Protein AF-0000000084697712 (afdb_homodimer)

Sequence (662 aa):
MELLCPAGNLPALKAAIDNGADAVYIGLKDDTNARHFAGLNFTEKKLAEAVDYVHSHRRHLHIAINTFAHPDGFSRWQRAVDMAAQLGADALILADIAMLEYAAERYPHIERHVSVQASATNTEAIRFYQRNFDVHRIVLPRVLSIHQVKQLARTSPVPLEVFAFGSLCIMAEGRCYLSSYLTGESPNTVGACSPARFVRWQETPQGLESRLNDVLIDRYGADENAGYPTLCKGRYCVDSKPYHALEEPTSLNTLELLPELMAANIASVKIEGRQRSPAYVTDVAKVWRQAIDRCKADPDNYAPDAAWMQTLGGMSEGRQTTLGAYHRKWQMELLCPAGNLPALKAAIDNGADAVYIGLKDDTNARHFAGLNFTEKKLAEAVDYVHSHRRHLHIAINTFAHPDGFSRWQRAVDMAAQLGADALILADIAMLEYAAERYPHIERHVSVQASATNTEAIRFYQRNFDVHRIVLPRVLSIHQVKQLARTSPVPLEVFAFGSLCIMAEGRCYLSSYLTGESPNTVGACSPARFVRWQETPQGLESRLNDVLIDRYGADENAGYPTLCKGRYCVDSKPYHALEEPTSLNTLELLPELMAANIASVKIEGRQRSPAYVTDVAKVWRQAIDRCKADPDNYAPDAAWMQTLGGMSEGRQTTLGAYHRKWQ

pLDDT: mean 77.91, std 23.23, range [20.09, 98.88]

Foldseek 3Di:
DFEEEEAFADLLLLLLLVQFGQEYEFEACFLQAQANAPPTTDYLVRLLVSQVSQVVSPHAYEYESAFEEDPVGPVVSVVRLVSCQVSHHQEYAYQHPVSLQSCQVPPVNHAYEHHLNNVPQAQVSLVVSCVRRVHAEYEHWLQDALVSVLVCLVRHPHAYEYAAKDWDPVQTRQQQCCLCVLPVDTSNHRNYSQHVVQWDWDQDPQATFIDRNPRGQEGDDPPGDDDDRHNQQGFDDDVNDGHSVHDLRAMAHCLACLLVCVVSVRPYHYYDDNPHDSVLSNLLSNQVSVSNVVCVVPVPPRDRDPVSVVSRLVVGRRSHYDNHNHPPPPD/DFEEEEAFADLLLLLLLVQFGQEYEFEACFLQAQANAPPTTDYLVRLLVSQVSQVVSPHAYEYESAFEEDPVGPVVSVVRLVSCQVSHHQEYEYQHPVSLQSCQVPPVNHAYEHAQNNVPQAQVSLVVSCVRRVHAEYEHWLQDALVSVLVCLVRHPHAYEYAAKDWDPVQTRQQQCCLCVLPVDTSNHRNYSQHVVQWDWDQDPQATFIDRNPRGQEGDDPPGDDDDRHNQQGFDDDVNDGHSVHDLRAMAHCLACLLVCVVSVRPYHYYDDNPHDSVLSNLLSNQVSVSNVVCVVPVPPRDRDPVSVVSRCVVGRRSHYDNHNHPPPPD

Structure (mmCIF, N/CA/C/O backbone):
data_AF-0000000084697712-model_v1
#
loop_
_entity.id
_entity.type
_entity.pdbx_description
1 polymer 'Ubiquinone biosynthesis protein UbiU'
#
loop_
_atom_site.group_PDB
_atom_site.id
_atom_site.type_symbol
_atom_site.label_atom_id
_atom_site.label_alt_id
_atom_site.label_comp_id
_atom_site.label_asym_id
_atom_site.label_entity_id
_atom_site.label_seq_id
_atom_site.pdbx_PDB_ins_code
_atom_site.Cartn_x
_atom_site.Cartn_y
_atom_site.Cartn_z
_atom_site.occupancy
_atom_site.B_iso_or_equiv
_atom_site.auth_seq_id
_atom_site.auth_comp_id
_atom_site.auth_asym_id
_atom_site.auth_atom_id
_atom_site.pdbx_PDB_model_num
ATOM 1 N N . MET A 1 1 ? 4.723 19.406 20.922 1 96.94 1 MET A N 1
ATOM 2 C CA . MET A 1 1 ? 3.887 18.734 19.922 1 96.94 1 MET A CA 1
ATOM 3 C C . MET A 1 1 ? 3.496 19.688 18.797 1 96.94 1 MET A C 1
ATOM 5 O O . MET A 1 1 ? 2.986 20.781 19.062 1 96.94 1 MET A O 1
ATOM 9 N N . GLU A 1 2 ? 3.803 19.297 17.641 1 98.38 2 GLU A N 1
ATOM 10 C CA . GLU A 1 2 ? 3.549 20.078 16.438 1 98.38 2 GLU A CA 1
ATOM 11 C C . GLU A 1 2 ? 2.123 19.875 15.938 1 98.38 2 GLU A C 1
ATOM 13 O O . GLU A 1 2 ? 1.624 18.75 15.914 1 98.38 2 GLU A O 1
ATOM 18 N N . LEU A 1 3 ? 1.449 20.984 15.609 1 98.81 3 LEU A N 1
ATOM 19 C CA . LEU A 1 3 ? 0.185 20.922 14.883 1 98.81 3 LEU A CA 1
ATOM 20 C C . LEU A 1 3 ? 0.411 21.062 13.383 1 98.81 3 LEU A C 1
ATOM 22 O O . LEU A 1 3 ? 0.788 22.141 12.914 1 98.81 3 LEU A O 1
ATOM 26 N N . LEU A 1 4 ? 0.218 20 12.633 1 98.81 4 LEU A N 1
ATOM 27 C CA . LEU A 1 4 ? 0.378 19.984 11.18 1 98.81 4 LEU A CA 1
ATOM 28 C C . LEU A 1 4 ? -0.978 20.016 10.484 1 98.81 4 LEU A C 1
ATOM 30 O O . LEU A 1 4 ? -1.753 19.062 10.578 1 98.81 4 LEU A O 1
ATOM 34 N N . CYS A 1 5 ? -1.215 21.109 9.75 1 98.5 5 CYS A N 1
ATOM 35 C CA . CYS A 1 5 ? -2.514 21.297 9.109 1 98.5 5 CYS A CA 1
ATOM 36 C C . CYS A 1 5 ? -2.4 21.156 7.598 1 98.5 5 CYS A C 1
ATOM 38 O O . CYS A 1 5 ? -1.339 21.406 7.023 1 98.5 5 CYS A O 1
ATOM 40 N N . PRO A 1 6 ? -3.492 20.781 6.957 1 95.75 6 PRO A N 1
ATOM 41 C CA . PRO A 1 6 ? -3.514 20.609 5.504 1 95.75 6 PRO A CA 1
ATOM 42 C C . PRO A 1 6 ? -3.84 21.906 4.762 1 95.75 6 PRO A C 1
ATOM 44 O O . PRO A 1 6 ? -4.52 22.781 5.305 1 95.75 6 PRO A O 1
ATOM 47 N N . ALA A 1 7 ? -3.336 22.016 3.582 1 96.81 7 ALA A N 1
ATOM 48 C CA . ALA A 1 7 ? -3.775 23.094 2.703 1 96.81 7 ALA A CA 1
ATOM 49 C C . ALA A 1 7 ? -3.768 22.641 1.243 1 96.81 7 ALA A C 1
ATOM 51 O O . ALA A 1 7 ? -2.752 22.156 0.741 1 96.81 7 ALA A O 1
ATOM 52 N N . GLY A 1 8 ? -4.914 22.812 0.591 1 90.88 8 GLY A N 1
ATOM 53 C CA . GLY A 1 8 ? -5.012 22.5 -0.825 1 90.88 8 GLY A CA 1
ATOM 54 C C . GLY A 1 8 ? -4.781 23.703 -1.721 1 90.88 8 GLY A C 1
ATOM 55 O O . GLY A 1 8 ? -4.648 23.562 -2.938 1 90.88 8 GLY A O 1
ATOM 56 N N . ASN A 1 9 ? -4.746 24.891 -1.113 1 91.19 9 ASN A N 1
ATOM 57 C CA . ASN A 1 9 ? -4.504 26.141 -1.818 1 91.19 9 ASN A CA 1
ATOM 58 C C . ASN A 1 9 ? -3.967 27.219 -0.88 1 91.19 9 ASN A C 1
ATOM 60 O O . ASN A 1 9 ? -3.842 26.984 0.325 1 91.19 9 ASN A O 1
ATOM 64 N N . LEU A 1 10 ? -3.615 28.422 -1.491 1 95.81 10 LEU A N 1
ATOM 65 C CA . LEU A 1 10 ? -2.949 29.469 -0.732 1 95.81 10 LEU A CA 1
ATOM 66 C C . LEU A 1 10 ? -3.863 30.016 0.357 1 95.81 10 LEU A C 1
ATOM 68 O O . LEU A 1 10 ? -3.424 30.234 1.487 1 95.81 10 LEU A O 1
ATOM 72 N N . PRO A 1 11 ? -5.176 30.203 0.109 1 94.56 11 PRO A N 1
ATOM 73 C CA . PRO A 1 11 ? -6.062 30.672 1.179 1 94.56 11 PRO A CA 1
ATOM 74 C C . PRO A 1 11 ? -6.117 29.703 2.361 1 94.56 11 PRO A C 1
ATOM 76 O O . PRO A 1 11 ? -6.094 30.141 3.518 1 94.56 11 PRO A O 1
A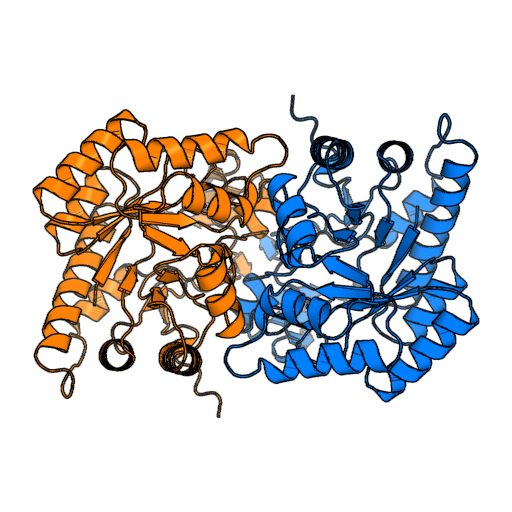TOM 79 N N . ALA A 1 12 ? -6.172 28.438 2.061 1 95.38 12 ALA A N 1
ATOM 80 C CA . ALA A 1 12 ? -6.184 27.438 3.125 1 95.38 12 ALA A CA 1
ATOM 81 C C . ALA A 1 12 ? -4.867 27.438 3.898 1 95.38 12 ALA A C 1
ATOM 83 O O . ALA A 1 12 ? -4.859 27.25 5.117 1 95.38 12 ALA A O 1
ATOM 84 N N . LEU A 1 13 ? -3.805 27.609 3.193 1 98.69 13 LEU A N 1
ATOM 85 C CA . LEU A 1 13 ? -2.492 27.672 3.828 1 98.69 13 LEU A CA 1
ATOM 86 C C . LEU A 1 13 ? -2.41 28.844 4.801 1 98.69 13 LEU A C 1
ATOM 88 O O . LEU A 1 13 ? -1.98 28.688 5.945 1 98.69 13 LEU A O 1
ATOM 92 N N . LYS A 1 14 ? -2.832 29.984 4.324 1 98.38 14 LYS A N 1
ATOM 93 C CA . LYS A 1 14 ? -2.824 31.172 5.184 1 98.38 14 LYS A CA 1
ATOM 94 C C . LYS A 1 14 ? -3.727 30.969 6.398 1 98.38 14 LYS A C 1
ATOM 96 O O . LYS A 1 14 ? -3.365 31.344 7.516 1 98.38 14 LYS A O 1
ATOM 101 N N . ALA A 1 15 ? -4.871 30.344 6.141 1 97.44 15 ALA A N 1
ATOM 102 C CA . ALA A 1 15 ? -5.812 30.062 7.227 1 97.44 15 ALA A CA 1
ATOM 103 C C . ALA A 1 15 ? -5.168 29.172 8.289 1 97.44 15 ALA A C 1
ATOM 105 O O . ALA A 1 15 ? -5.344 29.391 9.484 1 97.44 15 ALA A O 1
ATOM 106 N N . ALA A 1 16 ? -4.465 28.172 7.871 1 98.69 16 ALA A N 1
ATOM 107 C CA . ALA A 1 16 ? -3.809 27.25 8.797 1 98.69 16 ALA A CA 1
ATOM 108 C C . ALA A 1 16 ? -2.805 27.984 9.68 1 98.69 16 ALA A C 1
ATOM 110 O O . ALA A 1 16 ? -2.844 27.875 10.906 1 98.69 16 ALA A O 1
ATOM 111 N N . ILE A 1 17 ? -1.941 28.812 9.062 1 98.75 17 ILE A N 1
ATOM 112 C CA . ILE A 1 17 ? -0.871 29.516 9.758 1 98.75 17 ILE A CA 1
ATOM 113 C C . ILE A 1 17 ? -1.467 30.547 10.703 1 98.75 17 ILE A C 1
ATOM 115 O O . ILE A 1 17 ? -1.087 30.641 11.875 1 98.75 17 ILE A O 1
ATOM 119 N N . ASP A 1 18 ? -2.428 31.25 10.195 1 98.5 18 ASP A N 1
ATOM 120 C CA . ASP A 1 18 ? -3.027 32.344 10.961 1 98.5 18 ASP A CA 1
ATOM 121 C C . ASP A 1 18 ? -3.801 31.812 12.164 1 98.5 18 ASP A C 1
ATOM 123 O O . ASP A 1 18 ? -4.059 32.531 13.117 1 98.5 18 ASP A O 1
ATOM 127 N N . ASN A 1 19 ? -4.152 30.562 12.094 1 98.25 19 ASN A N 1
ATOM 128 C CA . ASN A 1 19 ? -5.02 30.047 13.148 1 98.25 19 ASN A CA 1
ATOM 129 C C . ASN A 1 19 ? -4.297 29.016 14.016 1 98.25 19 ASN A C 1
ATOM 131 O O . ASN A 1 19 ? -4.934 28.219 14.695 1 98.25 19 ASN A O 1
ATOM 135 N N . GLY A 1 20 ? -2.973 28.984 13.93 1 98.38 20 GLY A N 1
ATOM 136 C CA . GLY A 1 20 ? -2.254 28.328 15.008 1 98.38 20 GLY A CA 1
ATOM 137 C C . GLY A 1 20 ? -1.458 27.125 14.555 1 98.38 20 GLY A C 1
ATOM 138 O O . GLY A 1 20 ? -0.806 26.469 15.359 1 98.38 20 GLY A O 1
ATOM 139 N N . ALA A 1 21 ? -1.438 26.766 13.297 1 98.75 21 ALA A N 1
ATOM 140 C CA . ALA A 1 21 ? -0.628 25.656 12.812 1 98.75 21 ALA A CA 1
ATOM 141 C C . ALA A 1 21 ? 0.859 25.922 13.008 1 98.75 21 ALA A C 1
ATOM 143 O O . ALA A 1 21 ? 1.322 27.047 12.789 1 98.75 21 ALA A O 1
ATOM 144 N N . ASP A 1 22 ? 1.583 24.938 13.508 1 98.81 22 ASP A N 1
ATOM 145 C CA . ASP A 1 22 ? 3.037 25.031 13.57 1 98.81 22 ASP A CA 1
ATOM 146 C C . ASP A 1 22 ? 3.662 24.75 12.203 1 98.81 22 ASP A C 1
ATOM 148 O O . ASP A 1 22 ? 4.746 25.25 11.898 1 98.81 22 ASP A O 1
ATOM 152 N N . ALA A 1 23 ? 3.002 23.938 11.43 1 98.88 23 ALA A N 1
ATOM 153 C CA . ALA A 1 23 ? 3.412 23.547 10.086 1 98.88 23 ALA A CA 1
ATOM 154 C C . ALA A 1 23 ? 2.199 23.281 9.195 1 98.88 23 ALA A C 1
ATOM 156 O O . ALA A 1 23 ? 1.11 22.984 9.695 1 98.88 23 ALA A O 1
ATOM 157 N N . VAL A 1 24 ? 2.432 23.453 7.91 1 98.88 24 VAL A N 1
ATOM 158 C CA . VAL A 1 24 ? 1.409 23.172 6.91 1 98.88 24 VAL A CA 1
ATOM 159 C C . VAL A 1 24 ? 1.968 22.219 5.855 1 98.88 24 VAL A C 1
ATOM 161 O O . VAL A 1 24 ? 3.131 22.344 5.461 1 98.88 24 VAL A O 1
ATOM 164 N N . TYR A 1 25 ? 1.16 21.266 5.461 1 98.56 25 TYR A N 1
ATOM 165 C CA . TYR A 1 25 ? 1.603 20.391 4.383 1 98.56 25 TYR A CA 1
ATOM 166 C C . TYR A 1 25 ? 0.714 20.547 3.156 1 98.56 25 TYR A C 1
ATOM 168 O O . TYR A 1 25 ? -0.504 20.703 3.277 1 98.56 25 TYR A O 1
ATOM 176 N N . ILE A 1 26 ? 1.349 20.562 2.02 1 97.69 26 ILE A N 1
ATOM 177 C CA . ILE A 1 26 ? 0.678 20.797 0.745 1 97.69 26 ILE A CA 1
ATOM 178 C C . ILE A 1 26 ? 1.165 19.797 -0.292 1 97.69 26 ILE A C 1
ATOM 180 O O . ILE A 1 26 ? 2.014 18.953 0.005 1 97.69 26 ILE A O 1
ATOM 184 N N . GLY A 1 27 ? 0.532 19.828 -1.484 1 94.56 27 GLY A N 1
ATOM 185 C CA . GLY A 1 27 ? 0.958 19.062 -2.645 1 94.56 27 GLY A CA 1
ATOM 186 C C . GLY A 1 27 ? 1.177 19.922 -3.879 1 94.56 27 GLY A C 1
ATOM 187 O O . GLY A 1 27 ? 0.713 21.062 -3.939 1 94.56 27 GLY A O 1
ATOM 188 N N . LEU A 1 28 ? 1.969 19.375 -4.762 1 94.75 28 LEU A N 1
ATOM 189 C CA . LEU A 1 28 ? 2.184 20.047 -6.043 1 94.75 28 LEU A CA 1
ATOM 190 C C . LEU A 1 28 ? 1.069 19.703 -7.023 1 94.75 28 LEU A C 1
ATOM 192 O O . LEU A 1 28 ? 0.407 18.672 -6.887 1 94.75 28 LEU A O 1
ATOM 196 N N . LYS A 1 29 ? 0.862 20.609 -7.941 1 88.44 29 LYS A N 1
ATOM 197 C CA . LYS A 1 29 ? -0.18 20.391 -8.938 1 88.44 29 LYS A CA 1
ATOM 198 C C . LYS A 1 29 ? 0.258 19.375 -9.977 1 88.44 29 LYS A C 1
ATOM 200 O O . LYS A 1 29 ? 0.443 19.703 -11.148 1 88.44 29 LYS A O 1
ATOM 205 N N . ASP A 1 30 ? 0.396 18.156 -9.617 1 83.62 30 ASP A N 1
ATOM 206 C CA . ASP A 1 30 ? 0.785 17.016 -10.438 1 83.62 30 ASP A CA 1
ATOM 207 C C . ASP A 1 30 ? 0.438 15.695 -9.742 1 83.62 30 ASP A C 1
ATOM 209 O O . ASP A 1 30 ? -0.251 15.695 -8.719 1 83.62 30 ASP A O 1
ATOM 213 N N . ASP A 1 31 ? 0.864 14.625 -10.273 1 77.12 31 ASP A N 1
ATOM 214 C CA . ASP A 1 31 ? 0.436 13.312 -9.805 1 77.12 31 ASP A CA 1
ATOM 215 C C . ASP A 1 31 ? 1.418 12.75 -8.773 1 77.12 31 ASP A C 1
ATOM 217 O O . ASP A 1 31 ? 1.383 11.562 -8.461 1 77.12 31 ASP A O 1
ATOM 221 N N . THR A 1 32 ? 2.25 13.562 -8.234 1 86.81 32 THR A N 1
ATOM 222 C CA . THR A 1 32 ? 3.275 13.07 -7.324 1 86.81 32 THR A CA 1
ATOM 223 C C . THR A 1 32 ? 2.754 13.031 -5.891 1 86.81 32 THR A C 1
ATOM 225 O O . THR A 1 32 ? 3.463 12.609 -4.977 1 86.81 32 THR A O 1
ATOM 228 N N . ASN A 1 33 ? 1.562 13.469 -5.762 1 84 33 ASN A N 1
ATOM 229 C CA . ASN A 1 33 ? 0.963 13.406 -4.43 1 84 33 ASN A CA 1
ATOM 230 C C . ASN A 1 33 ? -0.427 12.781 -4.473 1 84 33 ASN A C 1
ATOM 232 O O . ASN A 1 33 ? -1.103 12.82 -5.5 1 84 33 ASN A O 1
ATOM 236 N N . ALA A 1 34 ? -0.949 12.273 -3.34 1 70.81 34 ALA A N 1
ATOM 237 C CA . ALA A 1 34 ? -2.102 11.375 -3.271 1 70.81 34 ALA A CA 1
ATOM 238 C C . ALA A 1 34 ? -3.408 12.164 -3.303 1 70.81 34 ALA A C 1
ATOM 240 O O . ALA A 1 34 ? -4.492 11.57 -3.287 1 70.81 34 ALA A O 1
ATOM 241 N N . ARG A 1 35 ? -3.357 13.477 -3.334 1 65.44 35 ARG A N 1
ATOM 242 C CA . ARG A 1 35 ? -4.547 14.32 -3.377 1 65.44 35 ARG A CA 1
ATOM 243 C C . ARG A 1 35 ? -4.5 15.273 -4.566 1 65.44 35 ARG A C 1
ATOM 245 O O . ARG A 1 35 ? -4.695 16.484 -4.41 1 65.44 35 ARG A O 1
ATOM 252 N N . HIS A 1 36 ? -4.211 14.609 -5.652 1 64.69 36 HIS A N 1
ATOM 253 C CA . HIS A 1 36 ? -4.164 15.383 -6.887 1 64.69 36 HIS A CA 1
ATOM 254 C C . HIS A 1 36 ? -5.562 15.633 -7.438 1 64.69 36 HIS A C 1
ATOM 256 O O . HIS A 1 36 ? -5.965 15.016 -8.422 1 64.69 36 HIS A O 1
ATOM 262 N N . PHE A 1 37 ? -6.199 16.594 -6.734 1 56.06 37 PHE A N 1
ATOM 263 C CA . PHE A 1 37 ? -7.555 16.953 -7.137 1 56.06 37 PHE A CA 1
ATOM 264 C C . PHE A 1 37 ? -7.551 18.172 -8.039 1 56.06 37 PHE A C 1
ATOM 266 O O . PHE A 1 37 ? -6.691 19.047 -7.906 1 56.06 37 PHE A O 1
ATOM 273 N N . ALA A 1 38 ? -8.508 18.094 -8.922 1 57.81 38 ALA A N 1
ATOM 274 C CA . ALA A 1 38 ? -8.617 19.234 -9.836 1 57.81 38 ALA A CA 1
ATOM 275 C C . ALA A 1 38 ? -8.828 20.531 -9.07 1 57.81 38 ALA A C 1
ATOM 277 O O . ALA A 1 38 ? -9.633 20.594 -8.133 1 57.81 38 ALA A O 1
ATOM 278 N N . GLY A 1 39 ? -8.047 21.484 -9.414 1 68.19 39 GLY A N 1
ATOM 279 C CA . GLY A 1 39 ? -8.234 22.812 -8.859 1 68.19 39 GLY A CA 1
ATOM 280 C C . GLY A 1 39 ? -7.488 23.031 -7.559 1 68.19 39 GLY A C 1
ATOM 281 O O . GLY A 1 39 ? -7.488 24.141 -7.016 1 68.19 39 GLY A O 1
ATOM 282 N N . LEU A 1 40 ? -6.918 22.031 -7.133 1 78.81 40 LEU A N 1
ATOM 283 C CA . LEU A 1 40 ? -6.176 22.141 -5.883 1 78.81 40 LEU A CA 1
ATOM 284 C C . LEU A 1 40 ? -4.676 22 -6.125 1 78.81 40 LEU A C 1
ATOM 286 O O . LEU A 1 40 ? -4.238 21.875 -7.27 1 78.81 40 LEU A O 1
ATOM 290 N N . ASN A 1 41 ? -3.975 22.219 -5.047 1 89.38 41 ASN A N 1
ATOM 291 C CA . ASN A 1 41 ? -2.523 22.062 -5.012 1 89.38 41 ASN A CA 1
ATOM 292 C C . ASN A 1 41 ? -1.817 23.297 -5.57 1 89.38 41 ASN A C 1
ATOM 294 O O . ASN A 1 41 ? -2.441 24.344 -5.766 1 89.38 41 ASN A O 1
ATOM 298 N N . PHE A 1 42 ? -0.531 23.172 -5.645 1 95.69 42 PHE A N 1
ATOM 299 C CA . PHE A 1 42 ? 0.26 24.375 -5.84 1 95.69 42 PHE A CA 1
ATOM 300 C C . PHE A 1 42 ? 1.112 24.266 -7.098 1 95.69 42 PHE A C 1
ATOM 302 O O . PHE A 1 42 ? 1.811 23.281 -7.301 1 95.69 42 PHE A O 1
ATOM 309 N N . THR A 1 43 ? 1.022 25.297 -7.926 1 93.56 43 THR A N 1
ATOM 310 C CA . THR A 1 43 ? 1.996 25.5 -8.992 1 93.56 43 THR A CA 1
ATOM 311 C C . THR A 1 43 ? 3.322 26 -8.438 1 93.56 43 THR A C 1
ATOM 313 O O . THR A 1 43 ? 3.412 26.344 -7.254 1 93.56 43 THR A O 1
ATOM 316 N N . GLU A 1 44 ? 4.309 26.047 -9.297 1 95.25 44 GLU A N 1
ATOM 317 C CA . GLU A 1 44 ? 5.613 26.562 -8.883 1 95.25 44 GLU A CA 1
ATOM 318 C C . GLU A 1 44 ? 5.508 27.984 -8.344 1 95.25 44 GLU A C 1
ATOM 320 O O . GLU A 1 44 ? 6.105 28.297 -7.312 1 95.25 44 GLU A O 1
ATOM 325 N N . LYS A 1 45 ? 4.773 28.781 -9.008 1 95.25 45 LYS A N 1
ATOM 326 C CA . LYS A 1 45 ? 4.59 30.172 -8.602 1 95.25 45 LYS A CA 1
ATOM 327 C C . LYS A 1 45 ? 3.889 30.266 -7.246 1 95.25 45 LYS A C 1
ATOM 329 O O . LYS A 1 45 ? 4.32 31 -6.363 1 95.25 45 LYS A O 1
ATOM 334 N N . LYS A 1 46 ? 2.852 29.516 -7.105 1 96.19 46 LYS A N 1
ATOM 335 C CA . LYS A 1 46 ? 2.096 29.531 -5.855 1 96.19 46 LYS A CA 1
ATOM 336 C C . LYS A 1 46 ? 2.918 28.938 -4.711 1 96.19 46 LYS A C 1
ATOM 338 O O . LYS A 1 46 ? 2.779 29.375 -3.562 1 96.19 46 LYS A O 1
ATOM 343 N N . LEU A 1 47 ? 3.748 28.047 -5.062 1 97.5 47 LEU A N 1
ATOM 344 C CA . LEU A 1 47 ? 4.633 27.469 -4.059 1 97.5 47 LEU A CA 1
ATOM 345 C C . LEU A 1 47 ? 5.586 28.516 -3.502 1 97.5 47 LEU A C 1
ATOM 347 O O . LEU A 1 47 ? 5.844 28.547 -2.297 1 97.5 47 LEU A O 1
ATOM 351 N N . ALA A 1 48 ? 6.109 29.312 -4.359 1 97.56 48 ALA A N 1
ATOM 352 C CA . ALA A 1 48 ? 7 30.391 -3.912 1 97.56 48 ALA A CA 1
ATOM 353 C C . ALA A 1 48 ? 6.285 31.312 -2.939 1 97.56 48 ALA A C 1
ATOM 355 O O . ALA A 1 48 ? 6.859 31.734 -1.927 1 97.56 48 ALA A O 1
ATOM 356 N N . GLU A 1 49 ? 5.074 31.609 -3.256 1 97.88 49 GLU A N 1
ATOM 357 C CA . GLU A 1 49 ? 4.27 32.438 -2.369 1 97.88 49 GLU A CA 1
ATOM 358 C C . GLU A 1 49 ? 4.031 31.75 -1.028 1 97.88 49 GLU A C 1
ATOM 360 O O . GLU A 1 49 ? 4.062 32.406 0.021 1 97.88 49 GLU A O 1
ATOM 365 N N . ALA A 1 50 ? 3.775 30.516 -1.122 1 98.44 50 ALA A N 1
ATOM 366 C CA . ALA A 1 50 ? 3.549 29.719 0.086 1 98.44 50 ALA A CA 1
ATOM 367 C C . ALA A 1 50 ? 4.781 29.734 0.987 1 98.44 50 ALA A C 1
ATOM 369 O O . ALA A 1 50 ? 4.672 29.938 2.197 1 98.44 50 ALA A O 1
ATOM 370 N N . VAL A 1 51 ? 5.91 29.547 0.427 1 98.44 51 VAL A N 1
ATOM 371 C CA . VAL A 1 51 ? 7.168 29.531 1.167 1 98.44 51 VAL A CA 1
ATOM 372 C C . VAL A 1 51 ? 7.379 30.875 1.87 1 98.44 51 VAL A C 1
ATOM 374 O O . VAL A 1 51 ? 7.699 30.906 3.061 1 98.44 51 VAL A O 1
ATOM 377 N N . ASP A 1 52 ? 7.188 31.891 1.158 1 98.38 52 ASP A N 1
ATOM 378 C CA . ASP A 1 52 ? 7.367 33.219 1.716 1 98.38 52 ASP A CA 1
ATOM 379 C C . ASP A 1 52 ? 6.438 33.469 2.908 1 98.38 52 ASP A C 1
ATOM 381 O O . ASP A 1 52 ? 6.871 33.938 3.955 1 98.38 52 ASP A O 1
ATOM 385 N N . TYR A 1 53 ? 5.203 33.094 2.666 1 98.62 53 TYR A N 1
ATOM 386 C CA . TYR A 1 53 ? 4.223 33.312 3.723 1 98.62 53 TYR A CA 1
ATOM 387 C C . TYR A 1 53 ? 4.559 32.5 4.957 1 98.62 53 TYR A C 1
ATOM 389 O O . TYR A 1 53 ? 4.562 33 6.078 1 98.62 53 TYR A O 1
ATOM 397 N N . VAL A 1 54 ? 4.855 31.203 4.809 1 98.75 54 VAL A N 1
ATOM 398 C CA . VAL A 1 54 ? 5.117 30.281 5.91 1 98.75 54 VAL A CA 1
ATOM 399 C C . VAL A 1 54 ? 6.363 30.719 6.676 1 98.75 54 VAL A C 1
ATOM 401 O O . VAL A 1 54 ? 6.348 30.797 7.906 1 98.75 54 VAL A O 1
ATOM 404 N N . HIS A 1 55 ? 7.383 31.125 6.016 1 98.56 55 HIS A N 1
ATOM 405 C CA . HIS A 1 55 ? 8.656 31.453 6.641 1 98.56 55 HIS A CA 1
ATOM 406 C C . HIS A 1 55 ? 8.594 32.844 7.293 1 98.56 55 HIS A C 1
ATOM 408 O O . HIS A 1 55 ? 9.234 33.062 8.32 1 98.56 55 HIS A O 1
ATOM 414 N N . SER A 1 56 ? 7.84 33.719 6.648 1 98.44 56 SER A N 1
ATOM 415 C CA . SER A 1 56 ? 7.668 35.031 7.273 1 98.44 56 SER A CA 1
ATOM 416 C C . SER A 1 56 ? 6.977 34.906 8.625 1 98.44 56 SER A C 1
ATOM 418 O O . SER A 1 56 ? 7.133 35.781 9.484 1 98.44 56 SER A O 1
ATOM 420 N N . HIS A 1 57 ? 6.219 33.906 8.812 1 98.5 57 HIS A N 1
ATOM 421 C CA . HIS A 1 57 ? 5.531 33.688 10.078 1 98.5 57 HIS A CA 1
ATOM 422 C C . HIS A 1 57 ? 6.305 32.688 10.945 1 98.5 57 HIS A C 1
ATOM 424 O O . HIS A 1 57 ? 5.801 32.219 11.977 1 98.5 57 HIS A O 1
ATOM 430 N N . ARG A 1 58 ? 7.484 32.281 10.5 1 98.38 58 ARG A N 1
ATOM 431 C CA . ARG A 1 58 ? 8.391 31.391 11.219 1 98.38 58 ARG A CA 1
ATOM 432 C C . ARG A 1 58 ? 7.746 30.031 11.469 1 98.38 58 ARG A C 1
ATOM 434 O O . ARG A 1 58 ? 7.809 29.5 12.578 1 98.38 58 ARG A O 1
ATOM 441 N N . ARG A 1 59 ? 7.027 29.5 10.461 1 98.69 59 ARG A N 1
ATOM 442 C CA . ARG A 1 59 ? 6.414 28.188 10.477 1 98.69 59 ARG A CA 1
ATOM 443 C C . ARG A 1 59 ? 7.059 27.266 9.438 1 98.69 59 ARG A C 1
ATOM 445 O O . ARG A 1 59 ? 7.984 27.672 8.734 1 98.69 59 ARG A O 1
ATOM 452 N N . HIS A 1 60 ? 6.664 26.047 9.43 1 98.81 60 HIS A N 1
ATOM 453 C CA . HIS A 1 60 ? 7.316 25.062 8.57 1 98.81 60 HIS A CA 1
ATOM 454 C C . HIS A 1 60 ? 6.402 24.641 7.43 1 98.81 60 HIS A C 1
ATOM 456 O O . HIS A 1 60 ? 5.199 24.453 7.625 1 98.81 60 HIS A O 1
ATOM 462 N N . LEU A 1 61 ? 7.012 24.438 6.277 1 98.88 61 LEU A N 1
ATOM 463 C CA . LEU A 1 61 ? 6.293 23.984 5.09 1 98.88 61 LEU A CA 1
ATOM 464 C C . LEU A 1 61 ? 6.703 22.562 4.715 1 98.88 61 LEU A C 1
ATOM 466 O O . LEU A 1 61 ? 7.875 22.312 4.418 1 98.88 61 LEU A O 1
ATOM 470 N N . HIS A 1 62 ? 5.75 21.656 4.766 1 98.81 62 HIS A N 1
ATOM 471 C CA . HIS A 1 62 ? 5.941 20.281 4.309 1 98.81 62 HIS A CA 1
ATOM 472 C C . HIS A 1 62 ? 5.316 20.062 2.938 1 98.81 62 HIS A C 1
ATOM 474 O O . HIS A 1 62 ? 4.223 20.562 2.662 1 98.81 62 HIS A O 1
ATOM 480 N N . ILE A 1 63 ? 6.008 19.359 2.072 1 98.62 63 ILE A N 1
ATOM 481 C CA . ILE A 1 63 ? 5.469 19.062 0.75 1 98.62 63 ILE A CA 1
ATOM 482 C C . ILE A 1 63 ? 5.309 17.562 0.574 1 98.62 63 ILE A C 1
ATOM 484 O O . ILE A 1 63 ? 6.273 16.797 0.72 1 98.62 63 ILE A O 1
ATOM 488 N N . ALA A 1 64 ? 4.105 17.156 0.226 1 95.62 64 ALA A N 1
ATOM 489 C CA . ALA A 1 64 ? 3.795 15.75 0.018 1 95.62 64 ALA A CA 1
ATOM 490 C C . ALA A 1 64 ? 4.152 15.312 -1.4 1 95.62 64 ALA A C 1
ATOM 492 O O . ALA A 1 64 ? 3.596 15.828 -2.373 1 95.62 64 ALA A O 1
ATOM 493 N N . ILE A 1 65 ? 5.047 14.547 -1.525 1 95.31 65 ILE A N 1
ATOM 494 C CA . ILE A 1 65 ? 5.402 13.773 -2.715 1 95.31 65 ILE A CA 1
ATOM 495 C C . ILE A 1 65 ? 5.336 12.281 -2.404 1 95.31 65 ILE A C 1
ATOM 497 O O . ILE A 1 65 ? 6.363 11.602 -2.391 1 95.31 65 ILE A O 1
ATOM 501 N N . ASN A 1 66 ? 4.07 11.836 -2.152 1 89.81 66 ASN A N 1
ATOM 502 C CA . ASN A 1 66 ? 3.92 10.602 -1.385 1 89.81 66 ASN A CA 1
ATOM 503 C C . ASN A 1 66 ? 3.244 9.508 -2.207 1 89.81 66 ASN A C 1
ATOM 505 O O . ASN A 1 66 ? 2.662 8.578 -1.647 1 89.81 66 ASN A O 1
ATOM 509 N N . THR A 1 67 ? 3.24 9.672 -3.547 1 83.56 67 THR A N 1
ATOM 510 C CA . THR A 1 67 ? 2.836 8.562 -4.402 1 83.56 67 THR A CA 1
ATOM 511 C C . THR A 1 67 ? 4.055 7.793 -4.898 1 83.56 67 THR A C 1
ATOM 513 O O . THR A 1 67 ? 5.195 8.18 -4.629 1 83.56 67 THR A O 1
ATOM 516 N N . PHE A 1 68 ? 3.729 6.648 -5.477 1 83.19 68 PHE A N 1
ATOM 517 C CA . PHE A 1 68 ? 4.809 5.84 -6.027 1 83.19 68 PHE A CA 1
ATOM 518 C C . PHE A 1 68 ? 5.043 6.18 -7.496 1 83.19 68 PHE A C 1
ATOM 520 O O . PHE A 1 68 ? 4.09 6.289 -8.273 1 83.19 68 PHE A O 1
ATOM 527 N N . ALA A 1 69 ? 6.359 6.359 -7.824 1 86.06 69 ALA A N 1
ATOM 528 C CA . ALA A 1 69 ? 6.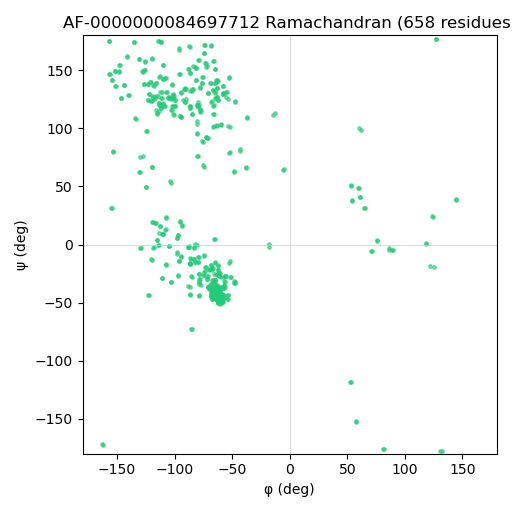711 6.801 -9.172 1 86.06 69 ALA A CA 1
ATOM 529 C C . ALA A 1 69 ? 6.332 5.746 -10.211 1 86.06 69 ALA A C 1
ATOM 531 O O . ALA A 1 69 ? 6.508 4.547 -9.977 1 86.06 69 ALA A O 1
ATOM 532 N N . HIS A 1 70 ? 5.844 6.223 -11.234 1 77.38 70 HIS A N 1
ATOM 533 C CA . HIS A 1 70 ? 5.523 5.359 -12.367 1 77.38 70 HIS A CA 1
ATOM 534 C C . HIS A 1 70 ? 6.789 4.898 -13.086 1 77.38 70 HIS A C 1
ATOM 536 O O . HIS A 1 70 ? 7.809 5.59 -13.055 1 77.38 70 HIS A O 1
ATOM 542 N N . PRO A 1 71 ? 6.641 3.762 -13.773 1 75.75 71 PRO A N 1
ATOM 543 C CA . PRO A 1 71 ? 7.793 3.297 -14.547 1 75.75 71 PRO A CA 1
ATOM 544 C C . PRO A 1 71 ? 8.242 4.312 -15.594 1 75.75 71 PRO A C 1
ATOM 546 O O . PRO A 1 71 ? 9.445 4.469 -15.828 1 75.75 71 PRO A O 1
ATOM 549 N N . ASP A 1 72 ? 7.25 5.023 -16.219 1 75.69 72 ASP A N 1
ATOM 550 C CA . ASP A 1 72 ? 7.566 5.961 -17.297 1 75.69 72 ASP A CA 1
ATOM 551 C C . ASP A 1 72 ? 7.699 7.383 -16.766 1 75.69 72 ASP A C 1
ATOM 553 O O . ASP A 1 72 ? 7.734 8.344 -17.547 1 75.69 72 ASP A O 1
ATOM 557 N N . GLY A 1 73 ? 7.906 7.547 -15.508 1 80 73 GLY A N 1
ATOM 558 C CA . GLY A 1 73 ? 7.852 8.922 -15.047 1 80 73 GLY A CA 1
ATOM 559 C C . GLY A 1 73 ? 8.664 9.164 -13.789 1 80 73 GLY A C 1
ATOM 560 O O . GLY A 1 73 ? 8.32 10.039 -12.977 1 80 73 GLY A O 1
ATOM 561 N N . PHE A 1 74 ? 9.727 8.414 -13.68 1 89.25 74 PHE A N 1
ATOM 562 C CA . PHE A 1 74 ? 10.555 8.562 -12.492 1 89.25 74 PHE A CA 1
ATOM 563 C C . PHE A 1 74 ? 11.094 9.984 -12.391 1 89.25 74 PHE A C 1
ATOM 565 O O . PHE A 1 74 ? 11.133 10.562 -11.305 1 89.25 74 PHE A O 1
ATOM 572 N N . SER A 1 75 ? 11.445 10.531 -13.5 1 93.44 7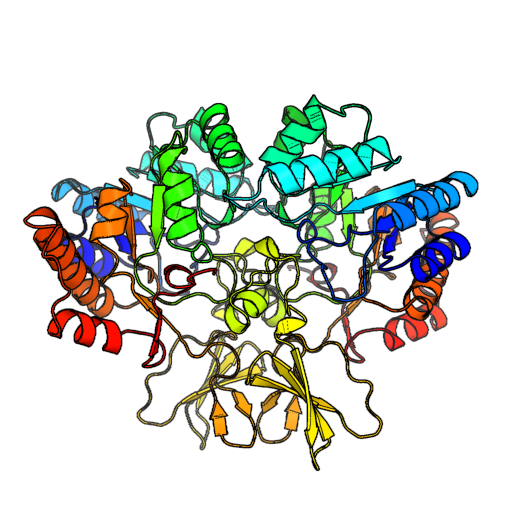5 SER A N 1
ATOM 573 C CA . SER A 1 75 ? 12.039 11.859 -13.539 1 93.44 75 SER A CA 1
ATOM 574 C C . SER A 1 75 ? 11.062 12.922 -13.062 1 93.44 75 SER A C 1
ATOM 576 O O . SER A 1 75 ? 11.469 13.938 -12.492 1 93.44 75 SER A O 1
ATOM 578 N N . ARG A 1 76 ? 9.812 12.68 -13.281 1 92.19 76 ARG A N 1
ATOM 579 C CA . ARG A 1 76 ? 8.805 13.617 -12.812 1 92.19 76 ARG A CA 1
ATOM 580 C C . ARG A 1 76 ? 8.812 13.727 -11.289 1 92.19 76 ARG A C 1
ATOM 582 O O . ARG A 1 76 ? 8.648 14.812 -10.734 1 92.19 76 ARG A O 1
ATOM 589 N N . TRP A 1 77 ? 8.938 12.633 -10.688 1 94.31 77 TRP A N 1
ATOM 590 C CA . TRP A 1 77 ? 9.008 12.625 -9.234 1 94.31 77 TRP A CA 1
ATOM 591 C C . TRP A 1 77 ? 10.305 13.25 -8.742 1 94.31 77 TRP A C 1
ATOM 593 O O . TRP A 1 77 ? 10.32 13.969 -7.742 1 94.31 77 TRP A O 1
ATOM 603 N N . GLN A 1 78 ? 11.438 12.992 -9.422 1 96.75 78 GLN A N 1
ATOM 604 C CA . GLN A 1 78 ? 12.703 13.641 -9.086 1 96.75 78 GLN A CA 1
ATOM 605 C C . GLN A 1 78 ? 12.586 15.156 -9.195 1 96.75 78 GLN A C 1
ATOM 607 O O . GLN A 1 78 ? 13.047 15.891 -8.312 1 96.75 78 GLN A O 1
ATOM 612 N N . ARG A 1 79 ? 11.953 15.547 -10.227 1 96.75 79 ARG A N 1
ATOM 613 C CA . ARG A 1 79 ? 11.766 16.984 -10.438 1 96.75 79 ARG A CA 1
ATOM 614 C C . ARG A 1 79 ? 10.906 17.594 -9.336 1 96.75 79 ARG A C 1
ATOM 616 O O . ARG A 1 79 ? 11.133 18.719 -8.914 1 96.75 79 ARG A O 1
ATOM 623 N N . ALA A 1 80 ? 9.906 16.859 -8.961 1 96.5 80 ALA A N 1
ATOM 624 C CA . ALA A 1 80 ? 9.062 17.328 -7.863 1 96.5 80 ALA A CA 1
ATOM 625 C C . ALA A 1 80 ? 9.875 17.516 -6.59 1 96.5 80 ALA A C 1
ATOM 627 O O . ALA A 1 80 ? 9.734 18.531 -5.898 1 96.5 80 ALA A O 1
ATOM 628 N N . VAL A 1 81 ? 10.734 16.578 -6.297 1 98.19 81 VAL A N 1
ATOM 629 C CA . VAL A 1 81 ? 11.609 16.656 -5.133 1 98.19 81 VAL A CA 1
ATOM 630 C C . VAL A 1 81 ? 12.547 17.859 -5.273 1 98.19 81 VAL A C 1
ATOM 632 O O . VAL A 1 81 ? 12.695 18.641 -4.34 1 98.19 81 VAL A O 1
ATOM 635 N N . ASP A 1 82 ? 13.141 17.984 -6.457 1 98.38 82 ASP A N 1
ATOM 636 C CA . ASP A 1 82 ? 14.062 19.094 -6.715 1 98.38 82 ASP A CA 1
ATOM 637 C C . ASP A 1 82 ? 13.367 20.438 -6.535 1 98.38 82 ASP A C 1
ATOM 639 O O . ASP A 1 82 ? 13.898 21.328 -5.867 1 98.38 82 ASP A O 1
ATOM 643 N N . MET A 1 83 ? 12.227 20.531 -7.098 1 97.56 83 MET A N 1
ATOM 644 C CA . MET A 1 83 ? 11.477 21.781 -7.031 1 97.56 83 MET A CA 1
ATOM 645 C C . MET A 1 83 ? 11.133 22.125 -5.59 1 97.56 83 MET A C 1
ATOM 647 O O . MET A 1 83 ? 11.344 23.266 -5.156 1 97.56 83 MET A O 1
ATOM 651 N N . ALA A 1 84 ? 10.586 21.188 -4.879 1 98.25 84 ALA A N 1
ATOM 652 C CA . ALA A 1 84 ? 10.219 21.406 -3.482 1 98.25 84 ALA A CA 1
ATOM 653 C C . ALA A 1 84 ? 11.43 21.844 -2.658 1 98.25 84 ALA A C 1
ATOM 655 O O . ALA A 1 84 ? 11.344 22.797 -1.88 1 98.25 84 ALA A O 1
ATOM 656 N N . ALA A 1 85 ? 12.531 21.188 -2.83 1 97.88 85 ALA A N 1
ATOM 657 C CA . ALA A 1 85 ? 13.758 21.453 -2.074 1 97.88 85 ALA A CA 1
ATOM 658 C C . ALA A 1 85 ? 14.312 22.828 -2.414 1 97.88 85 ALA A C 1
ATOM 660 O O . ALA A 1 85 ? 14.648 23.609 -1.518 1 97.88 85 ALA A O 1
ATOM 661 N N . GLN A 1 86 ? 14.359 23.109 -3.641 1 97.56 86 GLN A N 1
ATOM 662 C CA . GLN A 1 86 ? 15 24.328 -4.109 1 97.56 86 GLN A CA 1
ATOM 663 C C . GLN A 1 86 ? 14.164 25.547 -3.756 1 97.56 86 GLN A C 1
ATOM 665 O O . GLN A 1 86 ? 14.703 26.625 -3.5 1 97.56 86 GLN A O 1
ATOM 670 N N . LEU A 1 87 ? 12.844 25.359 -3.691 1 97.44 87 LEU A N 1
ATOM 671 C CA . LEU A 1 87 ? 11.969 26.5 -3.432 1 97.44 87 LEU A CA 1
ATOM 672 C C . LEU A 1 87 ? 11.82 26.734 -1.934 1 97.44 87 LEU A C 1
ATOM 674 O O . LEU A 1 87 ? 11.297 27.781 -1.516 1 97.44 87 LEU A O 1
ATOM 678 N N . GLY A 1 88 ? 12.188 25.766 -1.134 1 97.31 88 GLY A N 1
ATOM 679 C CA . GLY A 1 88 ? 12.266 26.109 0.277 1 97.31 88 GLY A CA 1
ATOM 680 C C . GLY A 1 88 ? 11.414 25.203 1.158 1 97.31 88 GLY A C 1
ATOM 681 O O . GLY A 1 88 ? 11.023 25.609 2.26 1 97.31 88 GLY A O 1
ATOM 682 N N . ALA A 1 89 ? 11.102 24.016 0.747 1 98.31 89 ALA A N 1
ATOM 683 C CA . ALA A 1 89 ? 10.438 23.047 1.628 1 98.31 89 ALA A CA 1
ATOM 684 C C . ALA A 1 89 ? 11.266 22.781 2.875 1 98.31 89 ALA A C 1
ATOM 686 O O . ALA A 1 89 ? 12.492 22.672 2.797 1 98.31 89 ALA A O 1
ATOM 687 N N . ASP A 1 90 ? 10.594 22.75 3.994 1 98.75 90 ASP A N 1
ATOM 688 C CA . ASP A 1 90 ? 11.281 22.391 5.227 1 98.75 90 ASP A CA 1
ATOM 689 C C . ASP A 1 90 ? 11.328 20.875 5.402 1 98.75 90 ASP A C 1
ATOM 691 O O . ASP A 1 90 ? 12.211 20.344 6.074 1 98.75 90 ASP A O 1
ATOM 695 N N . ALA A 1 91 ? 10.367 20.156 4.852 1 98.81 91 ALA A N 1
ATOM 696 C CA . ALA A 1 91 ? 10.297 18.703 4.91 1 98.81 91 ALA A CA 1
ATOM 697 C C . ALA A 1 91 ? 9.633 18.125 3.658 1 98.81 91 ALA A C 1
ATOM 699 O O . ALA A 1 91 ? 8.781 18.781 3.051 1 98.81 91 ALA A O 1
ATOM 700 N N . LEU A 1 92 ? 10.055 16.969 3.297 1 98.81 92 LEU A N 1
ATOM 701 C CA . LEU A 1 92 ? 9.438 16.188 2.23 1 98.81 92 LEU A CA 1
ATOM 702 C C . LEU A 1 92 ? 8.75 14.953 2.793 1 98.81 92 LEU A C 1
ATOM 704 O O . LEU A 1 92 ? 9.352 14.203 3.57 1 98.81 92 LEU A O 1
ATOM 708 N N . ILE A 1 93 ? 7.488 14.789 2.479 1 98.12 93 ILE A N 1
ATOM 709 C CA . ILE A 1 93 ? 6.754 13.586 2.861 1 98.12 93 ILE A CA 1
ATOM 710 C C . ILE A 1 93 ? 6.777 12.586 1.712 1 98.12 93 ILE A C 1
ATOM 712 O O . ILE A 1 93 ? 6.137 12.797 0.681 1 98.12 93 ILE A O 1
ATOM 716 N N . LEU A 1 94 ? 7.504 11.492 1.905 1 97.25 94 LEU A N 1
ATOM 717 C CA . LEU A 1 94 ? 7.805 10.586 0.805 1 97.25 94 LEU A CA 1
ATOM 718 C C . LEU A 1 94 ? 7.387 9.156 1.148 1 97.25 94 LEU A C 1
ATOM 720 O O . LEU A 1 94 ? 7.43 8.758 2.314 1 97.25 94 LEU A O 1
ATOM 724 N N . ALA A 1 95 ? 7.012 8.375 0.097 1 91.88 95 ALA A N 1
ATOM 725 C CA . ALA A 1 95 ? 6.645 6.973 0.282 1 91.88 95 ALA A CA 1
ATOM 726 C C . ALA A 1 95 ? 7.52 6.059 -0.573 1 91.88 95 ALA A C 1
ATOM 728 O O . ALA A 1 95 ? 7.973 5.012 -0.108 1 91.88 95 ALA A O 1
ATOM 729 N N . ASP A 1 96 ? 7.754 6.449 -1.842 1 91.75 96 ASP A N 1
ATOM 730 C CA . ASP A 1 96 ? 8.555 5.664 -2.771 1 91.75 96 ASP A CA 1
ATOM 731 C C . ASP A 1 96 ? 10 5.539 -2.281 1 91.75 96 ASP A C 1
ATOM 733 O O . ASP A 1 96 ? 10.664 6.543 -2.037 1 91.75 96 ASP A O 1
ATOM 737 N N . ILE A 1 97 ? 10.43 4.293 -2.223 1 94.19 97 ILE A N 1
ATOM 738 C CA . ILE A 1 97 ? 11.727 4.02 -1.604 1 94.19 97 ILE A CA 1
ATOM 739 C C . ILE A 1 97 ? 12.836 4.664 -2.43 1 94.19 97 ILE A C 1
ATOM 741 O O . ILE A 1 97 ? 13.828 5.141 -1.877 1 94.19 97 ILE A O 1
ATOM 745 N N . ALA A 1 98 ? 12.703 4.695 -3.725 1 94.69 98 ALA A N 1
ATOM 746 C CA . ALA A 1 98 ? 13.703 5.32 -4.582 1 94.69 98 ALA A CA 1
ATOM 747 C C . ALA A 1 98 ? 13.719 6.836 -4.391 1 94.69 98 ALA A C 1
ATOM 749 O O . ALA A 1 98 ? 14.773 7.469 -4.477 1 94.69 98 ALA A O 1
ATOM 750 N N . MET A 1 99 ? 12.555 7.344 -4.145 1 95.44 99 MET A N 1
ATOM 751 C CA . MET A 1 99 ? 12.477 8.781 -3.91 1 95.44 99 MET A CA 1
ATOM 752 C C . MET A 1 99 ? 13.094 9.148 -2.562 1 95.44 99 MET A C 1
ATOM 754 O O . MET A 1 99 ? 13.695 10.211 -2.42 1 95.44 99 MET A O 1
ATOM 758 N N . LEU A 1 100 ? 12.891 8.281 -1.601 1 97.56 100 LEU A N 1
ATOM 759 C CA . LEU A 1 100 ? 13.555 8.484 -0.317 1 97.56 100 LEU A CA 1
ATOM 760 C C . LEU A 1 100 ? 15.07 8.492 -0.486 1 97.56 100 LEU A C 1
ATOM 762 O O . LEU A 1 100 ? 15.758 9.367 0.053 1 97.56 100 LEU A O 1
ATOM 766 N N . GLU A 1 101 ? 15.555 7.57 -1.223 1 96.88 101 GLU A N 1
ATOM 767 C CA . GLU A 1 101 ? 16.984 7.496 -1.483 1 96.88 101 GLU A CA 1
ATOM 768 C C . GLU A 1 101 ? 17.484 8.734 -2.221 1 96.88 101 GLU A C 1
ATOM 770 O O . GLU A 1 101 ? 18.5 9.328 -1.847 1 96.88 101 GLU A O 1
ATOM 775 N N . TYR A 1 102 ? 16.766 9.133 -3.221 1 97.75 102 TYR A N 1
ATOM 776 C CA . TYR A 1 102 ? 17.125 10.305 -4.012 1 97.75 102 TYR A CA 1
ATOM 777 C C . TYR A 1 102 ? 17.203 11.547 -3.133 1 97.75 102 TYR A C 1
ATOM 779 O O . TYR A 1 102 ? 18.172 12.305 -3.193 1 97.75 102 TYR A O 1
ATOM 787 N N . ALA A 1 103 ? 16.172 11.742 -2.348 1 98.56 103 ALA A N 1
ATOM 788 C CA . ALA A 1 103 ? 16.109 12.914 -1.478 1 98.56 103 ALA A CA 1
ATOM 789 C C . ALA A 1 103 ? 17.234 12.891 -0.445 1 98.56 103 ALA A C 1
ATOM 791 O O . ALA A 1 103 ? 17.828 13.938 -0.134 1 98.56 103 ALA A O 1
ATOM 792 N N . ALA A 1 104 ? 17.516 11.75 0.124 1 98.31 104 ALA A N 1
ATOM 793 C CA . ALA A 1 104 ? 18.562 11.617 1.136 1 98.31 104 ALA A CA 1
ATOM 794 C C . ALA A 1 104 ? 19.938 11.953 0.56 1 98.31 104 ALA A C 1
ATOM 796 O O . ALA A 1 104 ? 20.766 12.562 1.24 1 98.31 104 ALA A O 1
ATOM 797 N N . GLU A 1 105 ? 20.188 11.578 -0.639 1 98 105 GLU A N 1
ATOM 798 C CA . GLU A 1 105 ? 21.484 11.781 -1.276 1 98 105 GLU A CA 1
ATOM 799 C C . GLU A 1 105 ? 21.625 13.219 -1.769 1 98 105 GLU A C 1
ATOM 801 O O . GLU A 1 105 ? 22.672 13.844 -1.562 1 98 105 GLU A O 1
ATOM 806 N N . ARG A 1 106 ? 20.625 13.727 -2.367 1 98 106 ARG A N 1
ATOM 807 C CA . ARG A 1 106 ? 20.734 15.008 -3.061 1 98 106 ARG A CA 1
ATOM 808 C C . ARG A 1 106 ? 20.484 16.172 -2.109 1 98 106 ARG A C 1
ATOM 810 O O . ARG A 1 106 ? 21.047 17.25 -2.27 1 98 106 ARG A O 1
ATOM 817 N N . TYR A 1 107 ? 19.578 15.992 -1.188 1 98.31 107 TYR A N 1
ATOM 818 C CA . TYR A 1 107 ? 19.172 17.078 -0.289 1 98.31 107 TYR A CA 1
ATOM 819 C C . TYR A 1 107 ? 19.203 16.609 1.162 1 98.31 107 TYR A C 1
ATOM 821 O O . TYR A 1 107 ? 18.203 16.703 1.869 1 98.31 107 TYR A O 1
ATOM 829 N N . PRO A 1 108 ? 20.344 16.219 1.733 1 97.69 108 PRO A N 1
ATOM 830 C CA . PRO A 1 108 ? 20.438 15.68 3.088 1 97.69 108 PRO A CA 1
ATOM 831 C C . PRO A 1 108 ? 20.062 16.688 4.164 1 97.69 108 PRO A C 1
ATOM 833 O O . PRO A 1 108 ? 19.766 16.312 5.301 1 97.69 108 PRO A O 1
ATOM 836 N N . HIS A 1 109 ? 20 17.953 3.842 1 97.5 109 HIS A N 1
ATOM 837 C CA . HIS A 1 109 ? 19.719 19 4.828 1 97.5 109 HIS A CA 1
ATOM 838 C C . HIS A 1 109 ? 18.219 19.203 5.008 1 97.5 109 HIS A C 1
ATOM 840 O O . HIS A 1 109 ? 17.797 19.875 5.945 1 97.5 109 HIS A O 1
ATOM 846 N N . ILE A 1 110 ? 17.422 18.719 4.094 1 98.31 110 ILE A N 1
ATOM 847 C CA . ILE A 1 110 ? 15.977 18.828 4.191 1 98.31 110 ILE A CA 1
ATOM 848 C C . ILE A 1 110 ? 15.414 17.594 4.906 1 98.31 110 ILE A C 1
ATOM 850 O O . ILE A 1 110 ? 15.82 16.469 4.625 1 98.31 110 ILE A O 1
ATOM 854 N N . GLU A 1 111 ? 14.516 17.844 5.836 1 98.56 111 GLU A N 1
ATOM 855 C CA . GLU A 1 111 ? 13.93 16.719 6.574 1 98.56 111 GLU A CA 1
ATOM 856 C C . GLU A 1 111 ? 13.133 15.805 5.648 1 98.56 111 GLU A C 1
ATOM 858 O O . GLU A 1 111 ? 12.438 16.281 4.746 1 98.56 111 GLU A O 1
ATOM 863 N N . ARG A 1 112 ? 13.211 14.508 5.859 1 98.75 112 ARG A N 1
ATOM 864 C CA . ARG A 1 112 ? 12.414 13.5 5.172 1 98.75 112 ARG A CA 1
ATOM 865 C C . ARG A 1 112 ? 11.438 12.828 6.133 1 98.75 112 ARG A C 1
ATOM 867 O O . ARG A 1 112 ? 11.852 12.281 7.164 1 98.75 112 ARG A O 1
ATOM 874 N N . HIS A 1 113 ? 10.188 12.922 5.879 1 98.69 113 HIS A N 1
ATOM 875 C CA . HIS A 1 113 ? 9.117 12.242 6.605 1 98.69 113 HIS A CA 1
ATOM 876 C C . HIS A 1 113 ? 8.562 11.078 5.801 1 98.69 113 HIS A C 1
ATOM 878 O O . HIS A 1 113 ? 8.195 11.242 4.633 1 98.69 113 HIS A O 1
ATOM 884 N N . VAL A 1 114 ? 8.523 9.914 6.422 1 97.5 114 VAL A N 1
ATOM 885 C CA . VAL A 1 114 ? 8.016 8.734 5.73 1 97.5 114 VAL A CA 1
ATOM 886 C C . VAL A 1 114 ? 6.492 8.734 5.758 1 97.5 114 VAL A C 1
ATOM 888 O O . VAL A 1 114 ? 5.883 8.719 6.828 1 97.5 114 VAL A O 1
ATOM 891 N N . SER A 1 115 ? 5.957 8.75 4.598 1 93.62 115 SER A N 1
ATOM 892 C CA . SER A 1 115 ? 4.508 8.797 4.43 1 93.62 115 SER A CA 1
ATOM 893 C C . SER A 1 115 ? 3.854 7.52 4.945 1 93.62 115 SER A C 1
ATOM 895 O O . SER A 1 115 ? 4.48 6.461 4.977 1 93.62 115 SER A O 1
ATOM 897 N N . VAL A 1 116 ? 2.586 7.641 5.262 1 85.81 116 VAL A N 1
ATOM 898 C CA . VAL A 1 116 ? 1.784 6.492 5.672 1 85.81 116 VAL A CA 1
ATOM 899 C C . VAL A 1 116 ? 1.726 5.477 4.531 1 85.81 116 VAL A C 1
ATOM 901 O O . VAL A 1 116 ? 1.599 4.273 4.773 1 85.81 116 VAL A O 1
ATOM 904 N N . GLN A 1 117 ? 1.866 5.934 3.354 1 81.56 117 GLN A N 1
ATOM 905 C CA . GLN A 1 117 ? 1.825 5.074 2.176 1 81.56 117 GLN A CA 1
ATOM 906 C C . GLN A 1 117 ? 2.959 4.051 2.201 1 81.56 117 GLN A C 1
ATOM 908 O O . GLN A 1 117 ? 2.887 3.021 1.529 1 81.56 117 GLN A O 1
ATOM 913 N N . ALA A 1 118 ? 4.016 4.289 2.926 1 86.06 118 ALA A N 1
ATOM 914 C CA . ALA A 1 118 ? 5.152 3.379 3.027 1 86.06 118 ALA A CA 1
ATOM 915 C C . ALA A 1 118 ? 4.879 2.271 4.043 1 86.06 118 ALA A C 1
ATOM 917 O O . ALA A 1 118 ? 5.613 1.282 4.105 1 86.06 118 ALA A O 1
ATOM 918 N N . SER A 1 119 ? 3.922 2.359 4.887 1 79.19 119 SER A N 1
ATOM 919 C CA . SER A 1 119 ? 3.443 1.341 5.812 1 79.19 119 SER A CA 1
ATOM 920 C C . SER A 1 119 ? 4.547 0.907 6.773 1 79.19 119 SER A C 1
ATOM 922 O O . SER A 1 119 ? 4.781 -0.29 6.957 1 79.19 119 SER A O 1
ATOM 924 N N . ALA A 1 120 ? 5.191 1.86 7.348 1 87.75 120 ALA A N 1
ATOM 925 C CA . ALA A 1 120 ? 6.125 1.57 8.438 1 87.75 120 ALA A CA 1
ATOM 926 C C . ALA A 1 120 ? 5.383 1.366 9.758 1 87.75 120 ALA A C 1
ATOM 928 O O . ALA A 1 120 ? 5.129 2.326 10.484 1 87.75 120 ALA A O 1
ATOM 929 N N . THR A 1 121 ? 5.113 0.085 10.078 1 83.25 121 THR A N 1
ATOM 930 C CA . THR A 1 121 ? 4.199 -0.18 11.18 1 83.25 121 THR A CA 1
ATOM 931 C C . THR A 1 121 ? 4.922 -0.879 12.328 1 83.25 121 THR A C 1
ATOM 933 O O . THR A 1 121 ? 4.293 -1.336 13.281 1 83.25 121 THR A O 1
ATOM 936 N N . ASN A 1 122 ? 6.195 -1.083 12.258 1 89.75 122 ASN A N 1
ATOM 937 C CA . ASN A 1 122 ? 6.969 -1.713 13.32 1 89.75 122 ASN A CA 1
ATOM 938 C C . ASN A 1 122 ? 8.336 -1.061 13.477 1 89.75 122 ASN A C 1
ATOM 940 O O . ASN A 1 122 ? 8.82 -0.39 12.562 1 89.75 122 ASN A O 1
ATOM 944 N N . THR A 1 123 ? 8.906 -1.321 14.625 1 94.69 123 THR A N 1
ATOM 945 C CA . THR A 1 123 ? 10.141 -0.642 15.008 1 94.69 123 THR A CA 1
ATOM 946 C C . THR A 1 123 ? 11.273 -1.002 14.055 1 94.69 123 THR A C 1
ATOM 948 O O . THR A 1 123 ? 12.078 -0.145 13.688 1 94.69 123 THR A O 1
ATOM 951 N N . GLU A 1 124 ? 11.32 -2.234 13.648 1 94 124 GLU A N 1
ATOM 952 C CA . GLU A 1 124 ? 12.398 -2.672 12.766 1 94 124 GLU A CA 1
ATOM 953 C C . GLU A 1 124 ? 12.312 -1.991 11.406 1 94 124 GLU A C 1
ATOM 955 O O . GLU A 1 124 ? 13.336 -1.637 10.812 1 94 124 GLU A O 1
ATOM 960 N N . ALA A 1 125 ? 11.141 -1.842 10.922 1 93.75 125 ALA A N 1
ATOM 961 C CA . ALA A 1 125 ? 10.953 -1.099 9.68 1 93.75 125 ALA A CA 1
ATOM 962 C C . ALA A 1 125 ? 11.391 0.354 9.836 1 93.75 125 ALA A C 1
ATOM 964 O O . ALA A 1 125 ? 12.078 0.902 8.969 1 93.75 125 ALA A O 1
ATOM 965 N N . ILE A 1 126 ? 11.023 0.958 10.945 1 96.44 126 ILE A N 1
ATOM 966 C CA . ILE A 1 126 ? 11.383 2.344 11.227 1 96.44 126 ILE A CA 1
ATOM 967 C C . ILE A 1 126 ? 12.906 2.475 11.289 1 96.44 126 ILE A C 1
ATOM 969 O O . ILE A 1 126 ? 13.484 3.395 10.703 1 96.44 126 ILE A O 1
ATOM 973 N N . ARG A 1 127 ? 13.539 1.562 11.938 1 96.5 127 ARG A N 1
ATOM 974 C CA . ARG A 1 127 ? 14.992 1.558 12.031 1 96.5 127 ARG A CA 1
ATOM 975 C C . ARG A 1 127 ? 15.633 1.452 10.656 1 96.5 127 ARG A C 1
ATOM 977 O O . ARG A 1 127 ? 16.656 2.084 10.391 1 96.5 127 ARG A O 1
ATOM 984 N N . PHE A 1 128 ? 15.062 0.627 9.859 1 96.06 128 PHE A N 1
ATOM 985 C CA . PHE A 1 128 ? 15.57 0.478 8.5 1 96.06 128 PHE A CA 1
ATOM 986 C C . PHE A 1 128 ? 15.547 1.812 7.762 1 96.06 128 PHE A C 1
ATOM 988 O O . PHE A 1 128 ? 16.531 2.203 7.141 1 96.06 128 PHE A O 1
ATOM 995 N N . TYR A 1 129 ? 14.406 2.518 7.793 1 97.19 129 TYR A N 1
ATOM 996 C CA . TYR A 1 129 ? 14.273 3.805 7.121 1 97.19 129 TYR A CA 1
ATOM 997 C C . TYR A 1 129 ? 15.25 4.824 7.691 1 97.19 129 TYR A C 1
ATOM 999 O O . TYR A 1 129 ? 15.82 5.629 6.953 1 97.19 129 TYR A O 1
ATOM 1007 N N . GLN A 1 130 ? 15.414 4.801 8.969 1 97.69 130 GLN A N 1
ATOM 1008 C CA . GLN A 1 130 ? 16.375 5.703 9.602 1 97.69 130 GLN A CA 1
ATOM 1009 C C . GLN A 1 130 ? 17.797 5.426 9.117 1 97.69 130 GLN A C 1
ATOM 1011 O O . GLN A 1 130 ? 18.5 6.344 8.695 1 97.69 130 GLN A O 1
ATOM 1016 N N . ARG A 1 131 ? 18.172 4.172 9.141 1 96.75 131 ARG A N 1
ATOM 1017 C CA . ARG A 1 131 ? 19.531 3.771 8.812 1 96.75 131 ARG A CA 1
ATOM 1018 C C . ARG A 1 131 ? 19.859 4.066 7.352 1 96.75 131 ARG A C 1
ATOM 1020 O O . ARG A 1 131 ? 20.969 4.496 7.031 1 96.75 131 ARG A O 1
ATOM 1027 N N . ASN A 1 132 ? 18.906 3.918 6.539 1 95.94 132 ASN A N 1
ATOM 1028 C CA . ASN A 1 132 ? 19.203 3.959 5.109 1 95.94 132 ASN A CA 1
ATOM 1029 C C . ASN A 1 132 ? 18.938 5.34 4.52 1 95.94 132 ASN A C 1
ATOM 1031 O O . ASN A 1 132 ? 19.531 5.719 3.514 1 95.94 132 ASN A O 1
ATOM 1035 N N . PHE A 1 133 ? 18.016 6.125 5.156 1 97.75 133 PHE A N 1
ATOM 1036 C CA . PHE A 1 133 ? 17.609 7.379 4.531 1 97.75 133 PHE A CA 1
ATOM 1037 C C . PHE A 1 133 ? 17.703 8.531 5.523 1 97.75 133 PHE A C 1
ATOM 1039 O O . PHE A 1 133 ? 17.406 9.68 5.184 1 97.75 133 PHE A O 1
ATOM 1046 N N . ASP A 1 134 ? 18.047 8.297 6.762 1 97.81 134 ASP A N 1
ATOM 1047 C CA . ASP A 1 134 ? 18.141 9.305 7.812 1 97.81 134 ASP A CA 1
ATOM 1048 C C . ASP A 1 134 ? 16.844 10.102 7.922 1 97.81 134 ASP A C 1
ATOM 1050 O O . ASP A 1 134 ? 16.859 11.336 7.855 1 97.81 134 ASP A O 1
ATOM 1054 N N . VAL A 1 135 ? 15.789 9.375 8 1 98.5 135 VAL A N 1
ATOM 1055 C CA . VAL A 1 135 ? 14.477 10.023 8.039 1 98.5 135 VAL A CA 1
ATOM 1056 C C . VAL A 1 135 ? 14.281 10.703 9.391 1 98.5 135 VAL A C 1
ATOM 1058 O O . VAL A 1 135 ? 14.828 10.266 10.398 1 98.5 135 VAL A O 1
ATOM 1061 N N . HIS A 1 136 ? 13.445 11.766 9.414 1 98.5 136 HIS A N 1
ATOM 1062 C CA . HIS A 1 136 ? 13.281 12.602 10.602 1 98.5 136 HIS A CA 1
ATOM 1063 C C . HIS A 1 136 ? 11.938 12.352 11.266 1 98.5 136 HIS A C 1
ATOM 1065 O O . HIS A 1 136 ? 11.734 12.727 12.422 1 98.5 136 HIS A O 1
ATOM 1071 N N . ARG A 1 137 ? 11.031 11.75 10.523 1 98.5 137 ARG A N 1
ATOM 1072 C CA . ARG A 1 137 ? 9.68 11.539 11.023 1 98.5 137 ARG A CA 1
ATOM 1073 C C . ARG A 1 137 ? 9.023 10.344 10.336 1 98.5 137 ARG A C 1
ATOM 1075 O O . ARG A 1 137 ? 9.289 10.078 9.164 1 98.5 137 ARG A O 1
ATOM 1082 N N . ILE A 1 138 ? 8.258 9.578 11.102 1 97.81 138 ILE A N 1
ATOM 1083 C CA . ILE A 1 138 ? 7.422 8.508 10.562 1 97.81 138 ILE A CA 1
ATOM 1084 C C . ILE A 1 138 ? 5.949 8.859 10.766 1 97.81 138 ILE A C 1
ATOM 1086 O O . ILE A 1 138 ? 5.504 9.078 11.891 1 97.81 138 ILE A O 1
ATOM 1090 N N . VAL A 1 139 ? 5.215 8.914 9.672 1 95.06 139 VAL A N 1
ATOM 1091 C CA . VAL A 1 139 ? 3.77 9.086 9.766 1 95.06 139 VAL A CA 1
ATOM 1092 C C . VAL A 1 139 ? 3.098 7.723 9.914 1 95.06 139 VAL A C 1
ATOM 1094 O O . VAL A 1 139 ? 3.15 6.895 9 1 95.06 139 VAL A O 1
ATOM 1097 N N . LEU A 1 140 ? 2.41 7.547 11.016 1 88.94 140 LEU A N 1
ATOM 1098 C CA . LEU A 1 140 ? 1.841 6.234 11.305 1 88.94 140 LEU A CA 1
ATOM 1099 C C . LEU A 1 140 ? 0.473 6.078 10.648 1 88.94 140 LEU A C 1
ATOM 1101 O O . LEU A 1 140 ? -0.285 7.047 10.547 1 88.94 140 LEU A O 1
ATOM 1105 N N . PRO A 1 141 ? 0.212 4.836 10.281 1 77 141 PRO A N 1
ATOM 1106 C CA . PRO A 1 141 ? -1.112 4.582 9.711 1 77 141 PRO A CA 1
ATOM 1107 C C . PRO A 1 141 ? -2.24 4.797 10.719 1 77 141 PRO A C 1
ATOM 1109 O O . PRO A 1 141 ? -2.078 4.504 11.906 1 77 141 PRO A O 1
ATOM 1112 N N . ARG A 1 142 ? -3.385 5.172 10.211 1 70.94 142 ARG A N 1
ATOM 1113 C CA . ARG A 1 142 ? -4.543 5.488 11.039 1 70.94 142 ARG A CA 1
ATOM 1114 C C . ARG A 1 142 ? -5.172 4.219 11.609 1 70.94 142 ARG A C 1
ATOM 1116 O O . ARG A 1 142 ? -5.977 4.277 12.539 1 70.94 142 ARG A O 1
ATOM 1123 N N . VAL A 1 143 ? -4.73 3.094 11.141 1 61.16 143 VAL A N 1
ATOM 1124 C CA . VAL A 1 143 ? -5.336 1.829 11.539 1 61.16 143 VAL A CA 1
ATOM 1125 C C . VAL A 1 143 ? -4.742 1.368 12.867 1 61.16 143 VAL A C 1
ATOM 1127 O O . VAL A 1 143 ? -5.281 0.472 13.516 1 61.16 143 VAL A O 1
ATOM 1130 N N . LEU A 1 144 ? -3.693 1.958 13.305 1 71.44 144 LEU A N 1
ATOM 1131 C CA . LEU A 1 144 ? -3.059 1.545 14.547 1 71.44 144 LEU A CA 1
ATOM 1132 C C . LEU A 1 144 ? -3.852 2.037 15.758 1 71.44 144 LEU A C 1
ATOM 1134 O O . LEU A 1 144 ? -4.348 3.166 15.758 1 71.44 144 LEU A O 1
ATOM 1138 N N . SER A 1 145 ? -3.963 1.229 16.703 1 71.56 145 SER A N 1
ATOM 1139 C CA . SER A 1 145 ? -4.574 1.62 17.969 1 71.56 145 SER A CA 1
ATOM 1140 C C . SER A 1 145 ? -3.635 2.5 18.781 1 71.56 145 SER A C 1
ATOM 1142 O O . SER A 1 145 ? -2.432 2.549 18.516 1 71.56 145 SER A O 1
ATOM 1144 N N . ILE A 1 146 ? -4.262 3.154 19.812 1 80.69 146 ILE A N 1
ATOM 1145 C CA . ILE A 1 146 ? -3.457 4.004 20.688 1 80.69 146 ILE A CA 1
ATOM 1146 C C . ILE A 1 146 ? -2.42 3.152 21.406 1 80.69 146 ILE A C 1
ATOM 1148 O O . ILE A 1 146 ? -1.305 3.611 21.672 1 80.69 146 ILE A O 1
ATOM 1152 N N . HIS A 1 147 ? -2.811 1.937 21.734 1 80.69 147 HIS A N 1
ATOM 1153 C CA . HIS A 1 147 ? -1.864 1.043 22.406 1 80.69 147 HIS A CA 1
ATOM 1154 C C . HIS A 1 147 ? -0.679 0.731 21.484 1 80.69 147 HIS A C 1
ATOM 1156 O O . HIS A 1 147 ? 0.474 0.796 21.922 1 80.69 147 HIS A O 1
ATOM 1162 N N . GLN A 1 148 ? -0.978 0.458 20.297 1 81 148 GLN A N 1
ATOM 1163 C CA . GLN A 1 148 ? 0.065 0.171 19.312 1 81 148 GLN A CA 1
ATOM 1164 C C . GLN A 1 148 ? 0.944 1.395 19.062 1 81 148 GLN A C 1
ATOM 1166 O O . GLN A 1 148 ? 2.164 1.274 18.938 1 81 148 GLN A O 1
ATOM 1171 N N . VAL A 1 149 ? 0.322 2.547 19.016 1 88.81 149 VAL A N 1
ATOM 1172 C CA . VAL A 1 149 ? 1.062 3.793 18.844 1 88.81 149 VAL A CA 1
ATOM 1173 C C . VAL A 1 149 ? 2.018 3.998 20.016 1 88.81 149 VAL A C 1
ATOM 1175 O O . VAL A 1 149 ? 3.193 4.316 19.812 1 88.81 149 VAL A O 1
ATOM 1178 N N . LYS A 1 150 ? 1.524 3.729 21.188 1 90.69 150 LYS A N 1
ATOM 1179 C CA . LYS A 1 150 ? 2.35 3.885 22.375 1 90.69 150 LYS A CA 1
ATOM 1180 C C . LYS A 1 150 ? 3.508 2.891 22.375 1 90.69 150 LYS A C 1
ATOM 1182 O O . LYS A 1 150 ? 4.625 3.232 22.766 1 90.69 150 LYS A O 1
ATOM 1187 N N . GLN A 1 151 ? 3.229 1.745 21.953 1 88.75 151 GLN A N 1
ATOM 1188 C CA . GLN A 1 151 ? 4.27 0.726 21.859 1 88.75 151 GLN A CA 1
ATOM 1189 C C . GLN A 1 151 ? 5.391 1.156 20.922 1 88.75 151 GLN A C 1
ATOM 1191 O O . GLN A 1 151 ? 6.57 1.028 21.266 1 88.75 151 GLN A O 1
ATOM 1196 N N . LEU A 1 152 ? 4.992 1.656 19.844 1 93.19 152 LEU A N 1
ATOM 1197 C CA . LEU A 1 152 ? 5.984 2.125 18.875 1 93.19 152 LEU A CA 1
ATOM 1198 C C . LEU A 1 152 ? 6.746 3.324 19.422 1 93.19 152 LEU A C 1
ATOM 1200 O O . LEU A 1 152 ? 7.961 3.436 19.234 1 93.19 152 LEU A O 1
ATOM 1204 N N . ALA A 1 153 ? 6.039 4.184 20.062 1 96.06 153 ALA A N 1
ATOM 1205 C CA . ALA A 1 153 ? 6.633 5.41 20.578 1 96.06 153 ALA A CA 1
ATOM 1206 C C . ALA A 1 153 ? 7.738 5.094 21.594 1 96.06 153 ALA A C 1
ATOM 1208 O O . ALA A 1 153 ? 8.719 5.836 21.703 1 96.06 153 ALA A O 1
ATOM 1209 N N . ARG A 1 154 ? 7.645 4.004 22.234 1 95.19 154 ARG A N 1
ATOM 1210 C CA . ARG A 1 154 ? 8.609 3.621 23.25 1 95.19 154 ARG A CA 1
ATOM 1211 C C . ARG A 1 154 ? 9.922 3.162 22.625 1 95.19 154 ARG A C 1
ATOM 1213 O O . ARG A 1 154 ? 10.984 3.293 23.219 1 95.19 154 ARG A O 1
ATOM 1220 N N . THR A 1 155 ? 9.828 2.68 21.422 1 95.25 155 THR A N 1
ATOM 1221 C CA . THR A 1 155 ? 11.008 2.012 20.875 1 95.25 155 THR A CA 1
ATOM 1222 C C . THR A 1 155 ? 11.484 2.705 19.609 1 95.25 155 THR A C 1
ATOM 1224 O O . THR A 1 155 ? 12.609 2.469 19.156 1 95.25 155 THR A O 1
ATOM 1227 N N . SER A 1 156 ? 10.695 3.555 19.047 1 96.88 156 SER A N 1
ATOM 1228 C CA . SER A 1 156 ? 11.031 4.168 17.766 1 96.88 156 SER A CA 1
ATOM 1229 C C . SER A 1 156 ? 12.273 5.051 17.891 1 96.88 156 SER A C 1
ATOM 1231 O O . SER A 1 156 ? 12.344 5.91 18.766 1 96.88 156 SER A O 1
ATOM 1233 N N . PRO A 1 157 ? 13.242 4.895 17 1 97.12 157 PRO A N 1
ATOM 1234 C CA . PRO A 1 157 ? 14.414 5.773 17 1 97.12 157 PRO A CA 1
ATOM 1235 C C . PRO A 1 157 ? 14.133 7.125 16.344 1 97.12 157 PRO A C 1
ATOM 1237 O O . PRO A 1 157 ? 14.984 8.023 16.391 1 97.12 157 PRO A O 1
ATOM 1240 N N . VAL A 1 158 ? 12.977 7.227 15.688 1 98.06 158 VAL A N 1
ATOM 1241 C CA . VAL A 1 158 ? 12.578 8.414 14.938 1 98.06 158 VAL A CA 1
ATOM 1242 C C . VAL A 1 158 ? 11.273 8.969 15.5 1 98.06 158 VAL A C 1
ATOM 1244 O O . VAL A 1 158 ? 10.375 8.211 15.883 1 98.06 158 VAL A O 1
ATOM 1247 N N . PRO A 1 159 ? 11.164 10.336 15.594 1 98.38 159 PRO A N 1
ATOM 1248 C CA . PRO A 1 159 ? 9.891 10.914 16.031 1 98.38 159 PRO A CA 1
ATOM 1249 C C . PRO A 1 159 ? 8.703 10.414 15.219 1 98.38 159 PRO A C 1
ATOM 1251 O O . PRO A 1 159 ? 8.82 10.203 14.008 1 98.38 159 PRO A O 1
ATOM 1254 N N . LEU A 1 160 ? 7.559 10.242 15.906 1 98.19 160 LEU A N 1
ATOM 1255 C CA . LEU A 1 160 ? 6.363 9.695 15.273 1 98.19 160 LEU A CA 1
ATOM 1256 C C . LEU A 1 160 ? 5.305 10.773 15.086 1 98.19 160 LEU A C 1
ATOM 1258 O O . LEU A 1 160 ? 5.18 11.68 15.922 1 98.19 160 LEU A O 1
ATOM 1262 N N . GLU A 1 161 ? 4.609 10.703 14 1 97.88 161 GLU A N 1
ATOM 1263 C CA . GLU A 1 161 ? 3.475 11.547 13.633 1 97.88 161 GLU A CA 1
ATOM 1264 C C . GLU A 1 161 ? 2.201 10.727 13.469 1 97.88 161 GLU A C 1
ATOM 1266 O O . GLU A 1 161 ? 2.232 9.633 12.891 1 97.88 161 GLU A O 1
ATOM 1271 N N . VAL A 1 162 ? 1.068 11.242 14.008 1 93.44 162 VAL A N 1
ATOM 1272 C CA . VAL A 1 162 ? -0.188 10.508 13.898 1 93.44 162 VAL A CA 1
ATOM 1273 C C . VAL A 1 162 ? -1.271 11.422 13.328 1 93.44 162 VAL A C 1
ATOM 1275 O O . VAL A 1 162 ? -1.246 12.633 13.555 1 93.44 162 VAL A O 1
ATOM 1278 N N . PHE A 1 163 ? -2.186 10.805 12.617 1 88.69 163 PHE A N 1
ATOM 1279 C CA . PHE A 1 163 ? -3.395 11.523 12.234 1 88.69 163 PHE A CA 1
ATOM 1280 C C . PHE A 1 163 ? -4.301 11.75 13.438 1 88.69 163 PHE A C 1
ATOM 1282 O O . PHE A 1 163 ? -4.578 10.812 14.188 1 88.69 163 PHE A O 1
ATOM 1289 N N . ALA A 1 164 ? -4.707 12.984 13.578 1 90.94 164 ALA A N 1
ATOM 1290 C CA . ALA A 1 164 ? -5.469 13.305 14.781 1 90.94 164 ALA A CA 1
ATOM 1291 C C . ALA A 1 164 ? -6.926 13.609 14.445 1 90.94 164 ALA A C 1
ATOM 1293 O O . ALA A 1 164 ? -7.805 13.492 15.297 1 90.94 164 ALA A O 1
ATOM 1294 N N . PHE A 1 165 ? -7.105 14.094 13.258 1 86.56 165 PHE A N 1
ATOM 1295 C CA . PHE A 1 165 ? -8.469 14.438 12.883 1 86.56 165 PHE A CA 1
ATOM 1296 C C . PHE A 1 165 ? -8.664 14.328 11.375 1 86.56 165 PHE A C 1
ATOM 1298 O O . PHE A 1 165 ? -7.738 14.602 10.602 1 86.56 165 PHE A O 1
ATOM 1305 N N . GLY A 1 166 ? -9.891 13.992 11 1 76.19 166 GLY A N 1
ATOM 1306 C CA . GLY A 1 166 ? -10.242 13.977 9.586 1 76.19 166 GLY A CA 1
ATOM 1307 C C . GLY A 1 166 ? -10.859 12.664 9.141 1 76.19 166 GLY A C 1
ATOM 1308 O O . GLY A 1 166 ? -11.086 11.766 9.961 1 76.19 166 GLY A O 1
ATOM 1309 N N . SER A 1 167 ? -11.203 12.727 7.906 1 55.16 167 SER A N 1
ATOM 1310 C CA . SER A 1 167 ? -11.914 11.578 7.348 1 55.16 167 SER A CA 1
ATOM 1311 C C . SER A 1 167 ? -11.023 10.336 7.332 1 55.16 167 SER A C 1
ATOM 1313 O O . SER A 1 167 ? -9.82 10.43 7.117 1 55.16 167 SER A O 1
ATOM 1315 N N . LEU A 1 168 ? -11.617 9.383 7.918 1 46.66 168 LEU A N 1
ATOM 1316 C CA . LEU A 1 168 ? -10.906 8.109 7.871 1 46.66 168 LEU A CA 1
ATOM 1317 C C . LEU A 1 168 ? -11.047 7.457 6.496 1 46.66 168 LEU A C 1
ATOM 1319 O O . LEU A 1 168 ? -12.148 7.395 5.945 1 46.66 168 LEU A O 1
ATOM 1323 N N . CYS A 1 169 ? -10.078 7.824 5.621 1 46.62 169 CYS A N 1
ATOM 1324 C CA . CYS A 1 169 ? -10.102 7.07 4.371 1 46.62 169 CYS A CA 1
ATOM 1325 C C . CYS A 1 169 ? -10.078 5.57 4.641 1 46.62 169 CYS A C 1
ATOM 1327 O O . CYS A 1 169 ? -9.312 5.098 5.477 1 46.62 169 CYS A O 1
ATOM 1329 N N . ILE A 1 170 ? -11.289 5.094 4.488 1 39.56 170 ILE A N 1
ATOM 1330 C CA . ILE A 1 170 ? -11.406 3.666 4.766 1 39.56 170 ILE A CA 1
ATOM 1331 C C . ILE A 1 170 ? -10.297 2.906 4.043 1 39.56 170 ILE A C 1
ATOM 1333 O O . ILE A 1 170 ? -9.961 1.781 4.418 1 39.56 170 ILE A O 1
ATOM 1337 N N . MET A 1 171 ? -9.914 3.477 2.867 1 39.47 171 MET A N 1
ATOM 1338 C CA . MET A 1 171 ? -8.945 2.725 2.076 1 39.47 171 MET A CA 1
ATOM 1339 C C . MET A 1 171 ? -7.527 2.941 2.604 1 39.47 171 MET A C 1
ATOM 1341 O O . MET A 1 171 ? -7.23 3.988 3.182 1 39.47 171 MET A O 1
ATOM 1345 N N . ALA A 1 172 ? -6.938 2.211 3.164 1 37.12 172 ALA A N 1
ATOM 1346 C CA . ALA A 1 172 ? -5.582 2.432 3.66 1 37.12 172 ALA A CA 1
ATOM 1347 C C . ALA A 1 172 ? -4.953 3.658 3.006 1 37.12 172 ALA A C 1
ATOM 1349 O O . ALA A 1 172 ? -5.07 3.852 1.793 1 37.12 172 ALA A O 1
ATOM 1350 N N . GLU A 1 173 ? -4.695 4.781 3.674 1 35 173 GLU A N 1
ATOM 1351 C CA . GLU A 1 173 ? -3.994 6.055 3.566 1 35 173 GLU A CA 1
ATOM 1352 C C . GLU A 1 173 ? -3.17 6.129 2.285 1 35 173 GLU A C 1
ATOM 1354 O O . GLU A 1 173 ? -1.948 5.961 2.316 1 35 173 GLU A O 1
ATOM 1359 N N . GLY A 1 174 ? -3.779 6.105 1.127 1 36.69 174 GLY A N 1
ATOM 1360 C CA . GLY A 1 174 ? -3.186 6.469 -0.149 1 36.69 174 GLY A CA 1
ATOM 1361 C C . GLY A 1 174 ? -3.312 5.383 -1.199 1 36.69 174 GLY A C 1
ATOM 1362 O O . GLY A 1 174 ? -2.988 5.598 -2.369 1 36.69 174 GLY A O 1
ATOM 1363 N N . ARG A 1 175 ? -3.543 4.25 -0.797 1 36.44 175 ARG A N 1
ATOM 1364 C CA . ARG A 1 175 ? -3.562 3.209 -1.818 1 36.44 175 ARG A CA 1
ATOM 1365 C C . ARG A 1 175 ? -4.992 2.797 -2.154 1 36.44 175 ARG A C 1
ATOM 1367 O O . ARG A 1 175 ? -5.395 1.661 -1.896 1 36.44 175 ARG A O 1
ATOM 1374 N N . CYS A 1 176 ? -5.812 3.719 -2.512 1 42.69 176 CYS A N 1
ATOM 1375 C CA . CYS A 1 176 ? -7.238 3.529 -2.752 1 42.69 176 CYS A CA 1
ATOM 1376 C C . CYS A 1 176 ? -7.477 2.768 -4.051 1 42.69 176 CYS A C 1
ATOM 1378 O O . CYS A 1 176 ? -7.168 3.268 -5.133 1 42.69 176 CYS A O 1
ATOM 1380 N N . TYR A 1 177 ? -7.57 1.569 -3.893 1 40.28 177 TYR A N 1
ATOM 1381 C CA . TYR A 1 177 ? -7.801 0.75 -5.078 1 40.28 177 TYR A CA 1
ATOM 1382 C C . TYR A 1 177 ? -9.211 0.965 -5.621 1 40.28 177 TYR A C 1
ATOM 1384 O O . TYR A 1 177 ? -9.453 0.787 -6.816 1 40.28 177 TYR A O 1
ATOM 1392 N N . LEU A 1 178 ? -10.141 1.442 -4.77 1 40.41 178 LEU A N 1
ATOM 1393 C CA . LEU A 1 178 ? -11.484 1.646 -5.281 1 40.41 178 LEU A CA 1
ATOM 1394 C C . LEU A 1 178 ? -11.484 2.631 -6.445 1 40.41 178 LEU A C 1
ATOM 1396 O O . LEU A 1 178 ? -12.156 2.406 -7.453 1 40.41 178 LEU A O 1
ATOM 1400 N N . SER A 1 179 ? -10.773 3.643 -6.184 1 38.22 179 SER A N 1
ATOM 1401 C CA . SER A 1 179 ? -10.727 4.621 -7.266 1 38.22 179 SER A CA 1
ATOM 1402 C C . SER A 1 179 ? -10.062 4.035 -8.508 1 38.22 179 SER A C 1
ATOM 1404 O O . SER A 1 179 ? -10.508 4.277 -9.633 1 38.22 179 SER A O 1
ATOM 1406 N N . SER A 1 180 ? -9.102 3.275 -8.234 1 37.91 180 SER A N 1
ATOM 1407 C CA . SER A 1 180 ? -8.383 2.689 -9.359 1 37.91 180 SER A CA 1
ATOM 1408 C C . SER A 1 180 ? -9.281 1.758 -10.164 1 37.91 180 SER A C 1
ATOM 1410 O O . SER A 1 180 ? -9.219 1.734 -11.391 1 37.91 180 SER A O 1
ATOM 1412 N N . TYR A 1 181 ? -10 1.094 -9.445 1 37.97 181 TYR A N 1
ATOM 1413 C CA . TYR A 1 181 ? -10.914 0.159 -10.094 1 37.97 181 TYR A CA 1
ATOM 1414 C C . TYR A 1 181 ? -11.945 0.9 -10.938 1 37.97 181 TYR A C 1
ATOM 1416 O O . TYR A 1 181 ? -12.242 0.49 -12.062 1 37.97 181 TYR A O 1
ATOM 1424 N N . LEU A 1 182 ? -12.461 1.979 -10.367 1 38.56 182 LEU A N 1
ATOM 1425 C CA . LEU A 1 182 ? -13.547 2.668 -11.062 1 38.56 182 LEU A CA 1
ATOM 1426 C C . LEU A 1 182 ? -13 3.533 -12.195 1 38.56 182 LEU A C 1
ATOM 1428 O O . LEU A 1 182 ? -13.68 3.744 -13.203 1 38.56 182 LEU A O 1
ATOM 1432 N N . THR A 1 183 ? -11.766 3.846 -11.883 1 39.47 183 THR A N 1
ATOM 1433 C CA . THR A 1 183 ? -11.297 4.859 -12.828 1 39.47 183 THR A CA 1
ATOM 1434 C C . THR A 1 183 ? -10.109 4.348 -13.633 1 39.47 183 THR A C 1
ATOM 1436 O O . THR A 1 183 ? -9.766 4.918 -14.672 1 39.47 183 THR A O 1
ATOM 1439 N N . GLY A 1 184 ? -9.727 3.125 -13.281 1 39.94 184 GLY A N 1
ATOM 1440 C CA . GLY A 1 184 ? -8.492 2.66 -13.883 1 39.94 184 GLY A CA 1
ATOM 1441 C C . GLY A 1 184 ? -7.262 3.373 -13.352 1 39.94 184 GLY A C 1
ATOM 1442 O O . GLY A 1 184 ? -6.137 3.082 -13.773 1 39.94 184 GLY A O 1
ATOM 1443 N N . GLU A 1 185 ? -7.496 4.352 -12.531 1 37.62 185 GLU A N 1
ATOM 1444 C CA . GLU A 1 185 ? -6.406 5.176 -12.016 1 37.62 185 GLU A CA 1
ATOM 1445 C C . GLU A 1 185 ? -6.254 5.012 -10.508 1 37.62 185 GLU A C 1
ATOM 1447 O O . GLU A 1 185 ? -7.238 5.074 -9.766 1 37.62 185 GLU A O 1
ATOM 1452 N N . SER A 1 186 ? -5.223 4.469 -10.156 1 39.22 186 SER A N 1
ATOM 1453 C CA . SER A 1 186 ? -4.957 4.238 -8.734 1 39.22 186 SER A CA 1
ATOM 1454 C C . SER A 1 186 ? -4.488 5.516 -8.047 1 39.22 186 SER A C 1
ATOM 1456 O O . SER A 1 186 ? -3.73 6.297 -8.625 1 39.22 186 SER A O 1
ATOM 1458 N N . PRO A 1 187 ? -5.062 5.754 -6.895 1 38.56 187 PRO A N 1
ATOM 1459 C CA . PRO A 1 187 ? -4.535 6.914 -6.176 1 38.56 187 PRO A CA 1
ATOM 1460 C C . PRO A 1 187 ? -3.031 6.828 -5.934 1 38.56 187 PRO A C 1
ATOM 1462 O O . PRO A 1 187 ? -2.348 7.855 -5.898 1 38.56 187 PRO A O 1
ATOM 1465 N N . ASN A 1 188 ? -2.516 5.633 -5.859 1 39.44 188 ASN A N 1
ATOM 1466 C CA . ASN A 1 188 ? -1.09 5.48 -5.594 1 39.44 188 ASN A CA 1
ATOM 1467 C C . ASN A 1 188 ? -0.249 5.883 -6.805 1 39.44 188 ASN A C 1
ATOM 1469 O O . ASN A 1 188 ? 0.918 6.25 -6.656 1 39.44 188 ASN A O 1
ATOM 1473 N N . THR A 1 189 ? -0.914 5.723 -7.973 1 35.41 189 THR A N 1
ATOM 1474 C CA . THR A 1 189 ? -0.19 6.062 -9.195 1 35.41 189 THR A CA 1
ATOM 1475 C C . THR A 1 189 ? -0.653 7.41 -9.742 1 35.41 189 THR A C 1
ATOM 1477 O O . THR A 1 189 ? 0.13 8.141 -10.352 1 35.41 189 THR A O 1
ATOM 1480 N N . VAL A 1 190 ? -2.016 7.633 -9.453 1 37.34 190 VAL A N 1
ATOM 1481 C CA . VAL A 1 190 ? -2.51 8.844 -10.102 1 37.34 190 VAL A CA 1
ATOM 1482 C C . VAL A 1 190 ? -2.885 9.883 -9.047 1 37.34 190 VAL A C 1
ATOM 1484 O O . VAL A 1 190 ? -3.209 11.023 -9.375 1 37.34 190 VAL A O 1
ATOM 1487 N N . GLY A 1 191 ? -2.725 9.57 -7.789 1 33.06 191 GLY A N 1
ATOM 1488 C CA . GLY A 1 191 ? -2.779 10.539 -6.707 1 33.06 191 GLY A CA 1
ATOM 1489 C C . GLY A 1 191 ? -4.188 10.789 -6.199 1 33.06 191 GLY A C 1
ATOM 1490 O O . GLY A 1 191 ? -4.406 11.68 -5.375 1 33.06 191 GLY A O 1
ATOM 1491 N N . ALA A 1 192 ? -5.203 10.203 -6.781 1 36.34 192 ALA A N 1
ATOM 1492 C CA . ALA A 1 192 ? -6.547 10.5 -6.285 1 36.34 192 ALA A CA 1
ATOM 1493 C C . ALA A 1 192 ? -7.414 9.25 -6.27 1 36.34 192 ALA A C 1
ATOM 1495 O O . ALA A 1 192 ? -7.367 8.438 -7.203 1 36.34 192 ALA A O 1
ATOM 1496 N N . CYS A 1 193 ? -8.07 8.883 -5.23 1 43.72 193 CYS A N 1
ATOM 1497 C CA . CYS A 1 193 ? -9.031 7.781 -5.16 1 43.72 193 CYS A CA 1
ATOM 1498 C C . CYS A 1 193 ? -10.156 7.977 -6.172 1 43.72 193 CYS A C 1
ATOM 1500 O O . CYS A 1 193 ? -10.672 7.004 -6.727 1 43.72 193 CYS A O 1
ATOM 1502 N N . SER A 1 194 ? -10.586 9.141 -6.453 1 40.88 194 SER A N 1
ATOM 1503 C CA . SER A 1 194 ? -11.641 9.516 -7.391 1 40.88 194 SER A CA 1
ATOM 1504 C C . SER A 1 194 ? -11.172 10.617 -8.336 1 40.88 194 SER A C 1
ATOM 1506 O O . SER A 1 194 ? -11.602 11.766 -8.219 1 40.88 194 SER A O 1
ATOM 1508 N N . PRO A 1 195 ? -10.367 10.031 -9.227 1 40.16 195 PRO A N 1
ATOM 1509 C CA . PRO A 1 195 ? -9.898 11.117 -10.102 1 40.16 195 PRO A CA 1
ATOM 1510 C C . PRO A 1 195 ? -11.047 11.906 -10.727 1 40.16 195 PRO A C 1
ATOM 1512 O O . PRO A 1 195 ? -12.016 11.312 -11.203 1 40.16 195 PRO A O 1
ATOM 1515 N N . ALA A 1 196 ? -10.992 13.211 -10.664 1 46.47 196 ALA A N 1
ATOM 1516 C CA . ALA A 1 196 ? -12.039 14.156 -11.062 1 46.47 196 ALA A CA 1
ATOM 1517 C C . ALA A 1 196 ? -12.539 13.859 -12.469 1 46.47 196 ALA A C 1
ATOM 1519 O O . ALA A 1 196 ? -13.727 14.023 -12.766 1 46.47 196 ALA A O 1
ATOM 1520 N N . ARG A 1 197 ? -11.633 13.289 -13.242 1 48.53 197 ARG A N 1
ATOM 1521 C CA . ARG A 1 197 ? -12.016 13.07 -14.633 1 48.53 197 ARG A CA 1
ATOM 1522 C C . ARG A 1 197 ? -13.102 12.008 -14.742 1 48.53 197 ARG A C 1
ATOM 1524 O O . ARG A 1 197 ? -13.805 11.93 -15.75 1 48.53 197 ARG A O 1
ATOM 1531 N N . PHE A 1 198 ? -13.148 11.352 -13.688 1 50.22 198 PHE A N 1
ATOM 1532 C CA . PHE A 1 198 ? -14.141 10.281 -13.742 1 50.22 198 PHE A CA 1
ATOM 1533 C C . PHE A 1 198 ? -15.375 10.648 -12.93 1 50.22 198 PHE A C 1
ATOM 1535 O O . PHE A 1 198 ? -16.328 9.867 -12.859 1 50.22 198 PHE A O 1
ATOM 1542 N N . VAL A 1 199 ? -15.32 11.781 -12.344 1 51.16 199 VAL A N 1
ATOM 1543 C CA . VAL A 1 199 ? -16.438 12.219 -11.523 1 51.16 199 VAL A CA 1
ATOM 1544 C C . VAL A 1 199 ? -17.422 13.023 -12.383 1 51.16 199 VAL A C 1
ATOM 1546 O O . VAL A 1 199 ? -17.016 13.906 -13.141 1 51.16 199 VAL A O 1
ATOM 1549 N N . ARG A 1 200 ? -18.641 12.523 -12.375 1 55.97 200 ARG A N 1
ATOM 1550 C CA . ARG A 1 200 ? -19.719 13.258 -13.047 1 55.97 200 ARG A CA 1
ATOM 1551 C C . ARG A 1 200 ? -20.812 13.641 -12.062 1 55.97 200 ARG A C 1
ATOM 1553 O O . ARG A 1 200 ? -21.203 12.836 -11.211 1 55.97 200 ARG A O 1
ATOM 1560 N N . TRP A 1 201 ? -21.047 14.906 -12.133 1 61 201 TRP A N 1
ATOM 1561 C CA . TRP A 1 201 ? -22.203 15.398 -11.391 1 61 201 TRP A CA 1
ATOM 1562 C C . TRP A 1 201 ? -23.406 15.594 -12.312 1 61 201 TRP A C 1
ATOM 1564 O O . TRP A 1 201 ? -23.281 16.203 -13.383 1 61 201 TRP A O 1
ATOM 1574 N N . GLN A 1 202 ? -24.469 14.875 -12.031 1 62.5 202 GLN A N 1
ATOM 1575 C CA . GLN A 1 202 ? -25.656 14.984 -12.875 1 62.5 202 GLN A CA 1
ATOM 1576 C C . GLN A 1 202 ? -26.875 15.383 -12.047 1 62.5 202 GLN A C 1
ATOM 1578 O O . GLN A 1 202 ? -27.188 14.734 -11.039 1 62.5 202 GLN A O 1
ATOM 1583 N N . GLU A 1 203 ? -27.438 16.453 -12.508 1 67.06 203 GLU A N 1
ATOM 1584 C CA . GLU A 1 203 ? -28.719 16.828 -11.906 1 67.06 203 GLU A CA 1
ATOM 1585 C C . GLU A 1 203 ? -29.875 16 -12.469 1 67.06 203 GLU A C 1
ATOM 1587 O O . GLU A 1 203 ? -30.047 15.922 -13.688 1 67.06 203 GLU A O 1
ATOM 1592 N N . THR A 1 204 ? -30.484 15.305 -11.617 1 66.75 204 THR A N 1
ATOM 1593 C CA . THR A 1 204 ? -31.672 14.531 -12.008 1 66.75 204 THR A CA 1
ATOM 1594 C C . THR A 1 204 ? -32.906 14.969 -11.211 1 66.75 204 THR A C 1
ATOM 1596 O O . THR A 1 204 ? -32.781 15.719 -10.234 1 66.75 204 THR A O 1
ATOM 1599 N N . PRO A 1 205 ? -34.031 14.672 -11.695 1 69 205 PRO A N 1
ATOM 1600 C CA . PRO A 1 205 ? -35.219 15.008 -10.914 1 69 205 PRO A CA 1
ATOM 1601 C C . PRO A 1 205 ? -35.156 14.484 -9.484 1 69 205 PRO A C 1
ATOM 1603 O O . PRO A 1 205 ? -35.844 15.008 -8.602 1 69 205 PRO A O 1
ATOM 1606 N N . GLN A 1 206 ? -34.25 13.578 -9.266 1 67.38 206 GLN A N 1
ATOM 1607 C CA . GLN A 1 206 ? -34.156 12.953 -7.945 1 67.38 206 GLN A CA 1
ATOM 1608 C C . GLN A 1 206 ? -33.062 13.625 -7.102 1 67.38 206 GLN A C 1
ATOM 1610 O O . GLN A 1 206 ? -32.938 13.336 -5.914 1 67.38 206 GLN A O 1
ATOM 1615 N N . GLY A 1 207 ? -32.375 14.484 -7.711 1 65.12 207 GLY A N 1
ATOM 1616 C CA . GLY A 1 207 ? -31.312 15.18 -7.004 1 65.12 207 GLY A CA 1
ATOM 1617 C C . GLY A 1 207 ? -29.984 15.188 -7.758 1 65.12 207 GLY A C 1
ATOM 1618 O O . GLY A 1 207 ? -29.922 14.727 -8.898 1 65.12 207 GLY A O 1
ATOM 1619 N N . LEU A 1 208 ? -29.078 15.781 -7.027 1 63.94 208 LEU A N 1
ATOM 1620 C CA . LEU A 1 208 ? -27.734 15.828 -7.586 1 63.94 208 LEU A CA 1
ATOM 1621 C C . LEU A 1 208 ? -27.031 14.484 -7.41 1 63.94 208 LEU A C 1
ATOM 1623 O O . LEU A 1 208 ? -26.828 14.023 -6.281 1 63.94 208 LEU A O 1
ATOM 1627 N N . GLU A 1 209 ? -26.766 13.93 -8.539 1 63.62 209 GLU A N 1
ATOM 1628 C CA . GLU A 1 209 ? -26.094 12.633 -8.516 1 63.62 209 GLU A CA 1
ATOM 1629 C C . GLU A 1 209 ? -24.609 12.773 -8.805 1 63.62 209 GLU A C 1
ATOM 1631 O O . GLU A 1 209 ? -24.203 13.578 -9.641 1 63.62 209 GLU A O 1
ATOM 1636 N N . SER A 1 210 ? -23.891 12.172 -7.918 1 61.72 210 SER A N 1
ATOM 1637 C CA . SER A 1 210 ? -22.469 12.047 -8.188 1 61.72 210 SER A CA 1
ATOM 1638 C C . SER A 1 210 ? -22.109 10.648 -8.688 1 61.72 210 SER A C 1
ATOM 1640 O O . SER A 1 210 ? -22.578 9.648 -8.133 1 61.72 210 SER A O 1
ATOM 1642 N N . ARG A 1 211 ? -21.469 10.695 -9.797 1 56.34 211 ARG A N 1
ATOM 1643 C CA . ARG A 1 211 ? -21.109 9.43 -10.422 1 56.34 211 ARG A CA 1
ATOM 1644 C C . ARG A 1 211 ? -19.609 9.344 -10.648 1 56.34 211 ARG A C 1
ATOM 1646 O O . ARG A 1 211 ? -18.938 10.359 -10.867 1 56.34 211 ARG A O 1
ATOM 1653 N N . LEU A 1 212 ? -19.109 8.25 -10.391 1 52.84 212 LEU A N 1
ATOM 1654 C CA . LEU A 1 212 ? -17.766 7.91 -10.844 1 52.84 212 LEU A CA 1
ATOM 1655 C C . LEU A 1 212 ? -17.812 7.02 -12.078 1 52.84 212 LEU A C 1
ATOM 1657 O O . LEU A 1 212 ? -18.266 5.875 -12.008 1 52.84 212 LEU A O 1
ATOM 1661 N N . ASN A 1 213 ? -17.391 7.586 -13.141 1 51.38 213 ASN A N 1
ATOM 1662 C CA . ASN A 1 213 ? -17.734 6.988 -14.43 1 51.38 213 ASN A CA 1
ATOM 1663 C C . ASN A 1 213 ? -19.234 6.777 -14.562 1 51.38 213 ASN A C 1
ATOM 1665 O O . ASN A 1 213 ? -20.016 7.734 -14.5 1 51.38 213 ASN A O 1
ATOM 1669 N N . ASP A 1 214 ? -19.797 5.758 -14.695 1 50.03 214 ASP A N 1
ATOM 1670 C CA . ASP A 1 214 ? -21.234 5.551 -14.898 1 50.03 214 ASP A CA 1
ATOM 1671 C C . ASP A 1 214 ? -21.891 4.957 -13.648 1 50.03 214 ASP A C 1
ATOM 1673 O O . ASP A 1 214 ? -23.062 4.59 -13.672 1 50.03 214 ASP A O 1
ATOM 1677 N N . VAL A 1 215 ? -21.031 5.055 -12.633 1 52.62 215 VAL A N 1
ATOM 1678 C CA . VAL A 1 215 ? -21.562 4.484 -11.391 1 52.62 215 VAL A CA 1
ATOM 1679 C C . VAL A 1 215 ? -22.047 5.605 -10.477 1 52.62 215 VAL A C 1
ATOM 1681 O O . VAL A 1 215 ? -21.297 6.535 -10.172 1 52.62 215 VAL A O 1
ATOM 1684 N N . LEU A 1 216 ? -23.422 5.531 -10.172 1 56.16 216 LEU A N 1
ATOM 1685 C CA . LEU A 1 216 ? -23.953 6.496 -9.219 1 56.16 216 LEU A CA 1
ATOM 1686 C C . LEU A 1 216 ? -23.375 6.273 -7.824 1 56.16 216 LEU A C 1
ATOM 1688 O O . LEU A 1 216 ? -23.469 5.172 -7.277 1 56.16 216 LEU A O 1
ATOM 1692 N N . ILE A 1 217 ? -22.594 7.172 -7.359 1 54.84 217 ILE A N 1
ATOM 1693 C CA . ILE A 1 217 ? -21.922 7.09 -6.066 1 54.84 217 ILE A CA 1
ATOM 1694 C C . ILE A 1 217 ? -22.844 7.641 -4.973 1 54.84 217 ILE A C 1
ATOM 1696 O O . ILE A 1 217 ? -22.922 7.078 -3.879 1 54.84 217 ILE A O 1
ATOM 1700 N N . ASP A 1 218 ? -23.484 8.766 -5.281 1 58.41 218 ASP A N 1
ATOM 1701 C CA . ASP A 1 218 ? -24.312 9.438 -4.289 1 58.41 218 ASP A CA 1
ATOM 1702 C C . ASP A 1 218 ? -25.375 10.32 -4.957 1 58.41 218 ASP A C 1
ATOM 1704 O O . ASP A 1 218 ? -25.234 10.68 -6.129 1 58.41 218 ASP A O 1
ATOM 1708 N N . ARG A 1 219 ? -26.516 10.375 -4.262 1 61.09 219 ARG A N 1
ATOM 1709 C CA . ARG A 1 219 ? -27.547 11.336 -4.641 1 61.09 219 ARG A CA 1
ATOM 1710 C C . ARG A 1 219 ? -27.828 12.305 -3.498 1 61.09 219 ARG A C 1
ATOM 1712 O O . ARG A 1 219 ? -28.016 11.891 -2.352 1 61.09 219 ARG A O 1
ATOM 1719 N N . TYR A 1 220 ? -27.688 13.523 -3.799 1 59.03 220 TYR A N 1
ATOM 1720 C CA . TYR A 1 220 ? -27.875 14.578 -2.814 1 59.03 220 TYR A CA 1
ATOM 1721 C C . TYR A 1 220 ? -29.172 15.336 -3.059 1 59.03 220 TYR A C 1
ATOM 1723 O O . TYR A 1 220 ? -29.516 15.633 -4.207 1 59.03 220 TYR A O 1
ATOM 1731 N N . GLY A 1 221 ? -29.859 15.453 -1.941 1 58.31 221 GLY A N 1
ATOM 1732 C CA . GLY A 1 221 ? -31.047 16.281 -2.023 1 58.31 221 GLY A CA 1
ATOM 1733 C C . GLY A 1 221 ? -30.719 17.75 -2.227 1 58.31 221 GLY A C 1
ATOM 1734 O O . GLY A 1 221 ? -29.562 18.156 -2.227 1 58.31 221 GLY A O 1
ATOM 1735 N N . ALA A 1 222 ? -31.766 18.531 -2.49 1 58.75 222 ALA A N 1
ATOM 1736 C CA . ALA A 1 222 ? -31.656 19.953 -2.805 1 58.75 222 ALA A CA 1
ATOM 1737 C C . ALA A 1 222 ? -30.922 20.719 -1.7 1 58.75 222 ALA A C 1
ATOM 1739 O O . ALA A 1 222 ? -30.203 21.672 -1.972 1 58.75 222 ALA A O 1
ATOM 1740 N N . ASP A 1 223 ? -31 20.203 -0.517 1 56.12 223 ASP A N 1
ATOM 1741 C CA . ASP A 1 223 ? -30.422 20.938 0.599 1 56.12 223 ASP A CA 1
ATOM 1742 C C . ASP A 1 223 ? -29.188 20.234 1.163 1 56.12 223 ASP A C 1
ATOM 1744 O O . ASP A 1 223 ? -28.688 20.594 2.229 1 56.12 223 ASP A O 1
ATOM 1748 N N . GLU A 1 224 ? -28.75 19.219 0.45 1 56.22 224 GLU A N 1
ATOM 1749 C CA . GLU A 1 224 ? -27.625 18.453 0.98 1 56.22 224 GLU A CA 1
ATOM 1750 C C . GLU A 1 224 ? -26.328 18.844 0.309 1 56.22 224 GLU A C 1
ATOM 1752 O O . GLU A 1 224 ? -26.281 19.062 -0.904 1 56.22 224 GLU A O 1
ATOM 1757 N N . ASN A 1 225 ? -25.375 19.172 1.147 1 49.78 225 ASN A N 1
ATOM 1758 C CA . ASN A 1 225 ? -24.047 19.453 0.615 1 49.78 225 ASN A CA 1
ATOM 1759 C C . ASN A 1 225 ? -23.422 18.203 0.005 1 49.78 225 ASN A C 1
ATOM 1761 O O . ASN A 1 225 ? -23.422 17.141 0.62 1 49.78 225 ASN A O 1
ATOM 1765 N N . ALA A 1 226 ? -23.156 18.375 -1.27 1 51.59 226 ALA A N 1
ATOM 1766 C CA . ALA A 1 226 ? -22.547 17.266 -1.993 1 51.59 226 ALA A CA 1
ATOM 1767 C C . ALA A 1 226 ? -21.062 17.156 -1.684 1 51.59 226 ALA A C 1
ATOM 1769 O O . ALA A 1 226 ? -20.344 18.156 -1.695 1 51.59 226 ALA A O 1
ATOM 1770 N N . GLY A 1 227 ? -20.672 16.109 -1.051 1 48.44 227 GLY A N 1
ATOM 1771 C CA . GLY A 1 227 ? -19.25 15.867 -0.898 1 48.44 227 GLY A CA 1
ATOM 1772 C C . GLY A 1 227 ? -18.609 15.234 -2.127 1 48.44 227 GLY A C 1
ATOM 1773 O O . GLY A 1 227 ? -19.312 14.773 -3.027 1 48.44 227 GLY A O 1
ATOM 1774 N N . TYR A 1 228 ? -17.359 15.492 -2.311 1 45.97 228 TYR A N 1
ATOM 1775 C CA . TYR A 1 228 ? -16.641 14.859 -3.412 1 45.97 228 TYR A CA 1
ATOM 1776 C C . TYR A 1 228 ? -16.922 13.367 -3.455 1 45.97 228 TYR A C 1
ATOM 1778 O O . TYR A 1 228 ? -16.844 12.68 -2.43 1 45.97 228 TYR A O 1
ATOM 1786 N N . PRO A 1 229 ? -17.422 12.961 -4.621 1 47.53 229 PRO A N 1
ATOM 1787 C CA . PRO A 1 229 ? -17.844 11.562 -4.727 1 47.53 229 PRO A CA 1
ATOM 1788 C C . PRO A 1 229 ? -16.688 10.578 -4.621 1 47.53 229 PRO A C 1
ATOM 1790 O O . PRO A 1 229 ? -15.727 10.664 -5.398 1 47.53 229 PRO A O 1
ATOM 1793 N N . THR A 1 230 ? -16.641 10.062 -3.482 1 48.66 230 THR A N 1
ATOM 1794 C CA . THR A 1 230 ? -15.734 8.93 -3.34 1 48.66 230 THR A CA 1
ATOM 1795 C C . THR A 1 230 ? -16.516 7.641 -3.096 1 48.66 230 THR A C 1
ATOM 1797 O O . THR A 1 230 ? -17.562 7.656 -2.451 1 48.66 230 THR A O 1
ATOM 1800 N N . LEU A 1 231 ? -16.125 6.699 -3.865 1 50.56 231 LEU A N 1
ATOM 1801 C CA . LEU A 1 231 ? -16.859 5.445 -3.805 1 50.56 231 LEU A CA 1
ATOM 1802 C C . LEU A 1 231 ? -17.062 4.992 -2.361 1 50.56 231 LEU A C 1
ATOM 1804 O O . LEU A 1 231 ? -18.109 4.48 -2 1 50.56 231 LEU A O 1
ATOM 1808 N N . CYS A 1 232 ? -16.062 5.34 -1.665 1 50.25 232 CYS A N 1
ATOM 1809 C CA . CYS A 1 232 ? -16.078 4.793 -0.311 1 50.25 232 CYS A CA 1
ATOM 1810 C C . CYS A 1 232 ? -17.016 5.594 0.586 1 50.25 232 CYS A C 1
ATOM 1812 O O . CYS A 1 232 ? -17.422 5.113 1.644 1 50.25 232 CYS A O 1
ATOM 1814 N N . LYS A 1 233 ? -17.359 6.73 0.102 1 46.38 233 LYS A N 1
ATOM 1815 C CA . LYS A 1 233 ? -18.25 7.582 0.882 1 46.38 233 LYS A CA 1
ATOM 1816 C C . LYS A 1 233 ? -19.625 7.668 0.239 1 46.38 233 LYS A C 1
ATOM 1818 O O . LYS A 1 233 ? -20.469 8.469 0.659 1 46.38 233 LYS A O 1
ATOM 1823 N N . GLY A 1 234 ? -19.844 6.906 -0.706 1 48.69 234 GLY A N 1
ATOM 1824 C CA . GLY A 1 234 ? -21.125 6.953 -1.394 1 48.69 234 GLY A CA 1
ATOM 1825 C C . GLY A 1 234 ? -22.25 6.301 -0.61 1 48.69 234 GLY A C 1
ATOM 1826 O O . GLY A 1 234 ? -22 5.531 0.321 1 48.69 234 GLY A O 1
ATOM 1827 N N . ARG A 1 235 ? -23.484 6.953 -0.771 1 50.38 235 ARG A N 1
ATOM 1828 C CA . ARG A 1 235 ? -24.688 6.375 -0.201 1 50.38 235 ARG A CA 1
ATOM 1829 C C . ARG A 1 235 ? -25.328 5.375 -1.162 1 50.38 235 ARG A C 1
ATOM 1831 O O . ARG A 1 235 ? -25.438 5.641 -2.361 1 50.38 235 ARG A O 1
ATOM 1838 N N . TYR A 1 236 ? -25.328 4.25 -0.637 1 45.94 236 TYR A N 1
ATOM 1839 C CA . TYR A 1 236 ? -25.891 3.182 -1.453 1 45.94 236 TYR A CA 1
ATOM 1840 C C . TYR A 1 236 ? -27.219 2.701 -0.873 1 45.94 236 TYR A C 1
ATOM 1842 O O . TYR A 1 236 ? -27.422 2.748 0.342 1 45.94 236 TYR A O 1
ATOM 1850 N N . CYS A 1 237 ? -28.25 2.842 -1.763 1 43.91 237 CYS A N 1
ATOM 1851 C CA . CYS A 1 237 ? -29.562 2.416 -1.302 1 43.91 237 CYS A CA 1
ATOM 1852 C C . CYS A 1 237 ? -29.578 0.921 -1.005 1 43.91 237 CYS A C 1
ATOM 1854 O O . CYS A 1 237 ? -29.234 0.109 -1.865 1 43.91 237 CYS A O 1
ATOM 1856 N N . VAL A 1 238 ? -29.516 0.611 0.279 1 39.97 238 VAL A N 1
ATOM 1857 C CA . VAL A 1 238 ? -29.844 -0.742 0.722 1 39.97 238 VAL A CA 1
ATOM 1858 C C . VAL A 1 238 ? -31.266 -0.785 1.266 1 39.97 238 VAL A C 1
ATOM 1860 O O . VAL A 1 238 ? -31.609 -0.011 2.158 1 39.97 238 VAL A O 1
ATOM 1863 N N . ASP A 1 239 ? -32.062 -1.613 0.749 1 42.19 239 ASP A N 1
ATOM 1864 C CA . ASP A 1 239 ? -33.469 -1.727 1.09 1 42.19 239 ASP A CA 1
ATOM 1865 C C . ASP A 1 239 ? -34.188 -0.383 0.942 1 42.19 239 ASP A C 1
ATOM 1867 O O . ASP A 1 239 ? -34.938 0.013 1.813 1 42.19 239 ASP A O 1
ATOM 1871 N N . SER A 1 240 ? -33.844 0.384 -0.058 1 45.38 240 SER A N 1
ATOM 1872 C CA . SER A 1 240 ? -34.5 1.62 -0.449 1 45.38 240 SER A CA 1
ATOM 1873 C C . SER A 1 240 ? -34.156 2.766 0.491 1 45.38 240 SER A C 1
ATOM 1875 O O . SER A 1 240 ? -34.844 3.785 0.531 1 45.38 240 SER A O 1
ATOM 1877 N N . LYS A 1 241 ? -33.344 2.514 1.362 1 45.47 241 LYS A N 1
ATOM 1878 C CA . LYS A 1 241 ? -32.844 3.604 2.195 1 45.47 241 LYS A CA 1
ATOM 1879 C C . LYS A 1 241 ? -31.391 3.91 1.878 1 45.47 241 LYS A C 1
ATOM 1881 O O . LYS A 1 241 ? -30.562 3.002 1.806 1 45.47 241 LYS A O 1
ATOM 1886 N N . PRO A 1 242 ? -31.172 5.066 1.473 1 47.09 242 PRO A N 1
ATOM 1887 C CA . PRO A 1 242 ? -29.781 5.449 1.193 1 47.09 242 PRO A CA 1
ATOM 1888 C C . PRO A 1 242 ? -28.891 5.328 2.42 1 47.09 242 PRO A C 1
ATOM 1890 O O . PRO A 1 242 ? -29.297 5.684 3.527 1 47.09 242 PRO A O 1
ATOM 1893 N N . TYR A 1 243 ? -28.156 4.379 2.459 1 43.78 243 TYR A N 1
ATOM 1894 C CA . TYR A 1 243 ? -27.234 4.211 3.568 1 43.78 243 TYR A CA 1
ATOM 1895 C C . TYR A 1 243 ? -25.781 4.277 3.082 1 43.78 243 TYR A C 1
ATOM 1897 O O . TYR A 1 243 ? -25.5 3.973 1.922 1 43.78 243 TYR A O 1
ATOM 1905 N N . HIS A 1 244 ? -25.125 5.117 3.76 1 42.94 244 HIS A N 1
ATOM 1906 C CA . HIS A 1 244 ? -23.688 5.047 3.506 1 42.94 244 HIS A CA 1
ATOM 1907 C C . HIS A 1 244 ? -23.172 3.625 3.676 1 42.94 244 HIS A C 1
ATOM 1909 O O . HIS A 1 244 ? -23.016 3.143 4.801 1 42.94 244 HIS A O 1
ATOM 1915 N N . ALA A 1 245 ? -23.422 2.9 2.682 1 42.09 245 ALA A N 1
ATOM 1916 C CA . ALA A 1 245 ? -23.219 1.454 2.682 1 42.09 245 ALA A CA 1
ATOM 1917 C C . ALA A 1 245 ? -21.781 1.104 3.105 1 42.09 245 ALA A C 1
ATOM 1919 O O . ALA A 1 245 ? -21.562 0.06 3.719 1 42.09 245 ALA A O 1
ATOM 1920 N N . LEU A 1 246 ? -21.016 1.801 2.588 1 41.03 246 LEU A N 1
ATOM 1921 C CA . LEU A 1 246 ? -19.641 1.367 2.771 1 41.03 246 LEU A CA 1
ATOM 1922 C C . LEU A 1 246 ? -19.078 1.885 4.094 1 41.03 246 LEU A C 1
ATOM 1924 O O . LEU A 1 246 ? -18.422 1.142 4.828 1 41.03 246 LEU A O 1
ATOM 1928 N N . GLU A 1 247 ? -18.734 3.092 4.387 1 40.34 247 GLU A N 1
ATOM 1929 C CA . GLU A 1 247 ? -18.25 3.668 5.637 1 40.34 247 GLU A CA 1
ATOM 1930 C C . GLU A 1 247 ? -19.109 4.848 6.074 1 40.34 247 GLU A C 1
ATOM 1932 O O . GLU A 1 247 ? -19.359 5.762 5.289 1 40.34 247 GLU A O 1
ATOM 1937 N N . GLU A 1 248 ? -20.109 4.48 7.062 1 36.97 248 GLU A N 1
ATOM 1938 C CA . GLU A 1 248 ? -20.484 5.754 7.668 1 36.97 248 GLU A CA 1
ATOM 1939 C C . GLU A 1 248 ? -19.281 6.672 7.812 1 36.97 248 GLU A C 1
ATOM 1941 O O . GLU A 1 248 ? -18.219 6.242 8.266 1 36.97 248 GLU A O 1
ATOM 1946 N N . PRO A 1 249 ? -19.266 7.613 7.09 1 40.47 249 PRO A N 1
ATOM 1947 C CA . PRO A 1 249 ? -18.172 8.586 7.184 1 40.47 249 PRO A CA 1
ATOM 1948 C C . PRO A 1 249 ? -17.719 8.836 8.625 1 40.47 249 PRO A C 1
ATOM 1950 O O . PRO A 1 249 ? -18.516 9.305 9.445 1 40.47 249 PRO A O 1
ATOM 1953 N N . THR A 1 250 ? -17.109 7.789 9.281 1 44.56 250 THR A N 1
ATOM 1954 C CA . THR A 1 250 ? -16.609 8.141 10.602 1 44.56 250 THR A CA 1
ATOM 1955 C C . THR A 1 250 ? -15.273 8.875 10.492 1 44.56 250 THR A C 1
ATOM 1957 O O . THR A 1 250 ? -14.453 8.547 9.633 1 44.56 250 THR A O 1
ATOM 1960 N N . SER A 1 251 ? -15.297 10.078 11.055 1 55.28 251 SER A N 1
ATOM 1961 C CA . SER A 1 251 ? -14.094 10.898 11.133 1 55.28 251 SER A CA 1
ATOM 1962 C C . SER A 1 251 ? -13.281 10.57 12.383 1 55.28 251 SER A C 1
ATOM 1964 O O . SER A 1 251 ? -13.844 10.219 13.422 1 55.28 251 SER A O 1
ATOM 1966 N N . LEU A 1 252 ? -12.047 10.398 12.109 1 70.44 252 LEU A N 1
ATOM 1967 C CA . LEU A 1 252 ? -11.109 10.281 13.227 1 70.44 252 LEU A CA 1
ATOM 1968 C C . LEU A 1 252 ? -11.094 11.555 14.055 1 70.44 252 LEU A C 1
ATOM 1970 O O . LEU A 1 252 ? -11.078 12.656 13.5 1 70.44 252 LEU A O 1
ATOM 1974 N N . ASN A 1 253 ? -11.328 11.5 15.336 1 78.62 253 ASN A N 1
ATOM 1975 C CA . ASN A 1 253 ? -11.156 12.602 16.281 1 78.62 253 ASN A CA 1
ATOM 1976 C C . ASN A 1 253 ? -10.43 12.141 17.547 1 78.62 253 ASN A C 1
ATOM 1978 O O . ASN A 1 253 ? -11.008 11.453 18.391 1 78.62 253 ASN A O 1
ATOM 1982 N N . THR A 1 254 ? -9.195 12.578 17.672 1 85.94 254 THR A N 1
ATOM 1983 C CA . THR A 1 254 ? -8.398 12.102 18.797 1 85.94 254 THR A CA 1
ATOM 1984 C C . THR A 1 254 ? -8.219 13.203 19.844 1 85.94 254 THR A C 1
ATOM 1986 O O . THR A 1 254 ? -7.273 13.172 20.625 1 85.94 254 THR A O 1
ATOM 1989 N N . LEU A 1 255 ? -9.102 14.148 19.859 1 90.19 255 LEU A N 1
ATOM 1990 C CA . LEU A 1 255 ? -8.992 15.281 20.766 1 90.19 255 LEU A CA 1
ATOM 1991 C C . LEU A 1 255 ? -8.93 14.805 22.219 1 90.19 255 LEU A C 1
ATOM 1993 O O . LEU A 1 255 ? -8.172 15.352 23.016 1 90.19 255 LEU A O 1
ATOM 1997 N N . GLU A 1 256 ? -9.648 13.766 22.531 1 87.81 256 GLU A N 1
ATOM 1998 C CA . GLU A 1 256 ? -9.703 13.242 23.891 1 87.81 256 GLU A CA 1
ATOM 1999 C C . GLU A 1 256 ? -8.406 12.523 24.266 1 87.81 256 GLU A C 1
ATOM 2001 O O . GLU A 1 256 ? -8.086 12.383 25.438 1 87.81 256 GLU A O 1
ATOM 2006 N N . LEU A 1 257 ? -7.676 12.164 23.281 1 90.19 257 LEU A N 1
ATOM 2007 C CA . LEU A 1 257 ? -6.492 11.344 23.5 1 90.19 257 LEU A CA 1
ATOM 2008 C C . LEU A 1 257 ? -5.234 12.203 23.562 1 90.19 257 LEU A C 1
ATOM 2010 O O . LEU A 1 257 ? -4.121 11.68 23.656 1 90.19 257 LEU A O 1
ATOM 2014 N N . LEU A 1 258 ? -5.387 13.508 23.578 1 94.81 258 LEU A N 1
ATOM 2015 C CA . LEU A 1 258 ? -4.262 14.43 23.5 1 94.81 258 LEU A CA 1
ATOM 2016 C C . LEU A 1 258 ? -3.277 14.195 24.641 1 94.81 258 LEU A C 1
ATOM 2018 O O . LEU A 1 258 ? -2.066 14.133 24.422 1 94.81 258 LEU A O 1
ATOM 2022 N N . PRO A 1 259 ? -3.762 14 25.859 1 95.12 259 PRO A N 1
ATOM 2023 C CA . PRO A 1 259 ? -2.799 13.773 26.953 1 95.12 259 PRO A CA 1
ATOM 2024 C C . PRO A 1 259 ? -1.968 12.508 26.734 1 95.12 259 PRO A C 1
ATOM 2026 O O . PRO A 1 259 ? -0.763 12.5 27 1 95.12 259 PRO A O 1
ATOM 2029 N N . GLU A 1 260 ? -2.602 11.5 26.234 1 92.69 260 GLU A N 1
ATOM 2030 C CA . GLU A 1 260 ? -1.9 10.242 25.984 1 92.69 260 GLU A CA 1
ATOM 2031 C C . GLU A 1 260 ? -0.866 10.398 24.875 1 92.69 260 GLU A C 1
ATOM 2033 O O . GLU A 1 260 ? 0.242 9.867 24.969 1 92.69 260 GLU A O 1
ATOM 2038 N N . LEU A 1 261 ? -1.252 11.07 23.891 1 95.69 261 LEU A N 1
ATOM 2039 C CA . LEU A 1 261 ? -0.347 11.289 22.766 1 95.69 261 LEU A CA 1
ATOM 2040 C C . LEU A 1 261 ? 0.863 12.117 23.188 1 95.69 261 LEU A C 1
ATOM 2042 O O . LEU A 1 261 ? 1.994 11.812 22.812 1 95.69 261 LEU A O 1
ATOM 2046 N N . MET A 1 262 ? 0.617 13.148 23.969 1 97.06 262 MET A N 1
ATOM 2047 C CA . MET A 1 262 ? 1.706 13.984 24.469 1 97.06 262 MET A CA 1
ATOM 2048 C C . MET A 1 262 ? 2.617 13.195 25.391 1 97.06 262 MET A C 1
ATOM 2050 O O . MET A 1 262 ? 3.842 13.305 25.312 1 97.06 262 MET A O 1
ATOM 2054 N N . ALA A 1 263 ? 2.014 12.383 26.188 1 96.25 263 ALA A N 1
ATOM 2055 C CA . ALA A 1 263 ? 2.781 11.555 27.125 1 96.25 263 ALA A CA 1
ATOM 2056 C C . ALA A 1 263 ? 3.648 10.547 26.375 1 96.25 263 ALA A C 1
ATOM 2058 O O . ALA A 1 263 ? 4.738 10.195 26.844 1 96.25 263 ALA A O 1
ATOM 2059 N N . ALA A 1 264 ? 3.162 10.117 25.266 1 96.06 264 ALA A N 1
ATOM 2060 C CA . ALA A 1 264 ? 3.891 9.156 24.422 1 96.06 264 ALA A CA 1
ATOM 2061 C C . ALA A 1 264 ? 4.941 9.859 23.578 1 96.06 264 ALA A C 1
ATOM 2063 O O . ALA A 1 264 ? 5.613 9.227 22.766 1 96.06 264 ALA A O 1
ATOM 2064 N N . ASN A 1 265 ? 5.055 11.18 23.688 1 97.12 265 ASN A N 1
ATOM 2065 C CA . ASN A 1 265 ? 6.031 12 22.984 1 97.12 265 ASN A CA 1
ATOM 2066 C C . ASN A 1 265 ? 5.805 11.977 21.469 1 97.12 265 ASN A C 1
ATOM 2068 O O . ASN A 1 265 ? 6.758 11.914 20.688 1 97.12 265 ASN A O 1
ATOM 2072 N N . ILE A 1 266 ? 4.574 11.836 21.125 1 97.88 266 ILE A N 1
ATOM 2073 C CA . ILE A 1 266 ? 4.246 12.016 19.703 1 97.88 266 ILE A CA 1
ATOM 2074 C C . ILE A 1 266 ? 4.676 13.406 19.25 1 97.88 266 ILE A C 1
ATOM 2076 O O . ILE A 1 266 ? 4.328 14.406 19.875 1 97.88 266 ILE A O 1
ATOM 2080 N N . ALA A 1 267 ? 5.398 13.445 18.172 1 98.44 267 ALA A N 1
ATOM 2081 C CA . ALA A 1 267 ? 6.039 14.695 17.75 1 98.44 267 ALA A CA 1
ATOM 2082 C C . ALA A 1 267 ? 5.039 15.617 17.062 1 98.44 267 ALA A C 1
ATOM 2084 O O . ALA A 1 267 ? 5.16 16.844 17.141 1 98.44 267 ALA A O 1
ATOM 2085 N N . SER A 1 268 ? 4.066 15.008 16.375 1 98.5 268 SER A N 1
ATOM 2086 C CA . SER A 1 268 ? 3.168 15.805 15.547 1 98.5 268 SER A CA 1
ATOM 2087 C C . SER A 1 268 ? 1.796 15.148 15.43 1 98.5 268 SER A C 1
ATOM 2089 O O . SER A 1 268 ? 1.694 13.93 15.289 1 98.5 268 SER A O 1
ATOM 2091 N N . VAL A 1 269 ? 0.754 16 15.555 1 97.62 269 VAL A N 1
ATOM 2092 C CA . VAL A 1 269 ? -0.596 15.586 15.188 1 97.62 269 VAL A CA 1
ATOM 2093 C C . VAL A 1 269 ? -0.974 16.188 13.844 1 97.62 269 VAL A C 1
ATOM 2095 O O . VAL A 1 269 ? -0.901 17.406 13.656 1 97.62 269 VAL A O 1
ATOM 2098 N N . LYS A 1 270 ? -1.381 15.297 12.922 1 95.75 270 LYS A N 1
ATOM 2099 C CA . LYS A 1 270 ? -1.669 15.656 11.539 1 95.75 270 LYS A CA 1
ATOM 2100 C C . LYS A 1 270 ? -3.172 15.68 11.281 1 95.75 270 LYS A C 1
ATOM 2102 O O . LYS A 1 270 ? -3.879 14.727 11.609 1 95.75 270 LYS A O 1
ATOM 2107 N N . ILE A 1 271 ? -3.557 16.812 10.766 1 94.06 271 ILE A N 1
ATOM 2108 C CA . ILE A 1 271 ? -4.965 16.938 10.406 1 94.06 271 ILE A CA 1
ATOM 2109 C C . ILE A 1 271 ? -5.156 16.594 8.93 1 94.06 271 ILE A C 1
ATOM 2111 O O . ILE A 1 271 ? -4.391 17.031 8.07 1 94.06 271 ILE A O 1
ATOM 2115 N N . GLU A 1 272 ? -6.121 15.734 8.641 1 84 272 GLU A N 1
ATOM 2116 C CA . GLU A 1 272 ? -6.441 15.383 7.266 1 84 272 GLU A CA 1
ATOM 2117 C C . GLU A 1 272 ? -7.332 16.438 6.617 1 84 272 GLU A C 1
ATOM 2119 O O . GLU A 1 272 ? -8.195 17.031 7.281 1 84 272 GLU A O 1
ATOM 2124 N N . GLY A 1 273 ? -7.059 16.734 5.258 1 80.94 273 GLY A N 1
ATOM 2125 C CA . GLY A 1 273 ? -8.062 17.562 4.625 1 80.94 273 GLY A CA 1
ATOM 2126 C C . GLY A 1 273 ? -7.484 18.547 3.615 1 80.94 273 GLY A C 1
ATOM 2127 O O . GLY A 1 273 ? -7.918 19.688 3.537 1 80.94 273 GLY A O 1
ATOM 2128 N N . ARG A 1 274 ? -6.48 18.125 2.855 1 85.44 274 ARG A N 1
ATOM 2129 C CA . ARG A 1 274 ? -5.945 19.031 1.845 1 85.44 274 ARG A CA 1
ATOM 2130 C C . ARG A 1 274 ? -7.016 19.406 0.827 1 85.44 274 ARG A C 1
ATOM 2132 O O . ARG A 1 274 ? -6.926 20.453 0.188 1 85.44 274 ARG A O 1
ATOM 2139 N N . GLN A 1 275 ? -8.023 18.516 0.708 1 74.88 275 GLN A N 1
ATOM 2140 C CA . GLN A 1 275 ? -9.086 18.766 -0.256 1 74.88 275 GLN A CA 1
ATOM 2141 C C . GLN A 1 275 ? -10.195 19.609 0.363 1 74.88 275 GLN A C 1
ATOM 2143 O O . GLN A 1 275 ? -11.18 19.938 -0.306 1 74.88 275 GLN A O 1
ATOM 2148 N N . ARG A 1 276 ? -10.055 19.938 1.611 1 78.62 276 ARG A N 1
ATOM 2149 C CA . ARG A 1 276 ? -11.117 20.641 2.322 1 78.62 276 ARG A CA 1
ATOM 2150 C C . ARG A 1 276 ? -10.984 22.141 2.152 1 78.62 276 ARG A C 1
ATOM 2152 O O . ARG A 1 276 ? -9.969 22.625 1.646 1 78.62 276 ARG A O 1
ATOM 2159 N N . SER A 1 277 ? -12.016 22.859 2.602 1 81 277 SER A N 1
ATOM 2160 C CA . SER A 1 277 ? -12.109 24.312 2.396 1 81 277 SER A CA 1
ATOM 2161 C C . SER A 1 277 ? -11.242 25.062 3.396 1 81 277 SER A C 1
ATOM 2163 O O . SER A 1 277 ? -10.883 24.531 4.445 1 81 277 SER A O 1
ATOM 2165 N N . PRO A 1 278 ? -10.883 26.391 3.025 1 88.44 278 PRO A N 1
ATOM 2166 C CA . PRO A 1 278 ? -10.195 27.234 3.996 1 88.44 278 PRO A CA 1
ATOM 2167 C C . PRO A 1 278 ? -10.977 27.406 5.297 1 88.44 278 PRO A C 1
ATOM 2169 O O . PRO A 1 278 ? -10.375 27.516 6.371 1 88.44 278 PRO A O 1
ATOM 2172 N N . ALA A 1 279 ? -12.305 27.375 5.195 1 85.44 279 ALA A N 1
ATOM 2173 C CA . ALA A 1 279 ? -13.133 27.469 6.395 1 85.44 279 ALA A CA 1
ATOM 2174 C C . ALA A 1 279 ? -12.938 26.266 7.297 1 85.44 279 ALA A C 1
ATOM 2176 O O . ALA A 1 279 ? -12.836 26.406 8.516 1 85.44 279 ALA A O 1
ATOM 2177 N N . TYR A 1 280 ? -12.953 25.125 6.699 1 86.12 280 TYR A N 1
ATOM 2178 C CA . TYR A 1 280 ? -12.641 23.891 7.426 1 86.12 280 TYR A CA 1
ATOM 2179 C C . TYR A 1 280 ? -11.297 24 8.133 1 86.12 280 TYR A C 1
ATOM 2181 O O . TYR A 1 280 ? -11.195 23.719 9.336 1 86.12 280 TYR A O 1
ATOM 2189 N N . VAL A 1 281 ? -10.258 24.484 7.438 1 94.06 281 VAL A N 1
ATOM 2190 C CA . VAL A 1 281 ? -8.891 24.562 7.957 1 94.06 281 VAL A CA 1
ATOM 2191 C C . VAL A 1 281 ? -8.828 25.578 9.094 1 94.06 281 VAL A C 1
ATOM 2193 O O . VAL A 1 281 ? -8.172 25.344 10.109 1 94.06 281 VAL A O 1
ATOM 2196 N N . THR A 1 282 ? -9.57 26.641 8.938 1 95.19 282 THR A N 1
ATOM 2197 C CA . THR A 1 282 ? -9.625 27.672 9.977 1 95.19 282 THR A CA 1
ATOM 2198 C C . THR A 1 282 ? -10.156 27.078 11.281 1 95.19 282 THR A C 1
ATOM 2200 O O . THR A 1 282 ? -9.523 27.203 12.328 1 95.19 282 THR A O 1
ATOM 2203 N N . ASP A 1 283 ? -11.258 26.422 11.18 1 93.19 283 ASP A N 1
ATOM 2204 C CA . ASP A 1 283 ? -11.938 25.922 12.367 1 93.19 283 ASP A CA 1
ATOM 2205 C C . ASP A 1 283 ? -11.141 24.812 13.039 1 93.19 283 ASP A C 1
ATOM 2207 O O . ASP A 1 283 ? -10.969 24.812 14.258 1 93.19 283 ASP A O 1
ATOM 2211 N N . VAL A 1 284 ? -10.641 23.922 12.242 1 95.19 284 VAL A N 1
ATOM 2212 C CA . VAL A 1 284 ? -9.93 22.781 12.805 1 95.19 284 VAL A CA 1
ATOM 2213 C C . VAL A 1 284 ? -8.625 23.25 13.438 1 95.19 284 VAL A C 1
ATOM 2215 O O . VAL A 1 284 ? -8.258 22.797 14.531 1 95.19 284 VAL A O 1
ATOM 2218 N N . ALA A 1 285 ? -7.902 24.141 12.805 1 98.06 285 ALA A N 1
ATOM 2219 C CA . ALA A 1 285 ? -6.645 24.656 13.344 1 98.06 285 ALA A CA 1
ATOM 2220 C C . ALA A 1 285 ? -6.867 25.375 14.672 1 98.06 285 ALA A C 1
ATOM 2222 O O . ALA A 1 285 ? -6.121 25.156 15.633 1 98.06 285 ALA A O 1
ATOM 2223 N N . LYS A 1 286 ? -7.902 26.156 14.711 1 97.81 286 LYS A N 1
ATOM 2224 C CA . LYS A 1 286 ? -8.203 26.906 15.938 1 97.81 286 LYS A CA 1
ATOM 2225 C C . LYS A 1 286 ? -8.492 25.953 17.094 1 97.81 286 LYS A C 1
ATOM 2227 O O . LYS A 1 286 ? -7.941 26.125 18.188 1 97.81 286 LYS A O 1
ATOM 2232 N N . VAL A 1 287 ? -9.344 25.031 16.844 1 97.06 287 VAL A N 1
ATOM 2233 C CA . VAL A 1 287 ? -9.742 24.094 17.891 1 97.06 287 VAL A CA 1
ATOM 2234 C C . VAL A 1 287 ? -8.523 23.312 18.375 1 97.06 287 VAL A C 1
ATOM 2236 O O . VAL A 1 287 ? -8.281 23.219 19.578 1 97.06 287 VAL A O 1
ATOM 2239 N N . TRP A 1 288 ? -7.766 22.812 17.484 1 98.06 288 TRP A N 1
ATOM 2240 C CA . TRP A 1 288 ? -6.645 21.953 17.859 1 98.06 288 TRP A CA 1
ATOM 2241 C C . TRP A 1 288 ? -5.543 22.766 18.531 1 98.06 288 TRP A C 1
ATOM 2243 O O . TRP A 1 288 ? -4.898 22.281 19.469 1 98.06 288 TRP A O 1
ATOM 2253 N N . ARG A 1 289 ? -5.301 23.984 18.062 1 98.56 289 ARG A N 1
ATOM 2254 C CA . ARG A 1 289 ? -4.328 24.844 18.734 1 98.56 289 ARG A CA 1
ATOM 2255 C C . ARG A 1 289 ? -4.727 25.094 20.188 1 98.56 289 ARG A C 1
ATOM 2257 O O . ARG A 1 289 ? -3.902 24.953 21.094 1 98.56 289 ARG A O 1
ATOM 2264 N N . GLN A 1 290 ? -5.961 25.391 20.391 1 98.31 290 GLN A N 1
ATOM 2265 C CA . GLN A 1 290 ? -6.461 25.625 21.75 1 98.31 290 GLN A CA 1
ATOM 2266 C C . GLN A 1 290 ? -6.34 24.359 22.594 1 98.31 290 GLN A C 1
ATOM 2268 O O . GLN A 1 290 ? -5.934 24.438 23.766 1 98.31 290 GLN A O 1
ATOM 2273 N N . ALA A 1 291 ? -6.703 23.281 22.016 1 97.81 291 ALA A N 1
ATOM 2274 C CA . ALA A 1 291 ? -6.664 22.016 22.734 1 97.81 291 ALA A CA 1
ATOM 2275 C C . ALA A 1 291 ? -5.238 21.656 23.141 1 97.81 291 ALA A C 1
ATOM 2277 O O . ALA A 1 291 ? -4.988 21.25 24.281 1 97.81 291 ALA A O 1
ATOM 2278 N N . ILE A 1 292 ? -4.305 21.812 22.203 1 98.44 292 ILE A N 1
ATOM 2279 C CA . ILE A 1 292 ? -2.906 21.484 22.469 1 98.44 292 ILE A CA 1
ATOM 2280 C C . ILE A 1 292 ? -2.367 22.391 23.578 1 98.44 292 ILE A C 1
ATOM 2282 O O . ILE A 1 292 ? -1.703 21.922 24.5 1 98.44 292 ILE A O 1
ATOM 2286 N N . ASP A 1 293 ? -2.656 23.672 23.453 1 98.06 293 ASP A N 1
ATOM 2287 C CA . ASP A 1 293 ? -2.18 24.625 24.453 1 98.06 293 ASP A CA 1
ATOM 2288 C C . ASP A 1 293 ? -2.76 24.312 25.828 1 98.06 293 ASP A C 1
ATOM 2290 O O . ASP A 1 293 ? -2.045 24.344 26.844 1 98.06 293 ASP A O 1
ATOM 2294 N N . ARG A 1 294 ? -4.027 24 25.844 1 97.38 294 ARG A N 1
ATOM 2295 C CA . ARG A 1 294 ? -4.668 23.656 27.109 1 97.38 294 ARG A CA 1
ATOM 2296 C C . ARG A 1 294 ? -4.031 22.406 27.703 1 97.38 294 ARG A C 1
ATOM 2298 O O . ARG A 1 294 ? -3.775 22.344 28.906 1 97.38 294 ARG A O 1
ATOM 2305 N N . CYS A 1 295 ? -3.852 21.406 26.891 1 97.5 295 CYS A N 1
ATOM 2306 C CA . CYS A 1 295 ? -3.271 20.156 27.359 1 97.5 295 CYS A CA 1
ATOM 2307 C C . CYS A 1 295 ? -1.846 20.375 27.859 1 97.5 295 CYS A C 1
ATOM 2309 O O . CYS A 1 295 ? -1.444 19.797 28.875 1 97.5 295 CYS A O 1
ATOM 2311 N N . LYS A 1 296 ? -1.097 21.156 27.172 1 97.06 296 LYS A N 1
ATOM 2312 C CA . LYS A 1 296 ? 0.274 21.469 27.578 1 97.06 296 LYS A CA 1
ATOM 2313 C C . LYS A 1 296 ? 0.31 22.156 28.938 1 97.06 296 LYS A C 1
ATOM 2315 O O . LYS A 1 296 ? 1.192 21.875 29.75 1 97.06 296 LYS A O 1
ATOM 2320 N N . ALA A 1 297 ? -0.611 23 29.156 1 97.06 297 ALA A N 1
ATOM 2321 C CA . ALA A 1 297 ? -0.664 23.766 30.391 1 97.06 297 ALA A CA 1
ATOM 2322 C C . ALA A 1 297 ? -1.041 22.875 31.578 1 97.06 297 ALA A C 1
ATOM 2324 O O . ALA A 1 297 ? -0.546 23.062 32.688 1 97.06 297 ALA A O 1
ATOM 2325 N N . ASP A 1 298 ? -1.938 21.891 31.328 1 97.06 298 ASP A N 1
ATOM 2326 C CA . ASP A 1 298 ? -2.404 21.031 32.406 1 97.06 298 ASP A CA 1
ATOM 2327 C C . ASP A 1 298 ? -2.848 19.672 31.859 1 97.06 298 ASP A C 1
ATOM 2329 O O . ASP A 1 298 ? -4.043 19.359 31.828 1 97.06 298 ASP A O 1
ATOM 2333 N N . PRO A 1 299 ? -1.903 18.828 31.609 1 94.88 299 PRO A N 1
ATOM 2334 C CA . PRO A 1 299 ? -2.219 17.547 31 1 94.88 299 PRO A CA 1
ATOM 2335 C C . PRO A 1 299 ? -3.053 16.641 31.906 1 94.88 299 PRO A C 1
ATOM 2337 O O . PRO A 1 299 ? -3.879 15.867 31.422 1 94.88 299 PRO A O 1
ATOM 2340 N N . ASP A 1 300 ? -2.918 16.719 33.188 1 95 300 ASP A N 1
ATOM 2341 C CA . ASP A 1 300 ? -3.568 15.812 34.125 1 95 300 ASP A CA 1
ATOM 2342 C C . ASP A 1 300 ? -5.062 16.109 34.25 1 95 300 ASP A C 1
ATOM 2344 O O . ASP A 1 300 ? -5.859 15.211 34.531 1 95 300 ASP A O 1
ATOM 2348 N N . ASN A 1 301 ? -5.441 17.297 33.938 1 95.56 301 ASN A N 1
ATOM 2349 C CA . ASN A 1 301 ? -6.844 17.672 34.062 1 95.56 301 ASN A CA 1
ATOM 2350 C C . ASN A 1 301 ? -7.434 18.078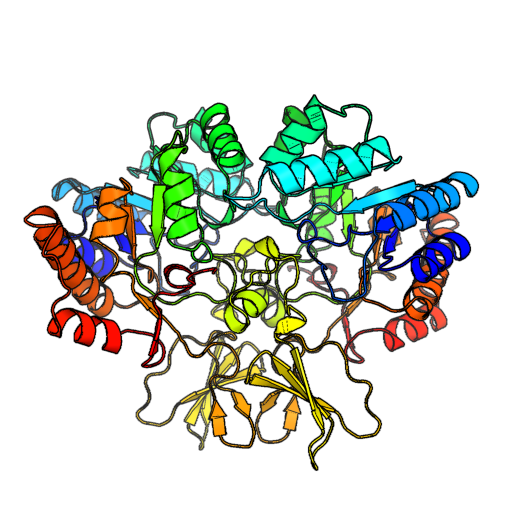 32.719 1 95.56 301 ASN A C 1
ATOM 2352 O O . ASN A 1 301 ? -8.422 18.812 32.656 1 95.56 301 ASN A O 1
ATOM 2356 N N . TYR A 1 302 ? -6.758 17.656 31.719 1 96.56 302 TYR A N 1
ATOM 2357 C CA . TYR A 1 302 ? -7.219 17.969 30.375 1 96.56 302 TYR A CA 1
ATOM 2358 C C . TYR A 1 302 ? -8.539 17.266 30.078 1 96.56 302 TYR A C 1
ATOM 2360 O O . TYR A 1 302 ? -8.711 16.078 30.375 1 96.56 302 TYR A O 1
ATOM 2368 N N . ALA A 1 303 ? -9.516 18.047 29.516 1 92.75 303 ALA A N 1
ATOM 2369 C CA . ALA A 1 303 ? -10.742 17.562 28.891 1 92.75 303 ALA A CA 1
ATOM 2370 C C . ALA A 1 303 ? -11.125 18.422 27.688 1 92.75 303 ALA A C 1
ATOM 2372 O O . ALA A 1 303 ? -11 19.656 27.734 1 92.75 303 ALA A O 1
ATOM 2373 N N . PRO A 1 304 ? -11.516 17.797 26.688 1 91.31 304 PRO A N 1
ATOM 2374 C CA . PRO A 1 304 ? -11.945 18.625 25.547 1 91.31 304 PRO A CA 1
ATOM 2375 C C . PRO A 1 304 ? -13.148 19.5 25.875 1 91.31 304 PRO A C 1
ATOM 2377 O O . PRO A 1 304 ? -14.047 19.062 26.609 1 91.31 304 PRO A O 1
ATOM 2380 N N . ASP A 1 305 ? -13.109 20.656 25.391 1 93.94 305 ASP A N 1
ATOM 2381 C CA . ASP A 1 305 ? -14.25 21.562 25.5 1 93.94 305 ASP A CA 1
ATOM 2382 C C . ASP A 1 305 ? -15.422 21.062 24.641 1 93.94 305 ASP A C 1
ATOM 2384 O O . ASP A 1 305 ? -15.227 20.594 23.531 1 93.94 305 ASP A O 1
ATOM 2388 N N . ALA A 1 306 ? -16.578 21.172 25.188 1 90.19 306 ALA A N 1
ATOM 2389 C CA . ALA A 1 306 ? -17.781 20.766 24.469 1 90.19 306 ALA A CA 1
ATOM 2390 C C . ALA A 1 306 ? -17.922 21.516 23.156 1 90.19 306 ALA A C 1
ATOM 2392 O O . ALA A 1 306 ? -18.359 20.953 22.156 1 90.19 306 ALA A O 1
ATOM 2393 N N . ALA A 1 307 ? -17.562 22.703 23.203 1 92.5 307 ALA A N 1
ATOM 2394 C CA . ALA A 1 307 ? -17.656 23.531 22 1 92.5 307 ALA A CA 1
ATOM 2395 C C . ALA A 1 307 ? -16.719 23.031 20.922 1 92.5 307 ALA A C 1
ATOM 2397 O O . ALA A 1 307 ? -17.047 23.094 19.734 1 92.5 307 ALA A O 1
ATOM 2398 N N . TRP A 1 308 ? -15.516 22.594 21.312 1 93.88 308 TRP A N 1
ATOM 2399 C CA . TRP A 1 308 ? -14.562 22.016 20.375 1 93.88 308 TRP A CA 1
ATOM 2400 C C . TRP A 1 308 ? -15.141 20.781 19.688 1 93.88 308 TRP A C 1
ATOM 2402 O O . TRP A 1 308 ? -15.094 20.656 18.469 1 93.88 308 TRP A O 1
ATOM 2412 N N . MET A 1 309 ? -15.742 19.953 20.531 1 86.94 309 MET A N 1
ATOM 2413 C CA . MET A 1 309 ? -16.312 18.703 20.047 1 86.94 309 MET A CA 1
ATOM 2414 C C . MET A 1 309 ? -17.453 18.953 19.078 1 86.94 309 MET A C 1
ATOM 2416 O O . MET A 1 309 ? -17.609 18.266 18.078 1 86.94 309 MET A O 1
ATOM 2420 N N . GLN A 1 310 ? -18.188 19.922 19.344 1 84.31 310 GLN A N 1
ATOM 2421 C CA . GLN A 1 310 ? -19.297 20.297 18.469 1 84.31 310 GLN A CA 1
ATOM 2422 C C . GLN A 1 310 ? -18.797 20.812 17.125 1 84.31 310 GLN A C 1
ATOM 2424 O O . GLN A 1 310 ? -19.297 20.422 16.062 1 84.31 310 GLN A O 1
ATOM 2429 N N . THR A 1 311 ? -17.859 21.656 17.234 1 87.88 311 THR A N 1
ATOM 2430 C CA . THR A 1 311 ? -17.281 22.219 16.016 1 87.88 311 THR A CA 1
ATOM 2431 C C . THR A 1 311 ? -16.719 21.109 15.125 1 87.88 311 THR A C 1
ATOM 2433 O O . THR A 1 311 ? -17.016 21.047 13.938 1 87.88 311 THR A O 1
ATOM 2436 N N . LEU A 1 312 ? -15.922 20.203 15.695 1 86.62 312 LEU A N 1
ATOM 2437 C CA . LEU A 1 312 ? -15.297 19.109 14.953 1 86.62 312 LEU A CA 1
ATOM 2438 C C . LEU A 1 312 ? -16.344 18.125 14.453 1 86.62 312 LEU A C 1
ATOM 2440 O O . LEU A 1 312 ? -16.219 17.578 13.352 1 86.62 312 LEU A O 1
ATOM 2444 N N . GLY A 1 313 ? -17.297 17.891 15.258 1 76.69 313 GLY A N 1
ATOM 2445 C CA . GLY A 1 313 ? -18.391 17 14.867 1 76.69 313 GLY A CA 1
ATOM 2446 C C . GLY A 1 313 ? -19.141 17.484 13.641 1 76.69 313 GLY A C 1
ATOM 2447 O O . GLY A 1 313 ? -19.531 16.672 12.797 1 76.69 313 GLY A O 1
ATOM 2448 N N . GLY A 1 314 ? -19.312 18.766 13.562 1 71.25 314 GLY A N 1
ATOM 2449 C CA . GLY A 1 314 ? -20.016 19.344 12.43 1 71.25 314 GLY A CA 1
ATOM 2450 C C . GLY A 1 314 ? -19.25 19.219 11.125 1 71.25 314 GLY A C 1
ATOM 2451 O O . GLY A 1 314 ? -19.828 19.328 10.047 1 71.25 314 GLY A O 1
ATOM 2452 N N . MET A 1 315 ? -18 19.031 11.281 1 67.69 315 MET A N 1
ATOM 2453 C CA . MET A 1 315 ? -17.141 18.984 10.109 1 67.69 315 MET A CA 1
ATOM 2454 C C . MET A 1 315 ? -16.891 17.547 9.68 1 67.69 315 MET A C 1
ATOM 2456 O O . MET A 1 315 ? -16.25 17.312 8.648 1 67.69 315 MET A O 1
ATOM 2460 N N . SER A 1 316 ? -17.219 16.609 10.555 1 56.25 316 SER A N 1
ATOM 2461 C CA . SER A 1 316 ? -16.969 15.195 10.273 1 56.25 316 SER A CA 1
ATOM 2462 C C . SER A 1 316 ? -17.875 14.695 9.148 1 56.25 316 SER A C 1
ATOM 2464 O O . SER A 1 316 ? -19.016 15.148 9.023 1 56.25 316 SER A O 1
ATOM 2466 N N . GLU A 1 317 ? -17.094 14.227 8.211 1 47.25 317 GLU A N 1
ATOM 2467 C CA . GLU A 1 317 ? -17.891 13.672 7.125 1 47.25 317 GLU A CA 1
ATOM 2468 C C . GLU A 1 317 ? -18.891 12.633 7.645 1 47.25 317 GLU A C 1
ATOM 2470 O O . GLU A 1 317 ? -18.5 11.695 8.344 1 47.25 317 GLU A O 1
ATOM 2475 N N . GLY A 1 318 ? -19.906 12.68 7.473 1 42.09 318 GLY A N 1
ATOM 2476 C CA . GLY A 1 318 ? -20.969 11.875 8.055 1 42.09 318 GLY A CA 1
ATOM 2477 C C . GLY A 1 318 ? -21.078 12.039 9.555 1 42.09 318 GLY A C 1
ATOM 2478 O O . GLY A 1 318 ? -20.125 12.414 10.227 1 42.09 318 GLY A O 1
ATOM 2479 N N . ARG A 1 319 ? -21.953 12.828 10.25 1 40.94 319 ARG A N 1
ATOM 2480 C CA . ARG A 1 319 ? -22.328 13.32 11.57 1 40.94 319 ARG A CA 1
ATOM 2481 C C . ARG A 1 319 ? -21.734 12.453 12.672 1 40.94 319 ARG A C 1
ATOM 2483 O O . ARG A 1 319 ? -21.906 12.734 13.859 1 40.94 319 ARG A O 1
ATOM 2490 N N . GLN A 1 320 ? -20.922 11.234 12.25 1 33.47 320 GLN A N 1
ATOM 2491 C CA . GLN A 1 320 ? -20.422 10.406 13.344 1 33.47 320 GLN A CA 1
ATOM 2492 C C . GLN A 1 320 ? -18.906 10.453 13.43 1 33.47 320 GLN A C 1
ATOM 2494 O O . GLN A 1 320 ? -18.219 10.422 12.406 1 33.47 320 GLN A O 1
ATOM 2499 N N . THR A 1 321 ? -18.375 11.008 14.516 1 32.62 321 THR A N 1
ATOM 2500 C CA . THR A 1 321 ? -16.953 11.031 14.805 1 32.62 321 THR A CA 1
ATOM 2501 C C . THR A 1 321 ? -16.547 9.805 15.617 1 32.62 321 THR A C 1
ATOM 2503 O O . THR A 1 321 ? -17.344 9.273 16.391 1 32.62 321 THR A O 1
ATOM 2506 N N . THR A 1 322 ? -15.547 8.984 15.164 1 34.03 322 THR A N 1
ATOM 2507 C CA . THR A 1 322 ? -15.016 7.867 15.938 1 34.03 322 THR A CA 1
ATOM 2508 C C . THR A 1 322 ? -13.562 8.125 16.328 1 34.03 322 THR A C 1
ATOM 2510 O O . THR A 1 322 ? -12.875 8.938 15.703 1 34.03 322 THR A O 1
ATOM 2513 N N . LEU A 1 323 ? -13.18 7.688 17.5 1 34.66 323 LEU A N 1
ATOM 2514 C CA . LEU A 1 323 ? -11.773 7.672 17.906 1 34.66 323 LEU A CA 1
ATOM 2515 C C . LEU A 1 323 ? -10.969 6.719 17.031 1 34.66 323 LEU A C 1
ATOM 2517 O O . LEU A 1 323 ? -9.734 6.734 17.062 1 34.66 323 LEU A O 1
ATOM 2521 N N . GLY A 1 324 ? -11.688 6.23 16.078 1 35.19 324 GLY A N 1
ATOM 2522 C CA . GLY A 1 324 ? -11.031 5.324 15.141 1 35.19 324 GLY A CA 1
ATOM 2523 C C . GLY A 1 324 ? -10.406 4.121 15.828 1 35.19 324 GLY A C 1
ATOM 2524 O O . GLY A 1 324 ? -10.914 3.648 16.844 1 35.19 324 GLY A O 1
ATOM 2525 N N . ALA A 1 325 ? -9.359 3.514 15.297 1 33.69 325 ALA A N 1
ATOM 2526 C CA . ALA A 1 325 ? -8.695 2.318 15.805 1 33.69 325 ALA A CA 1
ATOM 2527 C C . ALA A 1 325 ? -8.109 2.568 17.188 1 33.69 325 ALA A C 1
ATOM 2529 O O . ALA A 1 325 ? -7.836 1.625 17.938 1 33.69 325 ALA A O 1
ATOM 2530 N N . TYR A 1 326 ? -7.941 3.812 17.547 1 33.91 326 TYR A N 1
ATOM 2531 C CA . TYR A 1 326 ? -7.312 4.133 18.828 1 33.91 326 TYR A CA 1
ATOM 2532 C C . TYR A 1 326 ? -8.164 3.648 19.984 1 33.91 326 TYR A C 1
ATOM 2534 O O . TYR A 1 326 ? -7.66 3.443 21.094 1 33.91 326 TYR A O 1
ATOM 2542 N N . HIS A 1 327 ? -9.352 3.502 19.891 1 32.75 327 HIS A N 1
ATOM 2543 C CA . HIS A 1 327 ? -10.234 3.08 20.969 1 32.75 327 HIS A CA 1
ATOM 2544 C C . HIS A 1 327 ? -10.297 1.56 21.062 1 32.75 327 HIS A C 1
ATOM 2546 O O . HIS A 1 327 ? -10.953 1.019 21.953 1 32.75 327 HIS A O 1
ATOM 2552 N N . ARG A 1 328 ? -9.859 0.816 20.219 1 31.28 328 ARG A N 1
ATOM 2553 C CA . ARG A 1 328 ? -10.102 -0.614 20.391 1 31.28 328 ARG A CA 1
ATOM 2554 C C . ARG A 1 328 ? -9.258 -1.178 21.531 1 31.28 328 ARG A C 1
ATOM 2556 O O . ARG A 1 328 ? -8.031 -1.073 21.516 1 31.28 328 ARG A O 1
ATOM 2563 N N . LYS A 1 329 ? -9.883 -1.18 22.797 1 28.22 329 LYS A N 1
ATOM 2564 C CA . LYS A 1 329 ? -9.414 -1.978 23.922 1 28.22 329 LYS A CA 1
ATOM 2565 C C . LYS A 1 329 ? -9.156 -3.422 23.5 1 28.22 329 LYS A C 1
ATOM 2567 O O . LYS A 1 329 ? -10.086 -4.148 23.141 1 28.22 329 LYS A O 1
ATOM 2572 N N . TRP A 1 330 ? -8.336 -3.752 22.703 1 24.17 330 TRP A N 1
ATOM 2573 C CA . TRP A 1 330 ? -8.094 -5.188 22.594 1 24.17 330 TRP A CA 1
ATOM 2574 C C . TRP A 1 330 ? -8.031 -5.832 23.969 1 24.17 330 TRP A C 1
ATOM 2576 O O . TRP A 1 330 ? -7.203 -5.453 24.812 1 24.17 330 TRP A O 1
ATOM 2586 N N . GLN A 1 331 ? -9.141 -6.145 24.656 1 20.97 331 GLN A N 1
ATOM 2587 C CA . GLN A 1 331 ? -9.062 -7.211 25.656 1 20.97 331 GLN A CA 1
ATOM 2588 C C . GLN A 1 331 ? -8.555 -8.508 25.031 1 20.97 331 GLN A C 1
ATOM 2590 O O . GLN A 1 331 ? -8.914 -8.844 23.906 1 20.97 331 GLN A O 1
ATOM 2595 N N . MET B 1 1 ? 9.062 -19.406 -19 1 96.94 1 MET B N 1
ATOM 2596 C CA . MET B 1 1 ? 8.031 -18.703 -18.234 1 96.94 1 MET B CA 1
ATOM 2597 C C . MET B 1 1 ? 7.363 -19.656 -17.234 1 96.94 1 MET B C 1
ATOM 2599 O O . MET B 1 1 ? 6.906 -20.734 -17.609 1 96.94 1 MET B O 1
ATOM 2603 N N . GLU B 1 2 ? 7.395 -19.25 -16.031 1 98.38 2 GLU B N 1
ATOM 2604 C CA . GLU B 1 2 ? 6.848 -20.031 -14.93 1 98.38 2 GLU B CA 1
ATOM 2605 C C . GLU B 1 2 ? 5.352 -19.797 -14.773 1 98.38 2 GLU B C 1
ATOM 2607 O O . GLU B 1 2 ? 4.883 -18.656 -14.875 1 98.38 2 GLU B O 1
ATOM 2612 N N . LEU B 1 3 ? 4.59 -20.891 -14.617 1 98.81 3 LEU B N 1
ATOM 2613 C CA . LEU B 1 3 ? 3.193 -20.797 -14.211 1 98.81 3 LEU B CA 1
ATOM 2614 C C . LEU B 1 3 ? 3.059 -20.953 -12.695 1 98.81 3 LEU B C 1
ATOM 2616 O O . LEU B 1 3 ? 3.293 -22.031 -12.156 1 98.81 3 LEU B O 1
ATOM 2620 N N . LEU B 1 4 ? 2.719 -19.859 -12.008 1 98.81 4 LEU B N 1
ATOM 2621 C CA . LEU B 1 4 ? 2.533 -19.844 -10.562 1 98.81 4 LEU B CA 1
ATOM 2622 C C . LEU B 1 4 ? 1.052 -19.859 -10.203 1 98.81 4 LEU B C 1
ATOM 2624 O O . LEU B 1 4 ? 0.34 -18.891 -10.469 1 98.81 4 LEU B O 1
ATOM 2628 N N . CYS B 1 5 ? 0.622 -20.938 -9.547 1 98.5 5 CYS B N 1
ATOM 2629 C CA . CYS B 1 5 ? -0.793 -21.094 -9.234 1 98.5 5 CYS B CA 1
ATOM 2630 C C . CYS B 1 5 ? -1.036 -20.953 -7.734 1 98.5 5 CYS B C 1
ATOM 2632 O O . CYS B 1 5 ? -0.144 -21.234 -6.93 1 98.5 5 CYS B O 1
ATOM 2634 N N . PRO B 1 6 ? -2.242 -20.562 -7.367 1 95.81 6 PRO B N 1
ATOM 2635 C CA . PRO B 1 6 ? -2.6 -20.375 -5.957 1 95.81 6 PRO B CA 1
ATOM 2636 C C . PRO B 1 6 ? -3.119 -21.656 -5.316 1 95.81 6 PRO B C 1
ATOM 2638 O O . PRO B 1 6 ? -3.674 -22.516 -6.004 1 95.81 6 PRO B O 1
ATOM 2641 N N . ALA B 1 7 ? -2.91 -21.781 -4.055 1 96.81 7 ALA B N 1
ATOM 2642 C CA . ALA B 1 7 ? -3.568 -22.844 -3.307 1 96.81 7 ALA B CA 1
ATOM 2643 C C . ALA B 1 7 ? -3.895 -22.406 -1.885 1 96.81 7 ALA B C 1
ATOM 2645 O O . ALA B 1 7 ? -3.014 -21.938 -1.157 1 96.81 7 ALA B O 1
ATOM 2646 N N . GLY B 1 8 ? -5.164 -22.547 -1.518 1 90.88 8 GLY B N 1
ATOM 2647 C CA . GLY B 1 8 ? -5.582 -22.234 -0.163 1 90.88 8 GLY B CA 1
ATOM 2648 C C . GLY B 1 8 ? -5.602 -23.438 0.758 1 90.88 8 GLY B C 1
ATOM 2649 O O . GLY B 1 8 ? -5.758 -23.297 1.972 1 90.88 8 GLY B O 1
ATOM 2650 N N . ASN B 1 9 ? -5.449 -24.609 0.176 1 91.19 9 ASN B N 1
ATOM 2651 C CA . ASN B 1 9 ? -5.41 -25.875 0.911 1 91.19 9 ASN B CA 1
ATOM 2652 C C . ASN B 1 9 ? -4.688 -26.953 0.121 1 91.19 9 ASN B C 1
ATOM 2654 O O . ASN B 1 9 ? -4.273 -26.734 -1.018 1 91.19 9 ASN B O 1
ATOM 2658 N N . LEU B 1 10 ? -4.516 -28.156 0.792 1 95.75 10 LEU B N 1
ATOM 2659 C CA . LEU B 1 10 ? -3.711 -29.234 0.207 1 95.75 10 LEU B CA 1
ATOM 2660 C C . LEU B 1 10 ? -4.355 -29.766 -1.069 1 95.75 10 LEU B C 1
ATOM 2662 O O . LEU B 1 10 ? -3.666 -30 -2.064 1 95.75 10 LEU B O 1
ATOM 2666 N N . PRO B 1 11 ? -5.688 -29.922 -1.139 1 94.56 11 PRO B N 1
ATOM 2667 C CA . PRO B 1 11 ? -6.309 -30.359 -2.389 1 94.56 11 PRO B CA 1
ATOM 2668 C C . PRO B 1 11 ? -6.059 -29.406 -3.547 1 94.56 11 PRO B C 1
ATOM 2670 O O . PRO B 1 11 ? -5.777 -29.828 -4.668 1 94.56 11 PRO B O 1
ATOM 2673 N N . ALA B 1 12 ? -6.156 -28.141 -3.266 1 95.38 12 ALA B N 1
ATOM 2674 C CA . ALA B 1 12 ? -5.898 -27.141 -4.297 1 95.38 12 ALA B CA 1
ATOM 2675 C C . ALA B 1 12 ? -4.438 -27.172 -4.738 1 95.38 12 ALA B C 1
ATOM 2677 O O . ALA B 1 12 ? -4.133 -26.984 -5.918 1 95.38 12 ALA B O 1
ATOM 2678 N N . LEU B 1 13 ? -3.578 -27.359 -3.805 1 98.69 13 LEU B N 1
ATOM 2679 C CA . LEU B 1 13 ? -2.154 -27.453 -4.109 1 98.69 13 LEU B CA 1
ATOM 2680 C C . LEU B 1 13 ? -1.871 -28.625 -5.039 1 98.69 13 LEU B C 1
ATOM 2682 O O . LEU B 1 13 ? -1.18 -28.484 -6.047 1 98.69 13 LEU B O 1
ATOM 2686 N N . LYS B 1 14 ? -2.416 -29.75 -4.68 1 98.38 14 LYS B N 1
ATOM 2687 C CA . LYS B 1 14 ? -2.232 -30.938 -5.52 1 98.38 14 LYS B CA 1
ATOM 2688 C C . LYS B 1 14 ? -2.818 -30.719 -6.91 1 98.38 14 LYS B C 1
ATOM 2690 O O . LYS B 1 14 ? -2.211 -31.109 -7.914 1 98.38 14 LYS B O 1
ATOM 2695 N N . ALA B 1 15 ? -3.975 -30.078 -6.934 1 97.38 15 ALA B N 1
ATOM 2696 C CA . ALA B 1 15 ? -4.625 -29.781 -8.203 1 97.38 15 ALA B CA 1
ATOM 2697 C C . ALA B 1 15 ? -3.73 -28.906 -9.078 1 97.38 15 ALA B C 1
ATOM 2699 O O . ALA B 1 15 ? -3.621 -29.141 -10.289 1 97.38 15 ALA B O 1
ATOM 2700 N N . ALA B 1 16 ? -3.125 -27.922 -8.508 1 98.75 16 ALA B N 1
ATOM 2701 C CA . ALA B 1 16 ? -2.248 -27.016 -9.25 1 98.75 16 ALA B CA 1
ATOM 2702 C C . ALA B 1 16 ? -1.081 -27.781 -9.875 1 98.75 16 ALA B C 1
ATOM 2704 O O . ALA B 1 16 ? -0.828 -27.656 -11.078 1 98.75 16 ALA B O 1
ATOM 2705 N N . ILE B 1 17 ? -0.411 -28.625 -9.078 1 98.75 17 ILE B N 1
ATOM 2706 C CA . ILE B 1 17 ? 0.778 -29.344 -9.5 1 98.75 17 ILE B CA 1
ATOM 2707 C C . ILE B 1 17 ? 0.396 -30.375 -10.562 1 98.75 17 ILE B C 1
ATOM 2709 O O . ILE B 1 17 ? 1.041 -30.469 -11.609 1 98.75 17 ILE B O 1
ATOM 2713 N N . ASP B 1 18 ? -0.665 -31.062 -10.297 1 98.5 18 ASP B N 1
ATOM 2714 C CA . ASP B 1 18 ? -1.092 -32.125 -11.18 1 98.5 18 ASP B CA 1
ATOM 2715 C C . ASP B 1 18 ? -1.55 -31.594 -12.531 1 98.5 18 ASP B C 1
ATOM 2717 O O . ASP B 1 18 ? -1.592 -32.312 -13.523 1 98.5 18 ASP B O 1
ATOM 2721 N N . ASN B 1 19 ? -1.882 -30.328 -12.547 1 98.19 19 ASN B N 1
ATOM 2722 C CA . ASN B 1 19 ? -2.463 -29.797 -13.773 1 98.19 19 ASN B CA 1
ATOM 2723 C C . ASN B 1 19 ? -1.537 -28.797 -14.445 1 98.19 19 ASN B C 1
ATOM 2725 O O . ASN B 1 19 ? -1.98 -27.984 -15.266 1 98.19 19 ASN B O 1
ATOM 2729 N N . GLY B 1 20 ? -0.266 -28.781 -14.047 1 98.38 20 GLY B N 1
ATOM 2730 C CA . GLY B 1 20 ? 0.701 -28.141 -14.93 1 98.38 20 GLY B CA 1
ATOM 2731 C C . GLY B 1 20 ? 1.392 -26.953 -14.297 1 98.38 20 GLY B C 1
ATOM 2732 O O . GLY B 1 20 ? 2.23 -26.312 -14.922 1 98.38 20 GLY B O 1
ATOM 2733 N N . ALA B 1 21 ? 1.114 -26.594 -13.062 1 98.75 21 ALA B N 1
ATOM 2734 C CA . ALA B 1 21 ? 1.812 -25.5 -12.398 1 98.75 21 ALA B CA 1
ATOM 2735 C C . ALA B 1 21 ? 3.297 -25.812 -12.242 1 98.75 21 ALA B C 1
ATOM 2737 O O . ALA B 1 21 ? 3.672 -26.938 -11.922 1 98.75 21 ALA B O 1
ATOM 2738 N N . ASP B 1 22 ? 4.141 -24.828 -12.555 1 98.81 22 ASP B N 1
ATOM 2739 C CA . ASP B 1 22 ? 5.566 -24.953 -12.273 1 98.81 22 ASP B CA 1
ATOM 2740 C C . ASP B 1 22 ? 5.859 -24.688 -10.797 1 98.81 22 ASP B C 1
ATOM 2742 O O . ASP B 1 22 ? 6.828 -25.219 -10.242 1 98.81 22 ASP B O 1
ATOM 2746 N N . ALA B 1 23 ? 5.055 -23.859 -10.195 1 98.88 23 ALA B N 1
ATOM 2747 C CA . ALA B 1 23 ? 5.145 -23.469 -8.789 1 98.88 23 ALA B CA 1
ATOM 2748 C C . ALA B 1 23 ? 3.764 -23.188 -8.211 1 98.88 23 ALA B C 1
ATOM 2750 O O . ALA B 1 23 ? 2.828 -22.875 -8.953 1 98.88 23 ALA B O 1
ATOM 2751 N N . VAL B 1 24 ? 3.684 -23.359 -6.914 1 98.88 24 VAL B N 1
ATOM 2752 C CA . VAL B 1 24 ? 2.459 -23.062 -6.18 1 98.88 24 VAL B CA 1
ATOM 2753 C C . VAL B 1 24 ? 2.775 -22.109 -5.02 1 98.88 24 VAL B C 1
ATOM 2755 O O . VAL B 1 24 ? 3.811 -22.25 -4.363 1 98.88 24 VAL B O 1
ATOM 2758 N N . TYR B 1 25 ? 1.91 -21.141 -4.82 1 98.5 25 TYR B N 1
ATOM 2759 C CA . TYR B 1 25 ? 2.105 -20.281 -3.668 1 98.5 25 TYR B CA 1
ATOM 2760 C C . TYR B 1 25 ? 0.951 -20.406 -2.682 1 98.5 25 TYR B C 1
ATOM 2762 O O . TYR B 1 25 ? -0.208 -20.531 -3.088 1 98.5 25 TYR B O 1
ATOM 2770 N N . ILE B 1 26 ? 1.301 -20.422 -1.431 1 97.69 26 ILE B N 1
ATOM 2771 C CA . ILE B 1 26 ? 0.345 -20.641 -0.351 1 97.69 26 ILE B CA 1
ATOM 2772 C C . ILE B 1 26 ? 0.598 -19.641 0.774 1 97.69 26 ILE B C 1
ATOM 2774 O O . ILE B 1 26 ? 1.508 -18.812 0.685 1 97.69 26 ILE B O 1
ATOM 2778 N N . GLY B 1 27 ? -0.301 -19.656 1.782 1 94.56 27 GLY B N 1
ATOM 2779 C CA . GLY B 1 27 ? -0.143 -18.906 3.012 1 94.56 27 GLY B CA 1
ATOM 2780 C C . GLY B 1 27 ? -0.242 -19.766 4.262 1 94.56 27 GLY B C 1
ATOM 2781 O O . GLY B 1 27 ? -0.735 -20.891 4.207 1 94.56 27 GLY B O 1
ATOM 2782 N N . LEU B 1 28 ? 0.336 -19.25 5.316 1 94.81 28 LEU B N 1
ATOM 2783 C CA . LEU B 1 28 ? 0.228 -19.906 6.605 1 94.81 28 LEU B CA 1
ATOM 2784 C C . LEU B 1 28 ? -1.081 -19.547 7.301 1 94.81 28 LEU B C 1
ATOM 2786 O O . LEU B 1 28 ? -1.671 -18.5 7.012 1 94.81 28 LEU B O 1
ATOM 2790 N N . LYS B 1 29 ? -1.52 -20.453 8.141 1 88.5 29 LYS B N 1
ATOM 2791 C CA . LYS B 1 29 ? -2.764 -20.219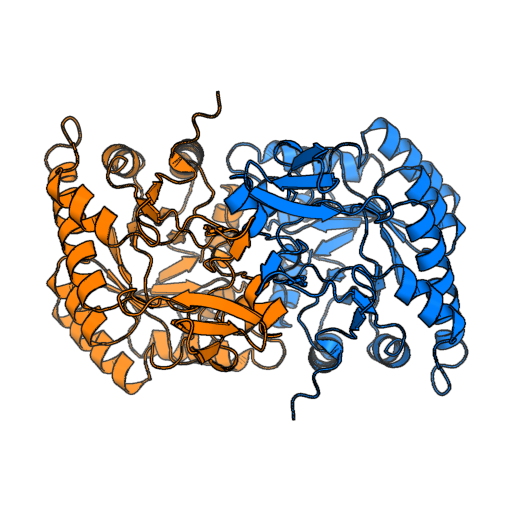 8.867 1 88.5 29 LYS B CA 1
ATOM 2792 C C . LYS B 1 29 ? -2.561 -19.188 9.977 1 88.5 29 LYS B C 1
ATOM 2794 O O . LYS B 1 29 ? -2.67 -19.516 11.164 1 88.5 29 LYS B O 1
ATOM 2799 N N . ASP B 1 30 ? -2.297 -17.984 9.664 1 83.69 30 ASP B N 1
ATOM 2800 C CA . ASP B 1 30 ? -2.088 -16.844 10.555 1 83.69 30 ASP B CA 1
ATOM 2801 C C . ASP B 1 30 ? -2.232 -15.523 9.797 1 83.69 30 ASP B C 1
ATOM 2803 O O . ASP B 1 30 ? -2.654 -15.508 8.641 1 83.69 30 ASP B O 1
ATOM 2807 N N . ASP B 1 31 ? -1.929 -14.453 10.422 1 77 31 ASP B N 1
ATOM 2808 C CA . ASP B 1 31 ? -2.203 -13.133 9.859 1 77 31 ASP B CA 1
ATOM 2809 C C . ASP B 1 31 ? -0.995 -12.594 9.102 1 77 31 ASP B C 1
ATOM 2811 O O . ASP B 1 31 ? -0.928 -11.406 8.789 1 77 31 ASP B O 1
ATOM 2815 N N . THR B 1 32 ? -0.079 -13.43 8.773 1 86.81 32 THR B N 1
ATOM 2816 C CA . THR B 1 32 ? 1.143 -12.961 8.133 1 86.81 32 THR B CA 1
ATOM 2817 C C . THR B 1 32 ? 0.974 -12.914 6.617 1 86.81 32 THR B C 1
ATOM 2819 O O . THR B 1 32 ? 1.89 -12.516 5.895 1 86.81 32 THR B O 1
ATOM 2822 N N . ASN B 1 33 ? -0.163 -13.328 6.203 1 84 33 ASN B N 1
ATOM 2823 C CA . ASN B 1 33 ? -0.434 -13.258 4.773 1 84 33 ASN B CA 1
ATOM 2824 C C . ASN B 1 33 ? -1.781 -12.602 4.488 1 84 33 ASN B C 1
ATOM 2826 O O . ASN B 1 33 ? -2.682 -12.633 5.332 1 84 33 ASN B O 1
ATOM 2830 N N . ALA B 1 34 ? -2.012 -12.078 3.27 1 70.75 34 ALA B N 1
ATOM 2831 C CA . ALA B 1 34 ? -3.098 -11.156 2.939 1 70.75 34 ALA B CA 1
ATOM 2832 C C . ALA B 1 34 ? -4.391 -11.914 2.654 1 70.75 34 ALA B C 1
ATOM 2834 O O . ALA B 1 34 ? -5.43 -11.305 2.389 1 70.75 34 ALA B O 1
ATOM 2835 N N . ARG B 1 35 ? -4.363 -13.234 2.678 1 65.81 35 ARG B N 1
ATOM 2836 C CA . ARG B 1 35 ? -5.551 -14.047 2.434 1 65.81 35 ARG B CA 1
ATOM 2837 C C . ARG B 1 35 ? -5.805 -15.008 3.596 1 65.81 35 ARG B C 1
ATOM 2839 O O . ARG B 1 35 ? -5.98 -16.203 3.389 1 65.81 35 ARG B O 1
ATOM 2846 N N . HIS B 1 36 ? -5.762 -14.352 4.719 1 65.19 36 HIS B N 1
ATOM 2847 C CA . HIS B 1 36 ? -6.02 -15.133 5.926 1 65.19 36 HIS B CA 1
ATOM 2848 C C . HIS B 1 36 ? -7.516 -15.344 6.137 1 65.19 36 HIS B C 1
ATOM 2850 O O . HIS B 1 36 ? -8.117 -14.719 7.012 1 65.19 36 HIS B O 1
ATOM 2856 N N . PHE B 1 37 ? -8 -16.281 5.301 1 56.16 37 PHE B N 1
ATOM 2857 C CA . PHE B 1 37 ? -9.422 -16.609 5.379 1 56.16 37 PHE B CA 1
ATOM 2858 C C . PHE B 1 37 ? -9.648 -17.828 6.262 1 56.16 37 PHE B C 1
ATOM 2860 O O . PHE B 1 37 ? -8.805 -18.719 6.324 1 56.16 37 PHE B O 1
ATOM 2867 N N . ALA B 1 38 ? -10.781 -17.719 6.898 1 58.12 38 ALA B N 1
ATOM 2868 C CA . ALA B 1 38 ? -11.133 -18.859 7.758 1 58.12 38 ALA B CA 1
ATOM 2869 C C . ALA B 1 38 ? -11.188 -20.156 6.961 1 58.12 38 ALA B C 1
ATOM 2871 O O . ALA B 1 38 ? -11.75 -20.188 5.867 1 58.12 38 ALA B O 1
ATOM 2872 N N . GLY B 1 39 ? -10.531 -21.125 7.473 1 68.56 39 GLY B N 1
ATOM 2873 C CA . GLY B 1 39 ? -10.625 -22.453 6.887 1 68.56 39 GLY B CA 1
ATOM 2874 C C . GLY B 1 39 ? -9.594 -22.703 5.797 1 68.56 39 GLY B C 1
ATOM 2875 O O . GLY B 1 39 ? -9.492 -23.797 5.266 1 68.56 39 GLY B O 1
ATOM 2876 N N . LEU B 1 40 ? -8.914 -21.703 5.523 1 78.88 40 LEU B N 1
ATOM 2877 C CA . LEU B 1 40 ? -7.902 -21.828 4.48 1 78.88 40 LEU B CA 1
ATOM 2878 C C . LEU B 1 40 ? -6.5 -21.734 5.07 1 78.88 40 LEU B C 1
ATOM 2880 O O . LEU B 1 40 ? -6.34 -21.625 6.289 1 78.88 40 LEU B O 1
ATOM 2884 N N . ASN B 1 41 ? -5.566 -21.953 4.18 1 89.31 41 ASN B N 1
ATOM 2885 C CA . ASN B 1 41 ? -4.145 -21.828 4.488 1 89.31 41 ASN B CA 1
ATOM 2886 C C . ASN B 1 41 ? -3.617 -23.078 5.195 1 89.31 41 ASN B C 1
ATOM 2888 O O . ASN B 1 41 ? -4.293 -24.109 5.238 1 89.31 41 ASN B O 1
ATOM 2892 N N . PHE B 1 42 ? -2.381 -22.984 5.566 1 95.69 42 PHE B N 1
ATOM 2893 C CA . PHE B 1 42 ? -1.685 -24.203 5.938 1 95.69 42 PHE B CA 1
ATOM 2894 C C . PHE B 1 42 ? -1.152 -24.109 7.363 1 95.69 42 PHE B C 1
ATOM 2896 O O . PHE B 1 42 ? -0.503 -23.125 7.73 1 95.69 42 PHE B O 1
ATOM 2903 N N . THR B 1 43 ? -1.453 -25.141 8.148 1 93.56 43 THR B N 1
ATOM 2904 C CA . THR B 1 43 ? -0.764 -25.359 9.414 1 93.56 43 THR B CA 1
ATOM 2905 C C . THR B 1 43 ? 0.646 -25.891 9.18 1 93.56 43 THR B C 1
ATOM 2907 O O . THR B 1 43 ? 1.005 -26.234 8.055 1 93.56 43 THR B O 1
ATOM 2910 N N . GLU B 1 44 ? 1.393 -25.953 10.25 1 95.19 44 GLU B N 1
ATOM 2911 C CA . GLU B 1 44 ? 2.748 -26.484 10.156 1 95.19 44 GLU B CA 1
ATOM 2912 C C . GLU B 1 44 ? 2.742 -27.906 9.602 1 95.19 44 GLU B C 1
ATOM 2914 O O . GLU B 1 44 ? 3.559 -28.25 8.734 1 95.19 44 GLU B O 1
ATOM 2919 N N . LYS B 1 45 ? 1.864 -28.703 10.078 1 95.25 45 LYS B N 1
ATOM 2920 C CA . LYS B 1 45 ? 1.754 -30.094 9.633 1 95.25 45 LYS B CA 1
ATOM 2921 C C . LYS B 1 45 ? 1.386 -30.156 8.156 1 95.25 45 LYS B C 1
ATOM 2923 O O . LYS B 1 45 ? 1.995 -30.922 7.395 1 95.25 45 LYS B O 1
ATOM 2928 N N . LYS B 1 46 ? 0.422 -29.406 7.773 1 96.12 46 LYS B N 1
ATOM 2929 C CA . LYS B 1 46 ? -0.019 -29.406 6.379 1 96.12 46 LYS B CA 1
ATOM 2930 C C . LYS B 1 46 ? 1.062 -28.844 5.461 1 96.12 46 LYS B C 1
ATOM 2932 O O . LYS B 1 46 ? 1.188 -29.266 4.312 1 96.12 46 LYS B O 1
ATOM 2937 N N . LEU B 1 47 ? 1.809 -27.953 6 1 97.56 47 LEU B N 1
ATOM 2938 C CA . LEU B 1 47 ? 2.916 -27.391 5.234 1 97.56 47 LEU B CA 1
ATOM 2939 C C . LEU B 1 47 ? 3.953 -28.453 4.914 1 97.56 47 LEU B C 1
ATOM 2941 O O . LEU B 1 47 ? 4.484 -28.5 3.803 1 97.56 47 LEU B O 1
ATOM 2945 N N . ALA B 1 48 ? 4.234 -29.281 5.867 1 97.56 48 ALA B N 1
ATOM 2946 C CA . ALA B 1 48 ? 5.184 -30.359 5.641 1 97.56 48 ALA B CA 1
ATOM 2947 C C . ALA B 1 48 ? 4.699 -31.281 4.523 1 97.56 48 ALA B C 1
ATOM 2949 O O . ALA B 1 48 ? 5.488 -31.703 3.674 1 97.56 48 ALA B O 1
ATOM 2950 N N . GLU B 1 49 ? 3.445 -31.547 4.547 1 97.88 49 GLU B N 1
ATOM 2951 C CA . GLU B 1 49 ? 2.852 -32.375 3.494 1 97.88 49 GLU B CA 1
ATOM 2952 C C . GLU B 1 49 ? 2.953 -31.672 2.137 1 97.88 49 GLU B C 1
ATOM 2954 O O . GLU B 1 49 ? 3.215 -32.312 1.123 1 97.88 49 GLU B O 1
ATOM 2959 N N . ALA B 1 50 ? 2.705 -30.422 2.174 1 98.44 50 ALA B N 1
ATOM 2960 C CA . ALA B 1 50 ? 2.785 -29.641 0.949 1 98.44 50 ALA B CA 1
ATOM 2961 C C . ALA B 1 50 ? 4.195 -29.672 0.364 1 98.44 50 ALA B C 1
ATOM 2963 O O . ALA B 1 50 ? 4.367 -29.875 -0.84 1 98.44 50 ALA B O 1
ATOM 2964 N N . VAL B 1 51 ? 5.168 -29.516 1.178 1 98.44 51 VAL B N 1
ATOM 2965 C CA . VAL B 1 51 ? 6.566 -29.516 0.753 1 98.44 51 VAL B CA 1
ATOM 2966 C C . VAL B 1 51 ? 6.906 -30.859 0.115 1 98.44 51 VAL B C 1
ATOM 2968 O O . VAL B 1 51 ? 7.5 -30.906 -0.966 1 98.44 51 VAL B O 1
ATOM 2971 N N . ASP B 1 52 ? 6.531 -31.875 0.759 1 98.38 52 ASP B N 1
ATOM 2972 C CA . ASP B 1 52 ? 6.809 -33.219 0.255 1 98.38 52 ASP B CA 1
ATOM 2973 C C . ASP B 1 52 ? 6.18 -33.438 -1.121 1 98.38 52 ASP B C 1
ATOM 2975 O O . ASP B 1 52 ? 6.836 -33.938 -2.039 1 98.38 52 ASP B O 1
ATOM 2979 N N . TYR B 1 53 ? 4.934 -33.062 -1.184 1 98.62 53 TYR B N 1
ATOM 2980 C CA . TYR B 1 53 ? 4.223 -33.25 -2.441 1 98.62 53 TYR B CA 1
ATOM 2981 C C . TYR B 1 53 ? 4.855 -32.438 -3.561 1 98.62 53 TYR B C 1
ATOM 2983 O O . TYR B 1 53 ? 5.109 -32.969 -4.652 1 98.62 53 TYR B O 1
ATOM 2991 N N . VAL B 1 54 ? 5.133 -31.141 -3.342 1 98.75 54 VAL B N 1
ATOM 2992 C CA . VAL B 1 54 ? 5.664 -30.234 -4.348 1 98.75 54 VAL B CA 1
ATOM 2993 C C . VAL B 1 54 ? 7.043 -30.703 -4.797 1 98.75 54 VAL B C 1
ATOM 2995 O O . VAL B 1 54 ? 7.32 -30.781 -6 1 98.75 54 VAL B O 1
ATOM 2998 N N . HIS B 1 55 ? 7.875 -31.125 -3.914 1 98.56 55 HIS B N 1
ATOM 2999 C CA . HIS B 1 55 ? 9.25 -31.5 -4.227 1 98.56 55 HIS B CA 1
ATOM 3000 C C . HIS B 1 55 ? 9.32 -32.875 -4.879 1 98.56 55 HIS B C 1
ATOM 3002 O O . HIS B 1 55 ? 10.172 -33.125 -5.727 1 98.56 55 HIS B O 1
ATOM 3008 N N . SER B 1 56 ? 8.414 -33.75 -4.441 1 98.44 56 SER B N 1
ATOM 3009 C CA . SER B 1 56 ? 8.367 -35.062 -5.09 1 98.44 56 SER B CA 1
ATOM 3010 C C . SER B 1 56 ? 8.016 -34.938 -6.57 1 98.44 56 SER B C 1
ATOM 3012 O O . SER B 1 56 ? 8.344 -35.812 -7.371 1 98.44 56 SER B O 1
ATOM 3014 N N . HIS B 1 57 ? 7.344 -33.906 -6.926 1 98.5 57 HIS B N 1
ATOM 3015 C CA . HIS B 1 57 ? 6.977 -33.656 -8.312 1 98.5 57 HIS B CA 1
ATOM 3016 C C . HIS B 1 57 ? 7.953 -32.688 -8.969 1 98.5 57 HIS B C 1
ATOM 3018 O O . HIS B 1 57 ? 7.711 -32.219 -10.086 1 98.5 57 HIS B O 1
ATOM 3024 N N . ARG B 1 58 ? 9.016 -32.312 -8.266 1 98.38 58 ARG B N 1
ATOM 3025 C CA . ARG B 1 58 ? 10.086 -31.438 -8.75 1 98.38 58 ARG B CA 1
ATOM 3026 C C . ARG B 1 58 ? 9.539 -30.062 -9.133 1 98.38 58 ARG B C 1
ATOM 3028 O O . ARG B 1 58 ? 9.875 -29.547 -10.203 1 98.38 58 ARG B O 1
ATOM 3035 N N . ARG B 1 59 ? 8.617 -29.516 -8.328 1 98.69 59 ARG B N 1
ATOM 3036 C CA . ARG B 1 59 ? 8.047 -28.188 -8.484 1 98.69 59 ARG B CA 1
ATOM 3037 C C . ARG B 1 59 ? 8.453 -27.281 -7.324 1 98.69 59 ARG B C 1
ATOM 3039 O O . ARG B 1 59 ? 9.18 -27.703 -6.422 1 98.69 59 ARG B O 1
ATOM 3046 N N . HIS B 1 60 ? 8.094 -26.047 -7.402 1 98.81 60 HIS B N 1
ATOM 3047 C CA . HIS B 1 60 ? 8.547 -25.078 -6.406 1 98.81 60 HIS B CA 1
ATOM 3048 C C . HIS B 1 60 ? 7.395 -24.625 -5.512 1 98.81 60 HIS B C 1
ATOM 3050 O O . HIS B 1 60 ? 6.273 -24.422 -5.988 1 98.81 60 HIS B O 1
ATOM 3056 N N . LEU B 1 61 ? 7.723 -24.438 -4.242 1 98.88 61 LEU B N 1
ATOM 3057 C CA . LEU B 1 61 ? 6.754 -23.969 -3.26 1 98.88 61 LEU B CA 1
ATOM 3058 C C . LEU B 1 61 ? 7.098 -22.562 -2.795 1 98.88 61 LEU B C 1
ATOM 3060 O O . LEU B 1 61 ? 8.172 -22.328 -2.234 1 98.88 61 LEU B O 1
ATOM 3064 N N . HIS B 1 62 ? 6.203 -21.625 -3.064 1 98.81 62 HIS B N 1
ATOM 3065 C CA . HIS B 1 62 ? 6.316 -20.25 -2.574 1 98.81 62 HIS B CA 1
ATOM 3066 C C . HIS B 1 62 ? 5.387 -20.016 -1.389 1 9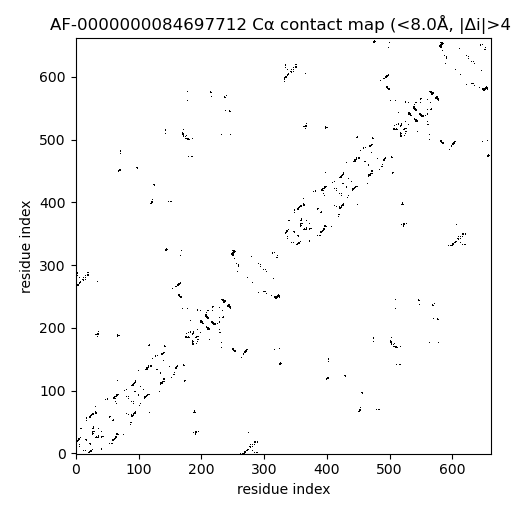8.81 62 HIS B C 1
ATOM 3068 O O . HIS B 1 62 ? 4.25 -20.484 -1.383 1 98.81 62 HIS B O 1
ATOM 3074 N N . ILE B 1 63 ? 5.875 -19.328 -0.381 1 98.62 63 ILE B N 1
ATOM 3075 C CA . ILE B 1 63 ? 5.043 -19.016 0.778 1 98.62 63 ILE B CA 1
ATOM 3076 C C . ILE B 1 63 ? 4.879 -17.516 0.914 1 98.62 63 ILE B C 1
ATOM 3078 O O . ILE B 1 63 ? 5.863 -16.781 0.996 1 98.62 63 ILE B O 1
ATOM 3082 N N . ALA B 1 64 ? 3.631 -17.094 0.972 1 95.62 64 ALA B N 1
ATOM 3083 C CA . ALA B 1 64 ? 3.309 -15.672 1.103 1 95.62 64 ALA B CA 1
ATOM 3084 C C . ALA B 1 64 ? 3.326 -15.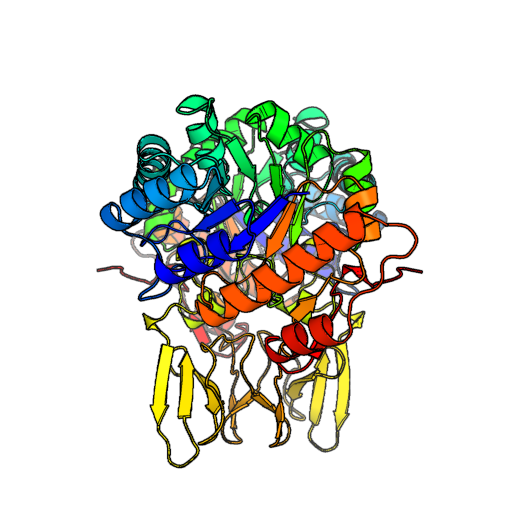234 2.564 1 95.62 64 ALA B C 1
ATOM 3086 O O . ALA B 1 64 ? 2.545 -15.734 3.379 1 95.62 64 ALA B O 1
ATOM 3087 N N . ILE B 1 65 ? 4.188 -14.484 2.906 1 95.25 65 ILE B N 1
ATOM 3088 C CA . ILE B 1 65 ? 4.266 -13.727 4.148 1 95.25 65 ILE B CA 1
ATOM 3089 C C . ILE B 1 65 ? 4.309 -12.234 3.836 1 95.25 65 ILE B C 1
ATOM 3091 O O . ILE B 1 65 ? 5.32 -11.57 4.066 1 95.25 65 ILE B O 1
ATOM 3095 N N . ASN B 1 66 ? 3.148 -11.758 3.283 1 89.69 66 ASN B N 1
ATOM 3096 C CA . ASN B 1 66 ? 3.211 -10.523 2.506 1 89.69 66 ASN B CA 1
ATOM 3097 C C . ASN B 1 66 ? 2.389 -9.414 3.152 1 89.69 66 ASN B C 1
ATOM 3099 O O . ASN B 1 66 ? 1.984 -8.461 2.48 1 89.69 66 ASN B O 1
ATOM 3103 N N . THR B 1 67 ? 2.059 -9.57 4.461 1 83.56 67 THR B N 1
ATOM 3104 C CA . THR B 1 67 ? 1.491 -8.453 5.203 1 83.56 67 THR B CA 1
ATOM 3105 C C . THR B 1 67 ? 2.576 -7.707 5.977 1 83.56 67 THR B C 1
ATOM 3107 O O . THR B 1 67 ? 3.736 -8.125 5.988 1 83.56 67 THR B O 1
ATOM 3110 N N . PHE B 1 68 ? 2.158 -6.547 6.453 1 83.19 68 PHE B N 1
ATOM 3111 C CA . PHE B 1 68 ? 3.098 -5.766 7.25 1 83.19 68 PHE B CA 1
ATOM 3112 C C . PHE B 1 68 ? 2.971 -6.105 8.727 1 83.19 68 PHE B C 1
ATOM 3114 O O . PHE B 1 68 ? 1.861 -6.195 9.258 1 83.19 68 PHE B O 1
ATOM 3121 N N . ALA B 1 69 ? 4.164 -6.312 9.359 1 86 69 ALA B N 1
ATOM 3122 C CA . ALA B 1 69 ? 4.18 -6.754 10.75 1 86 69 ALA B CA 1
ATOM 3123 C C . ALA B 1 69 ? 3.59 -5.691 11.672 1 86 69 ALA B C 1
ATOM 3125 O O . ALA B 1 69 ? 3.84 -4.496 11.492 1 86 69 ALA B O 1
ATOM 3126 N N . HIS B 1 70 ? 2.867 -6.156 12.555 1 77.5 70 HIS B N 1
ATOM 3127 C CA . HIS B 1 70 ? 2.309 -5.285 13.578 1 77.5 70 HIS B CA 1
ATOM 3128 C C . HIS B 1 70 ? 3.379 -4.848 14.578 1 77.5 70 HIS B C 1
ATOM 3130 O O . HIS B 1 70 ? 4.363 -5.555 14.781 1 77.5 70 HIS B O 1
ATOM 3136 N N . PRO B 1 71 ? 3.094 -3.703 15.203 1 75.94 71 PRO B N 1
ATOM 3137 C CA . PRO B 1 71 ? 4.039 -3.264 16.234 1 75.94 71 PRO B CA 1
ATOM 3138 C C . PRO B 1 71 ? 4.207 -4.285 17.359 1 75.94 71 PRO B C 1
ATOM 3140 O O . PRO B 1 71 ? 5.316 -4.465 17.875 1 75.94 71 PRO B O 1
ATOM 3143 N N . ASP B 1 72 ? 3.082 -4.961 17.719 1 75.62 72 ASP B N 1
ATOM 3144 C CA . ASP B 1 72 ? 3.111 -5.898 18.844 1 75.62 72 ASP B CA 1
ATOM 3145 C C . ASP B 1 72 ? 3.332 -7.328 18.359 1 75.62 72 ASP B C 1
ATOM 3147 O O . ASP B 1 72 ? 3.152 -8.281 19.109 1 75.62 72 ASP B O 1
ATOM 3151 N N . GLY B 1 73 ? 3.842 -7.508 17.188 1 80.31 73 GLY B N 1
ATOM 3152 C CA . GLY B 1 73 ? 3.865 -8.883 16.719 1 80.31 73 GLY B CA 1
ATOM 3153 C C . GLY B 1 73 ? 4.941 -9.148 15.68 1 80.31 73 GLY B C 1
ATOM 3154 O O . GLY B 1 73 ? 4.785 -10.016 14.82 1 80.31 73 GLY B O 1
ATOM 3155 N N . PHE B 1 74 ? 6.008 -8.414 15.836 1 89.25 74 PHE B N 1
ATOM 3156 C CA . PHE B 1 74 ? 7.09 -8.586 14.875 1 89.25 74 PHE B CA 1
ATOM 3157 C C . PHE B 1 74 ? 7.613 -10.016 14.898 1 89.25 74 PHE B C 1
ATOM 3159 O O . PHE B 1 74 ? 7.895 -10.602 13.844 1 89.25 74 PHE B O 1
ATOM 3166 N N . SER B 1 75 ? 7.676 -10.57 16.062 1 93.44 75 SER B N 1
ATOM 3167 C CA . SER B 1 75 ? 8.219 -11.906 16.25 1 93.44 75 SER B CA 1
ATOM 3168 C C . SER B 1 75 ? 7.359 -12.953 15.547 1 93.44 75 SER B C 1
ATOM 3170 O O . SER B 1 75 ? 7.871 -13.984 15.086 1 93.44 75 SER B O 1
ATOM 3172 N N . ARG B 1 76 ? 6.094 -12.68 15.461 1 92.19 76 ARG B N 1
ATOM 3173 C CA . ARG B 1 76 ? 5.199 -13.602 14.773 1 92.19 76 ARG B CA 1
ATOM 3174 C C . ARG B 1 76 ? 5.566 -13.711 13.297 1 92.19 76 ARG B C 1
ATOM 3176 O O . ARG B 1 76 ? 5.516 -14.797 12.719 1 92.19 76 ARG B O 1
ATOM 3183 N N . TRP B 1 77 ? 5.855 -12.633 12.734 1 94.31 77 TRP B N 1
ATOM 3184 C CA . TRP B 1 77 ? 6.266 -12.625 11.336 1 94.31 77 TRP B CA 1
ATOM 3185 C C . TRP B 1 77 ? 7.629 -13.281 11.164 1 94.31 77 TRP B C 1
ATOM 3187 O O . TRP B 1 77 ? 7.859 -14.008 10.195 1 94.31 77 TRP B O 1
ATOM 3197 N N . GLN B 1 78 ? 8.578 -13.039 12.086 1 96.75 78 GLN B N 1
ATOM 3198 C CA . GLN B 1 78 ? 9.875 -13.719 12.055 1 96.75 78 GLN B CA 1
ATOM 3199 C C . GLN B 1 78 ? 9.695 -15.234 12.133 1 96.75 78 GLN B C 1
ATOM 3201 O O . GLN B 1 78 ? 10.336 -15.977 11.383 1 96.75 78 GLN B O 1
ATOM 3206 N N . ARG B 1 79 ? 8.828 -15.609 12.992 1 96.75 79 ARG B N 1
ATOM 3207 C CA . ARG B 1 79 ? 8.57 -17.031 13.148 1 96.75 79 ARG B CA 1
ATOM 3208 C C . ARG B 1 79 ? 7.98 -17.625 11.875 1 96.75 79 ARG B C 1
ATOM 3210 O O . ARG B 1 79 ? 8.281 -18.766 11.516 1 96.75 79 ARG B O 1
ATOM 3217 N N . ALA B 1 80 ? 7.117 -16.875 11.273 1 96.5 80 ALA B N 1
ATOM 3218 C CA . ALA B 1 80 ? 6.543 -17.344 10.008 1 96.5 80 ALA B CA 1
ATOM 3219 C C . ALA B 1 80 ? 7.633 -17.547 8.961 1 96.5 80 ALA B C 1
ATOM 3221 O O . ALA B 1 80 ? 7.633 -18.562 8.258 1 96.5 80 ALA B O 1
ATOM 3222 N N . VAL B 1 81 ? 8.547 -16.609 8.883 1 98.19 81 VAL B N 1
ATOM 3223 C CA . VAL B 1 81 ? 9.672 -16.719 7.953 1 98.19 81 VAL B CA 1
ATOM 3224 C C . VAL B 1 81 ? 10.516 -17.938 8.312 1 98.19 81 VAL B C 1
ATOM 3226 O O . VAL B 1 81 ? 10.867 -18.734 7.438 1 98.19 81 VAL B O 1
ATOM 3229 N N . ASP B 1 82 ? 10.82 -18.094 9.602 1 98.38 82 ASP B N 1
ATOM 3230 C CA . ASP B 1 82 ? 11.625 -19.203 10.062 1 98.38 82 ASP B CA 1
ATOM 3231 C C . ASP B 1 82 ? 10.969 -20.547 9.727 1 98.38 82 ASP B C 1
ATOM 3233 O O . ASP B 1 82 ? 11.617 -21.453 9.195 1 98.38 82 ASP B O 1
ATOM 3237 N N . MET B 1 83 ? 9.727 -20.609 10.008 1 97.56 83 MET B N 1
ATOM 3238 C CA . MET B 1 83 ? 8.984 -21.844 9.758 1 97.56 83 MET B CA 1
ATOM 3239 C C . MET B 1 83 ? 8.977 -22.188 8.273 1 97.56 83 MET B C 1
ATOM 3241 O O . MET B 1 83 ? 9.266 -23.328 7.898 1 97.56 83 MET B O 1
ATOM 3245 N N . ALA B 1 84 ? 8.633 -21.234 7.461 1 98.19 84 ALA B N 1
ATOM 3246 C CA . ALA B 1 84 ? 8.609 -21.453 6.016 1 98.19 84 ALA B CA 1
ATOM 3247 C C . ALA B 1 84 ? 9.969 -21.922 5.504 1 98.19 84 ALA B C 1
ATOM 3249 O O . ALA B 1 84 ? 10.047 -22.859 4.723 1 98.19 84 ALA B O 1
ATOM 3250 N N . ALA B 1 85 ? 11.016 -21.281 5.926 1 97.88 85 ALA B N 1
ATOM 3251 C CA . ALA B 1 85 ? 12.375 -21.578 5.48 1 97.88 85 ALA B CA 1
ATOM 3252 C C . ALA B 1 85 ? 12.805 -22.969 5.941 1 97.88 85 ALA B C 1
ATOM 3254 O O . ALA B 1 85 ? 13.328 -23.75 5.145 1 97.88 85 ALA B O 1
ATOM 3255 N N . GLN B 1 86 ? 12.547 -23.234 7.141 1 97.56 86 GLN B N 1
ATOM 3256 C CA . GLN B 1 86 ? 13.031 -24.469 7.742 1 97.56 86 GLN B CA 1
ATOM 3257 C C . GLN B 1 86 ? 12.273 -25.688 7.195 1 97.56 86 GLN B C 1
ATOM 3259 O O . GLN B 1 86 ? 12.836 -26.766 7.07 1 97.56 86 GLN B O 1
ATOM 3264 N N . LEU B 1 87 ? 11.023 -25.469 6.824 1 97.44 87 LEU B N 1
ATOM 3265 C CA . LEU B 1 87 ? 10.211 -26.578 6.363 1 97.44 87 LEU B CA 1
ATOM 3266 C C . LEU B 1 87 ? 10.406 -26.828 4.871 1 97.44 87 LEU B C 1
ATOM 3268 O O . LEU B 1 87 ? 9.969 -27.844 4.34 1 97.44 87 LEU B O 1
ATOM 3272 N N . GLY B 1 88 ? 10.984 -25.859 4.176 1 97.25 88 GLY B N 1
ATOM 3273 C CA . GLY B 1 88 ? 11.383 -26.203 2.82 1 97.25 88 GLY B CA 1
ATOM 3274 C C . GLY B 1 88 ? 10.781 -25.297 1.768 1 97.25 88 GLY B C 1
ATOM 3275 O O . GLY B 1 88 ? 10.656 -25.672 0.604 1 97.25 88 GLY B O 1
ATOM 3276 N N . ALA B 1 89 ? 10.406 -24.094 2.096 1 98.31 89 ALA B N 1
ATOM 3277 C CA . ALA B 1 89 ? 9.984 -23.109 1.088 1 98.31 89 ALA B CA 1
ATOM 3278 C C . ALA B 1 89 ? 11.102 -22.875 0.07 1 98.31 89 ALA B C 1
ATOM 3280 O O . ALA B 1 89 ? 12.273 -22.781 0.434 1 98.31 89 ALA B O 1
ATOM 3281 N N . ASP B 1 90 ? 10.703 -22.828 -1.175 1 98.75 90 ASP B N 1
ATOM 3282 C CA . ASP B 1 90 ? 11.672 -22.484 -2.209 1 98.75 90 ASP B CA 1
ATOM 3283 C C . ASP B 1 90 ? 11.781 -20.969 -2.367 1 98.75 90 ASP B C 1
ATOM 3285 O O . ASP B 1 90 ? 12.812 -20.453 -2.811 1 98.75 90 ASP B O 1
ATOM 3289 N N . ALA B 1 91 ? 10.742 -20.234 -2.061 1 98.81 91 ALA B N 1
ATOM 3290 C CA . ALA B 1 91 ? 10.727 -18.766 -2.125 1 98.81 91 ALA B CA 1
ATOM 3291 C C . ALA B 1 91 ? 9.797 -18.188 -1.064 1 98.81 91 ALA B C 1
ATOM 3293 O O . ALA B 1 91 ? 8.805 -18.812 -0.68 1 98.81 91 ALA B O 1
ATOM 3294 N N . LEU B 1 92 ? 10.141 -17.031 -0.607 1 98.81 92 LEU B N 1
ATOM 3295 C CA . LEU B 1 92 ? 9.312 -16.234 0.29 1 98.81 92 LEU B CA 1
ATOM 3296 C C . LEU B 1 92 ? 8.805 -14.984 -0.415 1 98.81 92 LEU B C 1
ATOM 3298 O O . LEU B 1 92 ? 9.578 -14.25 -1.027 1 98.81 92 LEU B O 1
ATOM 3302 N N . ILE B 1 93 ? 7.508 -14.789 -0.408 1 98.06 93 ILE B N 1
ATOM 3303 C CA . ILE B 1 93 ? 6.906 -13.578 -0.949 1 98.06 93 ILE B CA 1
ATOM 3304 C C . ILE B 1 93 ? 6.68 -12.57 0.176 1 98.06 93 ILE B C 1
ATOM 3306 O O . ILE B 1 93 ? 5.809 -12.766 1.026 1 98.06 93 ILE B O 1
ATOM 3310 N N . LEU B 1 94 ? 7.453 -11.484 0.16 1 97.19 94 LEU B N 1
ATOM 3311 C CA . LEU B 1 94 ? 7.504 -10.578 1.304 1 97.19 94 LEU B CA 1
ATOM 3312 C C . LEU B 1 94 ? 7.211 -9.148 0.875 1 97.19 94 LEU B C 1
ATOM 3314 O O . LEU B 1 94 ? 7.535 -8.75 -0.248 1 97.19 94 LEU B O 1
ATOM 3318 N N . ALA B 1 95 ? 6.625 -8.352 1.813 1 91.81 95 ALA B N 1
ATOM 3319 C CA . ALA B 1 95 ? 6.34 -6.945 1.551 1 91.81 95 ALA B CA 1
ATOM 3320 C C . ALA B 1 95 ? 7.008 -6.051 2.592 1 91.81 95 ALA B C 1
ATOM 3322 O O . ALA B 1 95 ? 7.582 -5.012 2.252 1 91.81 95 ALA B O 1
ATOM 3323 N N . ASP B 1 96 ? 6.926 -6.438 3.881 1 91.75 96 ASP B N 1
ATOM 3324 C CA . ASP B 1 96 ? 7.504 -5.668 4.977 1 91.75 96 ASP B CA 1
ATOM 3325 C C . ASP B 1 96 ? 9.023 -5.574 4.84 1 91.75 96 ASP B C 1
ATOM 3327 O O . ASP B 1 96 ? 9.703 -6.598 4.762 1 91.75 96 ASP B O 1
ATOM 3331 N N . ILE B 1 97 ? 9.484 -4.348 4.883 1 94.06 97 ILE B N 1
ATOM 3332 C CA . ILE B 1 97 ? 10.891 -4.105 4.586 1 94.06 97 ILE B CA 1
ATOM 3333 C C . ILE B 1 97 ? 11.766 -4.77 5.648 1 94.06 97 ILE B C 1
ATOM 3335 O O . ILE B 1 97 ? 12.852 -5.27 5.344 1 94.06 97 ILE B O 1
ATOM 3339 N N . ALA B 1 98 ? 11.328 -4.785 6.879 1 94.69 98 ALA B N 1
ATOM 3340 C CA . ALA B 1 98 ? 12.086 -5.434 7.945 1 94.69 98 ALA B CA 1
ATOM 3341 C C . ALA B 1 98 ? 12.109 -6.945 7.758 1 94.69 98 ALA B C 1
ATOM 3343 O O . ALA B 1 98 ? 13.102 -7.602 8.086 1 94.69 98 ALA B O 1
ATOM 3344 N N . MET B 1 99 ? 11.023 -7.434 7.246 1 95.38 99 MET B N 1
ATOM 3345 C CA . MET B 1 99 ? 10.977 -8.875 7 1 95.38 99 MET B CA 1
ATOM 3346 C C . MET B 1 99 ? 11.883 -9.258 5.836 1 95.38 99 MET B C 1
ATOM 3348 O O . MET B 1 99 ? 12.477 -10.336 5.836 1 95.38 99 MET B O 1
ATOM 3352 N N . LEU B 1 100 ? 11.93 -8.391 4.852 1 97.56 100 LEU B N 1
ATOM 3353 C CA . LEU B 1 100 ? 12.875 -8.609 3.76 1 97.56 100 LEU B CA 1
ATOM 3354 C C . LEU B 1 100 ? 14.305 -8.656 4.281 1 97.56 100 LEU B C 1
ATOM 3356 O O . LEU B 1 100 ? 15.078 -9.547 3.916 1 97.56 100 LEU B O 1
ATOM 3360 N N . GLU B 1 101 ? 14.633 -7.738 5.121 1 96.94 101 GLU B N 1
ATOM 3361 C CA . GLU B 1 101 ? 15.961 -7.695 5.711 1 96.94 101 GLU B CA 1
ATOM 3362 C C . GLU B 1 101 ? 16.234 -8.945 6.539 1 96.94 101 GLU B C 1
ATOM 3364 O O . GLU B 1 101 ? 17.297 -9.562 6.414 1 96.94 101 GLU B O 1
ATOM 3369 N N . TYR B 1 102 ? 15.289 -9.328 7.348 1 97.75 102 TYR B N 1
ATOM 3370 C CA . TYR B 1 102 ? 15.422 -10.508 8.195 1 97.75 102 TYR B CA 1
ATOM 3371 C C . TYR B 1 102 ? 15.672 -11.758 7.359 1 97.75 102 TYR B C 1
ATOM 3373 O O . TYR B 1 102 ? 16.594 -12.531 7.645 1 97.75 102 TYR B O 1
ATOM 3381 N N . ALA B 1 103 ? 14.875 -11.93 6.352 1 98.5 103 ALA B N 1
ATOM 3382 C CA . ALA B 1 103 ? 14.984 -13.102 5.488 1 98.5 103 ALA B CA 1
ATOM 3383 C C . ALA B 1 103 ? 16.328 -13.109 4.75 1 98.5 103 ALA B C 1
ATOM 3385 O O . ALA B 1 103 ? 16.938 -14.164 4.578 1 98.5 103 ALA B O 1
ATOM 3386 N N . ALA B 1 104 ? 16.75 -11.969 4.258 1 98.31 104 ALA B N 1
ATOM 3387 C CA . ALA B 1 104 ? 18.016 -11.859 3.523 1 98.31 104 ALA B CA 1
ATOM 3388 C C . ALA B 1 104 ? 19.203 -12.234 4.41 1 98.31 104 ALA B C 1
ATOM 3390 O O . ALA B 1 104 ? 20.156 -12.867 3.945 1 98.31 104 ALA B O 1
ATOM 3391 N N . GLU B 1 105 ? 19.172 -11.852 5.633 1 98 105 GLU B N 1
ATOM 3392 C CA . GLU B 1 105 ? 20.281 -12.078 6.559 1 98 105 GLU B CA 1
ATOM 3393 C C . GLU B 1 105 ? 20.281 -13.516 7.066 1 98 105 GLU B C 1
ATOM 3395 O O . GLU B 1 105 ? 21.328 -14.164 7.117 1 98 105 GLU B O 1
ATOM 3400 N N . ARG B 1 106 ? 19.156 -14.016 7.398 1 98 106 ARG B N 1
ATOM 3401 C CA . ARG B 1 106 ? 19.078 -15.297 8.094 1 98 106 ARG B CA 1
ATOM 3402 C C . ARG B 1 106 ? 19.016 -16.453 7.102 1 98 106 ARG B C 1
ATOM 3404 O O . ARG B 1 106 ? 19.516 -17.547 7.391 1 98 106 ARG B O 1
ATOM 3411 N N . TYR B 1 107 ? 18.359 -16.25 5.996 1 98.31 107 TYR B N 1
ATOM 3412 C CA . TYR B 1 107 ? 18.156 -17.328 5.027 1 98.31 107 TYR B CA 1
ATOM 3413 C C . TYR B 1 107 ? 18.531 -16.875 3.623 1 98.31 107 TYR B C 1
ATOM 3415 O O . TYR B 1 107 ? 17.719 -16.953 2.699 1 98.31 107 TYR B O 1
ATOM 3423 N N . PRO B 1 108 ? 19.781 -16.516 3.34 1 97.69 108 PRO B N 1
ATOM 3424 C CA . PRO B 1 108 ? 20.203 -15.977 2.045 1 97.69 108 PRO B CA 1
ATOM 3425 C C . PRO B 1 108 ? 20.062 -16.984 0.91 1 97.69 108 PRO B C 1
ATOM 3427 O O . PRO B 1 108 ? 20.062 -16.609 -0.264 1 97.69 108 PRO B O 1
ATOM 3430 N N . HIS B 1 109 ? 19.906 -18.234 1.209 1 97.44 109 HIS B N 1
ATOM 3431 C CA . HIS B 1 109 ? 19.844 -19.281 0.186 1 97.44 109 HIS B CA 1
ATOM 3432 C C . HIS B 1 109 ? 18.422 -19.453 -0.342 1 97.44 109 HIS B C 1
ATOM 3434 O O . HIS B 1 109 ? 18.219 -20.125 -1.356 1 97.44 109 HIS B O 1
ATOM 3440 N N . ILE B 1 110 ? 17.438 -18.953 0.356 1 98.31 110 ILE B N 1
ATOM 3441 C CA . ILE B 1 110 ? 16.047 -19.016 -0.079 1 98.31 110 ILE B CA 1
ATOM 3442 C C . ILE B 1 110 ? 15.703 -17.781 -0.903 1 98.31 110 ILE B C 1
ATOM 3444 O O . ILE B 1 110 ? 16.062 -16.656 -0.529 1 98.31 110 ILE B O 1
ATOM 3448 N N . GLU B 1 111 ? 15.047 -18 -2.025 1 98.56 111 GLU B N 1
ATOM 3449 C CA . GLU B 1 111 ? 14.68 -16.875 -2.875 1 98.56 111 GLU B CA 1
ATOM 3450 C C . GLU B 1 111 ? 13.711 -15.945 -2.16 1 98.56 111 GLU B C 1
ATOM 3452 O O . GLU B 1 111 ? 12.812 -16.406 -1.441 1 98.56 111 GLU B O 1
ATOM 3457 N N . ARG B 1 112 ? 13.859 -14.648 -2.352 1 98.75 112 ARG B N 1
ATOM 3458 C CA . ARG B 1 112 ? 12.945 -13.617 -1.87 1 98.75 112 ARG B CA 1
ATOM 3459 C C . ARG B 1 112 ? 12.242 -12.922 -3.031 1 98.75 112 ARG B C 1
ATOM 3461 O O . ARG B 1 112 ? 12.898 -12.398 -3.936 1 98.75 112 ARG B O 1
ATOM 3468 N N . HIS B 1 113 ? 10.969 -12.984 -3.078 1 98.69 113 HIS B N 1
ATOM 3469 C CA . HIS B 1 113 ? 10.117 -12.289 -4.035 1 98.69 113 HIS B CA 1
ATOM 3470 C C . HIS B 1 113 ? 9.406 -11.109 -3.383 1 98.69 113 HIS B C 1
ATOM 3472 O O . HIS B 1 113 ? 8.773 -11.258 -2.336 1 98.69 113 HIS B O 1
ATOM 3478 N N . VAL B 1 114 ? 9.547 -9.953 -3.99 1 97.5 114 VAL B N 1
ATOM 3479 C CA . VAL B 1 114 ? 8.914 -8.758 -3.436 1 97.5 114 VAL B CA 1
ATOM 3480 C C . VAL B 1 114 ? 7.438 -8.727 -3.82 1 97.5 114 VAL B C 1
ATOM 3482 O O . VAL B 1 114 ? 7.098 -8.703 -5.004 1 97.5 114 VAL B O 1
ATOM 3485 N N . SER B 1 115 ? 6.648 -8.719 -2.818 1 93.69 115 SER B N 1
ATOM 3486 C CA . SER B 1 115 ? 5.199 -8.734 -3 1 93.69 115 SER B CA 1
ATOM 3487 C C . SER B 1 115 ? 4.711 -7.449 -3.652 1 93.69 115 SER B C 1
ATOM 3489 O O . SER B 1 115 ? 5.352 -6.402 -3.529 1 93.69 115 SER B O 1
ATOM 3491 N N . VAL B 1 116 ? 3.551 -7.543 -4.258 1 85.75 116 VAL B N 1
ATOM 3492 C CA . VAL B 1 116 ? 2.889 -6.379 -4.84 1 85.75 116 VAL B CA 1
ATOM 3493 C C . VAL B 1 116 ? 2.586 -5.359 -3.746 1 85.75 116 VAL B C 1
ATOM 3495 O O . VAL B 1 116 ? 2.545 -4.152 -4.008 1 85.75 116 VAL B O 1
ATOM 3498 N N . GLN B 1 117 ? 2.436 -5.816 -2.562 1 81.5 117 GLN B N 1
ATOM 3499 C CA . GLN B 1 117 ? 2.137 -4.953 -1.426 1 81.5 117 GLN B CA 1
ATOM 3500 C C . GLN B 1 117 ? 3.266 -3.955 -1.18 1 81.5 117 GLN B C 1
ATOM 3502 O O . GLN B 1 117 ? 3.059 -2.92 -0.544 1 81.5 117 GLN B O 1
ATOM 3507 N N . ALA B 1 118 ? 4.461 -4.223 -1.641 1 85.75 118 ALA B N 1
ATOM 3508 C CA . ALA B 1 118 ? 5.609 -3.336 -1.467 1 85.75 118 ALA B CA 1
ATOM 3509 C C . ALA B 1 118 ? 5.609 -2.227 -2.516 1 85.75 118 ALA B C 1
ATOM 3511 O O . ALA B 1 118 ? 6.359 -1.254 -2.4 1 85.75 118 ALA B O 1
ATOM 3512 N N . SER B 1 119 ? 4.875 -2.289 -3.561 1 79 119 SER B N 1
ATOM 3513 C CA . SER B 1 119 ? 4.652 -1.263 -4.574 1 79 119 SER B CA 1
ATOM 3514 C C . SER B 1 119 ? 5.961 -0.854 -5.242 1 79 119 SER B C 1
ATOM 3516 O O . SER B 1 119 ? 6.258 0.336 -5.359 1 79 119 SER B O 1
ATOM 3518 N N . ALA B 1 120 ? 6.707 -1.826 -5.652 1 87.75 120 ALA B N 1
ATOM 3519 C CA . ALA B 1 120 ? 7.875 -1.558 -6.484 1 87.75 120 ALA B CA 1
ATOM 3520 C C . ALA B 1 120 ? 7.477 -1.346 -7.941 1 87.75 120 ALA B C 1
ATOM 3522 O O . ALA B 1 120 ? 7.383 -2.305 -8.711 1 87.75 120 ALA B O 1
ATOM 3523 N N . THR B 1 121 ? 7.312 -0.056 -8.32 1 83.19 121 THR B N 1
ATOM 3524 C CA . THR B 1 121 ? 6.691 0.225 -9.609 1 83.19 121 THR B CA 1
ATOM 3525 C C . THR B 1 121 ? 7.684 0.905 -10.547 1 83.19 121 THR B C 1
ATOM 3527 O O . THR B 1 121 ? 7.305 1.368 -11.625 1 83.19 121 THR B O 1
ATOM 3530 N N . ASN B 1 122 ? 8.898 1.082 -10.172 1 89.69 122 ASN B N 1
ATOM 3531 C CA . ASN B 1 122 ? 9.914 1.692 -11.023 1 89.69 122 ASN B CA 1
ATOM 3532 C C . ASN B 1 122 ? 11.273 1.009 -10.852 1 89.69 122 ASN B C 1
ATOM 3534 O O . ASN B 1 122 ? 11.508 0.332 -9.852 1 89.69 122 ASN B O 1
ATOM 3538 N N . THR B 1 123 ? 12.094 1.251 -11.836 1 94.69 123 THR B N 1
ATOM 3539 C CA . THR B 1 123 ? 13.367 0.542 -11.922 1 94.69 123 THR B CA 1
ATOM 3540 C C . THR B 1 123 ? 14.258 0.88 -10.727 1 94.69 123 THR B C 1
ATOM 3542 O O . THR B 1 123 ? 14.938 0.008 -10.18 1 94.69 123 THR B O 1
ATOM 3545 N N . GLU B 1 124 ? 14.234 2.119 -10.312 1 94 124 GLU B N 1
ATOM 3546 C CA . GLU B 1 124 ? 15.086 2.533 -9.203 1 94 124 GLU B CA 1
ATOM 3547 C C . GLU B 1 124 ? 14.664 1.859 -7.898 1 94 124 GLU B C 1
ATOM 3549 O O . GLU B 1 124 ? 15.508 1.481 -7.086 1 94 124 GLU B O 1
ATOM 3554 N N . ALA B 1 125 ? 13.406 1.737 -7.703 1 93.75 125 ALA B N 1
ATOM 3555 C CA . ALA B 1 125 ? 12.914 1.002 -6.539 1 93.75 125 ALA B CA 1
ATOM 3556 C C . ALA B 1 125 ? 13.352 -0.461 -6.598 1 93.75 125 ALA B C 1
ATOM 3558 O O . ALA B 1 125 ? 13.797 -1.022 -5.594 1 93.75 125 ALA B O 1
ATOM 3559 N N . ILE B 1 126 ? 13.234 -1.057 -7.77 1 96.44 126 ILE B N 1
ATOM 3560 C CA . ILE B 1 126 ? 13.617 -2.451 -7.957 1 96.44 126 ILE B CA 1
ATOM 3561 C C . ILE B 1 126 ? 15.109 -2.617 -7.664 1 96.44 126 ILE B C 1
ATOM 3563 O O . ILE B 1 126 ? 15.508 -3.549 -6.957 1 96.44 126 ILE B O 1
ATOM 3567 N N . ARG B 1 127 ? 15.906 -1.719 -8.141 1 96.5 127 ARG B N 1
ATOM 3568 C CA . ARG B 1 127 ? 17.344 -1.749 -7.895 1 96.5 127 ARG B CA 1
ATOM 3569 C C . ARG B 1 127 ? 17.641 -1.652 -6.398 1 96.5 127 ARG B C 1
ATOM 3571 O O . ARG B 1 127 ? 18.562 -2.305 -5.902 1 96.5 127 ARG B O 1
ATOM 3578 N N . PHE B 1 128 ? 16.906 -0.818 -5.758 1 96.06 128 PHE B N 1
ATOM 3579 C CA . PHE B 1 128 ? 17.094 -0.675 -4.32 1 96.06 128 PHE B CA 1
ATOM 3580 C C . PHE B 1 128 ? 16.859 -2.006 -3.611 1 96.06 128 PHE B C 1
ATOM 3582 O O . PHE B 1 128 ? 17.672 -2.418 -2.775 1 96.06 128 PHE B O 1
ATOM 3589 N N . TYR B 1 129 ? 15.742 -2.678 -3.908 1 97.19 129 TYR B N 1
ATOM 3590 C CA . TYR B 1 129 ? 15.43 -3.959 -3.287 1 97.19 129 TYR B CA 1
ATOM 3591 C C . TYR B 1 129 ? 16.484 -5.004 -3.615 1 97.19 129 TYR B C 1
ATOM 3593 O O . TYR B 1 129 ? 16.859 -5.816 -2.764 1 97.19 129 TYR B O 1
ATOM 3601 N N . GLN B 1 130 ? 16.953 -4.992 -4.82 1 97.69 130 GLN B N 1
ATOM 3602 C CA . GLN B 1 130 ? 18.016 -5.914 -5.211 1 97.69 130 GLN B CA 1
ATOM 3603 C C . GLN B 1 130 ? 19.281 -5.668 -4.398 1 97.69 130 GLN B C 1
ATOM 3605 O O . GLN B 1 130 ? 19.844 -6.602 -3.824 1 97.69 130 GLN B O 1
ATOM 3610 N N . ARG B 1 131 ? 19.672 -4.418 -4.336 1 96.75 131 ARG B N 1
ATOM 3611 C CA . ARG B 1 131 ? 20.938 -4.047 -3.695 1 96.75 131 ARG B CA 1
ATOM 3612 C C . ARG B 1 131 ? 20.906 -4.348 -2.201 1 96.75 131 ARG B C 1
ATOM 3614 O O . ARG B 1 131 ? 21.891 -4.793 -1.626 1 96.75 131 ARG B O 1
ATOM 3621 N N . ASN B 1 132 ? 19.797 -4.188 -1.625 1 96 132 ASN B N 1
ATOM 3622 C CA . ASN B 1 132 ? 19.734 -4.23 -0.168 1 96 132 ASN B CA 1
ATOM 3623 C C . ASN B 1 132 ? 19.312 -5.602 0.337 1 96 132 ASN B C 1
ATOM 3625 O O . ASN B 1 132 ? 19.641 -5.992 1.457 1 96 132 ASN B O 1
ATOM 3629 N N . PHE B 1 133 ? 18.547 -6.363 -0.498 1 97.75 133 PHE B N 1
ATOM 3630 C CA . PHE B 1 133 ? 17.984 -7.609 0.01 1 97.75 133 PHE B CA 1
ATOM 3631 C C . PHE B 1 133 ? 18.281 -8.766 -0.936 1 97.75 133 PHE B C 1
ATOM 3633 O O . PHE B 1 133 ? 17.891 -9.906 -0.676 1 97.75 133 PHE B O 1
ATOM 3640 N N . ASP B 1 134 ? 18.906 -8.547 -2.062 1 97.88 134 ASP B N 1
ATOM 3641 C CA . ASP B 1 134 ? 19.219 -9.555 -3.064 1 97.88 134 ASP B CA 1
ATOM 3642 C C . ASP B 1 134 ? 17.969 -10.328 -3.475 1 97.88 134 ASP B C 1
ATOM 3644 O O . ASP B 1 134 ? 17.938 -11.562 -3.408 1 97.88 134 ASP B O 1
ATOM 3648 N N . VAL B 1 135 ? 16.984 -9.57 -3.809 1 98.5 135 VAL B N 1
ATOM 3649 C CA . VAL B 1 135 ? 15.703 -10.188 -4.156 1 98.5 135 VAL B CA 1
ATOM 3650 C C . VAL B 1 135 ? 15.812 -10.867 -5.52 1 98.5 135 VAL B C 1
ATOM 3652 O O . VAL B 1 135 ? 16.594 -10.445 -6.371 1 98.5 135 VAL B O 1
ATOM 3655 N N . HIS B 1 136 ? 14.984 -11.914 -5.738 1 98.5 136 HIS B N 1
ATOM 3656 C CA . HIS B 1 136 ? 15.094 -12.742 -6.934 1 98.5 136 HIS B CA 1
ATOM 3657 C C . HIS B 1 136 ? 13.938 -12.469 -7.898 1 98.5 136 HIS B C 1
ATOM 3659 O O . HIS B 1 136 ? 14.008 -12.836 -9.07 1 98.5 136 HIS B O 1
ATOM 3665 N N . ARG B 1 137 ? 12.906 -11.852 -7.391 1 98.5 137 ARG B N 1
ATOM 3666 C CA . ARG B 1 137 ? 11.711 -11.609 -8.195 1 9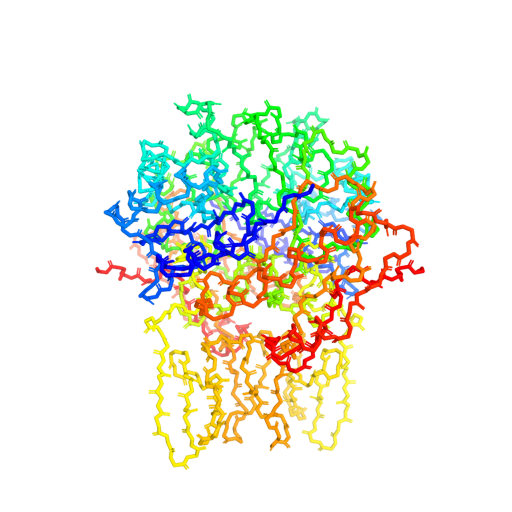8.5 137 ARG B CA 1
ATOM 3667 C C . ARG B 1 137 ? 10.938 -10.406 -7.68 1 98.5 137 ARG B C 1
ATOM 3669 O O . ARG B 1 137 ? 10.914 -10.141 -6.473 1 98.5 137 ARG B O 1
ATOM 3676 N N . ILE B 1 138 ? 10.398 -9.617 -8.609 1 97.81 138 ILE B N 1
ATOM 3677 C CA . ILE B 1 138 ? 9.484 -8.531 -8.281 1 97.81 138 ILE B CA 1
ATOM 3678 C C . ILE B 1 138 ? 8.094 -8.844 -8.82 1 97.81 138 ILE B C 1
ATOM 3680 O O . ILE B 1 138 ? 7.922 -9.062 -10.023 1 97.81 138 ILE B O 1
ATOM 3684 N N . VAL B 1 139 ? 7.117 -8.883 -7.934 1 95.06 139 VAL B N 1
ATOM 3685 C CA . VAL B 1 139 ? 5.73 -9.023 -8.367 1 95.06 139 VAL B CA 1
ATOM 3686 C C . VAL B 1 139 ? 5.141 -7.645 -8.664 1 95.06 139 VAL B C 1
ATOM 3688 O O . VAL B 1 139 ? 4.992 -6.82 -7.758 1 95.06 139 VAL B O 1
ATOM 3691 N N . LEU B 1 140 ? 4.734 -7.453 -9.898 1 88.88 140 LEU B N 1
ATOM 3692 C CA . LEU B 1 140 ? 4.277 -6.129 -10.305 1 88.88 140 LEU B CA 1
ATOM 3693 C C . LEU B 1 140 ? 2.795 -5.945 -9.992 1 88.88 140 LEU B C 1
ATOM 3695 O O . LEU B 1 140 ? 2.016 -6.898 -10.078 1 88.88 140 LEU B O 1
ATOM 3699 N N . PRO B 1 141 ? 2.486 -4.691 -9.688 1 76.81 141 PRO B N 1
ATOM 3700 C CA . PRO B 1 141 ? 1.07 -4.41 -9.445 1 76.81 141 PRO B CA 1
ATOM 3701 C C . PRO B 1 141 ? 0.208 -4.602 -10.695 1 76.81 141 PRO B C 1
ATOM 3703 O O . PRO B 1 141 ? 0.654 -4.309 -11.805 1 76.81 141 PRO B O 1
ATOM 3706 N N . ARG B 1 142 ? -1.034 -4.949 -10.477 1 70.81 142 ARG B N 1
ATOM 3707 C CA . ARG B 1 142 ? -1.971 -5.238 -11.555 1 70.81 142 ARG B CA 1
ATOM 3708 C C . ARG B 1 142 ? -2.416 -3.957 -12.25 1 70.81 142 ARG B C 1
ATOM 3710 O O . ARG B 1 142 ? -2.979 -4.004 -13.344 1 70.81 142 ARG B O 1
ATOM 3717 N N . VAL B 1 143 ? -2.076 -2.834 -11.688 1 61.16 143 VAL B N 1
ATOM 3718 C CA . VAL B 1 143 ? -2.541 -1.555 -12.211 1 61.16 143 VAL B CA 1
ATOM 3719 C C . VAL B 1 143 ? -1.641 -1.113 -13.367 1 61.16 143 VAL B C 1
ATOM 3721 O O . VAL B 1 143 ? -1.988 -0.202 -14.117 1 61.16 143 VAL B O 1
ATOM 3724 N N . LEU B 1 144 ? -0.537 -1.736 -13.539 1 71.62 144 LEU B N 1
ATOM 3725 C CA . LEU B 1 144 ? 0.384 -1.343 -14.602 1 71.62 144 LEU B CA 1
ATOM 3726 C C . LEU B 1 144 ? -0.113 -1.823 -15.961 1 71.62 144 LEU B C 1
ATOM 3728 O O . LEU B 1 144 ? -0.622 -2.939 -16.078 1 71.62 144 LEU B O 1
ATOM 3732 N N . SER B 1 145 ? 0.022 -1.007 -16.906 1 71.44 145 SER B N 1
ATOM 3733 C CA . SER B 1 145 ? -0.281 -1.39 -18.281 1 71.44 145 SER B CA 1
ATOM 3734 C C . SER B 1 145 ? 0.805 -2.293 -18.859 1 71.44 145 SER B C 1
ATOM 3736 O O . SER B 1 145 ? 1.909 -2.369 -18.312 1 71.44 145 SER B O 1
ATOM 3738 N N . ILE B 1 146 ? 0.425 -2.943 -20 1 80.56 146 ILE B N 1
ATOM 3739 C CA . ILE B 1 146 ? 1.396 -3.811 -20.656 1 80.56 146 ILE B CA 1
ATOM 3740 C C . ILE B 1 146 ? 2.594 -2.984 -21.125 1 80.56 146 ILE B C 1
ATOM 3742 O O . ILE B 1 146 ? 3.729 -3.467 -21.109 1 80.56 146 ILE B O 1
ATOM 3746 N N . HIS B 1 147 ? 2.318 -1.762 -21.531 1 80.62 147 HIS B N 1
ATOM 3747 C CA . HIS B 1 147 ? 3.412 -0.89 -21.938 1 80.62 147 HIS B CA 1
ATOM 3748 C C . HIS B 1 147 ? 4.355 -0.601 -20.781 1 80.62 147 HIS B C 1
ATOM 3750 O O . HIS B 1 147 ? 5.578 -0.698 -20.922 1 80.62 147 HIS B O 1
ATOM 3756 N N . GLN B 1 148 ? 3.783 -0.324 -19.688 1 81 148 GLN B N 1
ATOM 3757 C CA . GLN B 1 148 ? 4.574 -0.056 -18.484 1 81 148 GLN B CA 1
ATOM 3758 C C . GLN B 1 148 ? 5.344 -1.298 -18.047 1 81 148 GLN B C 1
ATOM 3760 O O . GLN B 1 148 ? 6.5 -1.204 -17.641 1 81 148 GLN B O 1
ATOM 3765 N N . VAL B 1 149 ? 4.703 -2.432 -18.141 1 88.75 149 VAL B N 1
ATOM 3766 C CA . VAL B 1 149 ? 5.352 -3.693 -17.797 1 88.75 149 VAL B CA 1
ATOM 3767 C C . VAL B 1 149 ? 6.551 -3.924 -18.703 1 88.75 149 VAL B C 1
ATOM 3769 O O . VAL B 1 149 ? 7.641 -4.27 -18.234 1 88.75 149 VAL B O 1
ATOM 3772 N N . LYS B 1 150 ? 6.359 -3.652 -19.969 1 90.69 150 LYS B N 1
ATOM 3773 C CA . LYS B 1 150 ? 7.438 -3.83 -20.938 1 90.69 150 LYS B CA 1
ATOM 3774 C C . LYS B 1 150 ? 8.586 -2.861 -20.656 1 90.69 150 LYS B C 1
ATOM 3776 O O . LYS B 1 150 ? 9.758 -3.23 -20.781 1 90.69 150 LYS B O 1
ATOM 3781 N N . GLN B 1 151 ? 8.242 -1.714 -20.312 1 88.62 151 GLN B N 1
ATOM 3782 C CA . GLN B 1 151 ? 9.258 -0.717 -19.984 1 88.62 151 GLN B CA 1
ATOM 3783 C C . GLN B 1 151 ? 10.109 -1.168 -18.812 1 88.62 151 GLN B C 1
ATOM 3785 O O . GLN B 1 151 ? 11.344 -1.068 -18.859 1 88.62 151 GLN B O 1
ATOM 3790 N N . LEU B 1 152 ? 9.461 -1.653 -17.844 1 93.19 152 LEU B N 1
ATOM 3791 C CA . LEU B 1 152 ? 10.188 -2.139 -16.672 1 93.19 152 LEU B CA 1
ATOM 3792 C C . LEU B 1 152 ? 11.031 -3.357 -17.031 1 93.19 152 LEU B C 1
ATOM 3794 O O . LEU B 1 152 ? 12.156 -3.496 -16.562 1 93.19 152 LEU B O 1
ATOM 3798 N N . ALA B 1 153 ? 10.469 -4.203 -17.812 1 96.06 153 ALA B N 1
ATOM 3799 C CA . ALA B 1 153 ? 11.148 -5.445 -18.188 1 96.06 153 ALA B CA 1
ATOM 3800 C C . ALA B 1 153 ? 12.461 -5.156 -18.906 1 96.06 153 ALA B C 1
ATOM 3802 O O . ALA B 1 153 ? 13.422 -5.922 -18.781 1 96.06 153 ALA B O 1
ATOM 3803 N N . ARG B 1 154 ? 12.539 -4.07 -19.547 1 95.19 154 ARG B N 1
ATOM 3804 C CA . ARG B 1 154 ? 13.734 -3.711 -20.312 1 95.19 154 ARG B CA 1
ATOM 3805 C C . ARG B 1 154 ? 14.867 -3.281 -19.391 1 95.19 154 ARG B C 1
ATOM 3807 O O . ARG B 1 154 ? 16.047 -3.434 -19.734 1 95.19 154 ARG B O 1
ATOM 3814 N N . THR B 1 155 ? 14.516 -2.793 -18.234 1 95.19 155 THR B N 1
ATOM 3815 C CA . THR B 1 155 ? 15.547 -2.152 -17.438 1 95.19 155 THR B CA 1
ATOM 3816 C C . THR B 1 155 ? 15.695 -2.854 -16.078 1 95.19 155 THR B C 1
ATOM 3818 O O . THR B 1 155 ? 16.672 -2.643 -15.375 1 95.19 155 THR B O 1
ATOM 3821 N N . SER B 1 156 ? 14.781 -3.682 -15.734 1 96.88 156 SER B N 1
ATOM 3822 C CA . SER B 1 156 ? 14.789 -4.301 -14.414 1 96.88 156 SER B CA 1
ATOM 3823 C C . SER B 1 156 ? 16 -5.211 -14.242 1 96.88 156 SER B C 1
ATOM 3825 O O . SER B 1 156 ? 16.266 -6.078 -15.078 1 96.88 156 SER B O 1
ATOM 3827 N N . PRO B 1 157 ? 16.734 -5.059 -13.141 1 97.12 157 PRO B N 1
ATOM 3828 C CA . PRO B 1 157 ? 17.859 -5.965 -12.867 1 97.12 157 PRO B CA 1
ATOM 3829 C C . PRO B 1 157 ? 17.406 -7.305 -12.297 1 97.12 157 PRO B C 1
ATOM 3831 O O . PRO B 1 157 ? 18.219 -8.219 -12.133 1 97.12 157 PRO B O 1
ATOM 3834 N N . VAL B 1 158 ? 16.109 -7.383 -11.93 1 98.06 158 VAL B N 1
ATOM 3835 C CA . VAL B 1 158 ? 15.523 -8.562 -11.297 1 98.06 158 VAL B CA 1
ATOM 3836 C C . VAL B 1 158 ? 14.375 -9.086 -12.156 1 98.06 158 VAL B C 1
ATOM 3838 O O . VAL B 1 158 ? 13.609 -8.312 -12.734 1 98.06 158 VAL B O 1
ATOM 3841 N N . PRO B 1 159 ? 14.258 -10.453 -12.281 1 98.38 159 PRO B N 1
ATOM 3842 C CA . PRO B 1 159 ? 13.117 -11.008 -13.008 1 98.38 159 PRO B CA 1
ATOM 3843 C C . PRO B 1 159 ? 11.773 -10.477 -12.492 1 98.38 159 PRO B C 1
ATOM 3845 O O . PRO B 1 159 ? 11.609 -10.266 -11.289 1 98.38 159 PRO B O 1
ATOM 3848 N N . LEU B 1 160 ? 10.828 -10.273 -13.438 1 98.19 160 LEU B N 1
ATOM 3849 C CA . LEU B 1 160 ? 9.531 -9.695 -13.102 1 98.19 160 LEU B CA 1
ATOM 3850 C C . LEU B 1 160 ? 8.438 -10.758 -13.172 1 98.19 160 LEU B C 1
ATOM 3852 O O . LEU B 1 160 ? 8.5 -11.664 -14.008 1 98.19 160 LEU B O 1
ATOM 3856 N N . GLU B 1 161 ? 7.504 -10.656 -12.281 1 97.88 161 GLU B N 1
ATOM 3857 C CA . GLU B 1 161 ? 6.301 -11.484 -12.203 1 97.88 161 GLU B CA 1
ATOM 3858 C C . GLU B 1 161 ? 5.043 -10.633 -12.336 1 97.88 161 GLU B C 1
ATOM 3860 O O . GLU B 1 161 ? 4.957 -9.539 -11.766 1 97.88 161 GLU B O 1
ATOM 3865 N N . VAL B 1 162 ? 4.055 -11.125 -13.133 1 93.44 162 VAL B N 1
ATOM 3866 C CA . VAL B 1 162 ? 2.82 -10.367 -13.312 1 93.44 162 VAL B CA 1
ATOM 3867 C C . VAL B 1 162 ? 1.616 -11.258 -13.016 1 93.44 162 VAL B C 1
ATOM 3869 O O . VAL B 1 162 ? 1.666 -12.477 -13.234 1 93.44 162 VAL B O 1
ATOM 3872 N N . PHE B 1 163 ? 0.579 -10.625 -12.523 1 88.56 163 PHE B N 1
ATOM 3873 C CA . PHE B 1 163 ? -0.702 -11.312 -12.438 1 88.56 163 PHE B CA 1
ATOM 3874 C C . PHE B 1 163 ? -1.305 -11.516 -13.82 1 88.56 163 PHE B C 1
ATOM 3876 O O . PHE B 1 163 ? -1.385 -10.578 -14.617 1 88.56 163 PHE B O 1
ATOM 3883 N N . ALA B 1 164 ? -1.695 -12.742 -14.055 1 90.81 164 ALA B N 1
ATOM 3884 C CA . ALA B 1 164 ? -2.156 -13.055 -15.406 1 90.81 164 ALA B CA 1
ATOM 3885 C C . ALA B 1 164 ? -3.658 -13.328 -15.43 1 90.81 164 ALA B C 1
ATOM 3887 O O . ALA B 1 164 ? -4.309 -13.188 -16.469 1 90.81 164 ALA B O 1
ATOM 3888 N N . PHE B 1 165 ? -4.121 -13.812 -14.328 1 86.56 165 PHE B N 1
ATOM 3889 C CA . PHE B 1 165 ? -5.547 -14.125 -14.281 1 86.56 165 PHE B CA 1
ATOM 3890 C C . PHE B 1 165 ? -6.082 -14.008 -12.859 1 86.56 165 PHE B C 1
ATOM 3892 O O . PHE B 1 165 ? -5.371 -14.297 -11.898 1 86.56 165 PHE B O 1
ATOM 3899 N N . GLY B 1 166 ? -7.355 -13.641 -12.789 1 75.94 166 GLY B N 1
ATOM 3900 C CA . GLY B 1 166 ? -8.031 -13.617 -11.5 1 75.94 166 GLY B CA 1
ATOM 3901 C C . GLY B 1 166 ? -8.703 -12.289 -11.203 1 75.94 166 GLY B C 1
ATOM 3902 O O . GLY B 1 166 ? -8.711 -11.391 -12.047 1 75.94 166 GLY B O 1
ATOM 3903 N N . SER B 1 167 ? -9.336 -12.352 -10.094 1 54.88 167 SER B N 1
ATOM 3904 C CA . SER B 1 167 ? -10.133 -11.188 -9.711 1 54.88 167 SER B CA 1
ATOM 3905 C C . SER B 1 167 ? -9.25 -9.969 -9.484 1 54.88 167 SER B C 1
ATOM 3907 O O . SER B 1 167 ? -8.125 -10.094 -8.992 1 54.88 167 SER B O 1
ATOM 3909 N N . LEU B 1 168 ? -9.664 -9 -10.195 1 46.19 168 LEU B N 1
ATOM 3910 C CA . LEU B 1 168 ? -8.961 -7.738 -9.969 1 46.19 168 LEU B CA 1
ATOM 3911 C C . LEU B 1 168 ? -9.406 -7.098 -8.656 1 46.19 168 LEU B C 1
ATOM 3913 O O . LEU B 1 168 ? -10.602 -7.004 -8.375 1 46.19 168 LEU B O 1
ATOM 3917 N N . CYS B 1 169 ? -8.688 -7.508 -7.586 1 46.44 169 CYS B N 1
ATOM 3918 C CA . CYS B 1 169 ? -8.977 -6.766 -6.363 1 46.44 169 CYS B CA 1
ATOM 3919 C C . CYS B 1 169 ? -8.875 -5.266 -6.598 1 46.44 169 CYS B C 1
ATOM 3921 O O . CYS B 1 169 ? -7.922 -4.793 -7.223 1 46.44 169 CYS B O 1
ATOM 3923 N N . ILE B 1 170 ? -10.078 -4.766 -6.73 1 39.44 170 ILE B N 1
ATOM 3924 C CA . ILE B 1 170 ? -10.109 -3.332 -7.004 1 39.44 170 ILE B CA 1
ATOM 3925 C C . ILE B 1 170 ? -9.188 -2.6 -6.035 1 39.44 170 ILE B C 1
ATOM 3927 O O . ILE B 1 170 ? -8.766 -1.474 -6.305 1 39.44 170 ILE B O 1
ATOM 3931 N N . MET B 1 171 ? -9.102 -3.186 -4.812 1 39.28 171 MET B N 1
ATOM 3932 C CA . MET B 1 171 ? -8.336 -2.453 -3.809 1 39.28 171 MET B CA 1
ATOM 3933 C C . MET B 1 171 ? -6.84 -2.688 -3.992 1 39.28 171 MET B C 1
ATOM 3935 O O . MET B 1 171 ? -6.426 -3.736 -4.492 1 39.28 171 MET B O 1
ATOM 3939 N N . ALA B 1 172 ? -6.152 -1.967 -4.43 1 36.78 172 ALA B N 1
ATOM 3940 C CA . ALA B 1 172 ? -4.719 -2.203 -4.594 1 36.78 172 ALA B CA 1
ATOM 3941 C C . ALA B 1 172 ? -4.27 -3.432 -3.807 1 36.78 172 ALA B C 1
ATOM 3943 O O . ALA B 1 172 ? -4.691 -3.631 -2.664 1 36.78 172 ALA B O 1
ATOM 3944 N N . GLU B 1 173 ? -3.842 -4.555 -4.375 1 34.94 173 GLU B N 1
ATOM 3945 C CA . GLU B 1 173 ? -3.172 -5.824 -4.098 1 34.94 173 GLU B CA 1
ATOM 3946 C C . GLU B 1 173 ? -2.697 -5.895 -2.65 1 34.94 173 GLU B C 1
ATOM 3948 O O . GLU B 1 173 ? -1.509 -5.715 -2.371 1 34.94 173 GLU B O 1
ATOM 3953 N N . GLY B 1 174 ? -3.568 -5.898 -1.692 1 36.84 174 GLY B N 1
ATOM 3954 C CA . GLY B 1 174 ? -3.301 -6.25 -0.307 1 36.84 174 GLY B CA 1
ATOM 3955 C C . GLY B 1 174 ? -3.645 -5.141 0.667 1 36.84 174 GLY B C 1
ATOM 3956 O O . GLY B 1 174 ? -3.607 -5.34 1.884 1 36.84 174 GLY B O 1
ATOM 3957 N N . ARG B 1 175 ? -3.758 -4.02 0.209 1 36.47 175 ARG B N 1
ATOM 3958 C CA . ARG B 1 175 ? -3.996 -2.953 1.174 1 36.47 175 ARG B CA 1
ATOM 3959 C C . ARG B 1 175 ? -5.461 -2.523 1.164 1 36.47 175 ARG B C 1
ATOM 3961 O O . ARG B 1 175 ? -5.766 -1.343 0.979 1 36.47 175 ARG B O 1
ATOM 3968 N N . CYS B 1 176 ? -6.355 -3.441 1.308 1 42.72 176 CYS B N 1
ATOM 3969 C CA . CYS B 1 176 ? -7.793 -3.225 1.209 1 42.72 176 CYS B CA 1
ATOM 3970 C C . CYS B 1 176 ? -8.32 -2.471 2.426 1 42.72 176 CYS B C 1
ATOM 3972 O O . CYS B 1 176 ? -8.281 -2.986 3.545 1 42.72 176 CYS B O 1
ATOM 3974 N N . TYR B 1 177 ? -8.352 -1.269 2.264 1 40.06 177 TYR B N 1
ATOM 3975 C CA . TYR B 1 177 ? -8.844 -0.456 3.371 1 40.06 177 TYR B CA 1
ATOM 3976 C C . TYR B 1 177 ? -10.344 -0.646 3.562 1 40.06 177 TYR B C 1
ATOM 3978 O O . TYR B 1 177 ? -10.859 -0.469 4.668 1 40.06 177 TYR B O 1
ATOM 3986 N N . LEU B 1 178 ? -11.055 -1.109 2.521 1 40.19 178 LEU B N 1
ATOM 3987 C CA . LEU B 1 178 ? -12.492 -1.283 2.697 1 40.19 178 LEU B CA 1
ATOM 3988 C C . LEU B 1 178 ? -12.781 -2.264 3.826 1 40.19 178 LEU B C 1
ATOM 3990 O O . LEU B 1 178 ? -13.672 -2.025 4.645 1 40.19 178 LEU B O 1
ATOM 3994 N N . SER B 1 179 ? -12.07 -3.295 3.736 1 37.91 179 SER B N 1
ATOM 3995 C CA . SER B 1 179 ? -12.297 -4.27 4.797 1 37.91 179 SER B CA 1
ATOM 3996 C C . SER B 1 179 ? -11.938 -3.699 6.164 1 37.91 179 SER B C 1
ATOM 3998 O O . SER B 1 179 ? -12.641 -3.932 7.145 1 37.91 179 SER B O 1
ATOM 4000 N N . SER B 1 180 ? -10.922 -2.955 6.133 1 37.62 180 SER B N 1
ATOM 4001 C CA . SER B 1 180 ? -10.484 -2.381 7.398 1 37.62 180 SER B CA 1
ATOM 4002 C C . SER B 1 180 ? -11.531 -1.435 7.973 1 37.62 180 SER B C 1
ATOM 4004 O O . SER B 1 180 ? -11.758 -1.412 9.188 1 37.62 180 SER B O 1
ATOM 4006 N N . TYR B 1 181 ? -12.039 -0.756 7.105 1 37.56 181 TYR B N 1
ATOM 4007 C CA . TYR B 1 181 ? -13.062 0.196 7.516 1 37.56 181 TYR B CA 1
ATOM 4008 C C . TYR B 1 181 ? -14.281 -0.524 8.094 1 37.56 181 TYR B C 1
ATOM 4010 O O . TYR B 1 181 ? -14.836 -0.104 9.109 1 37.56 181 TYR B O 1
ATOM 4018 N N . LEU B 1 182 ? -14.664 -1.592 7.418 1 38.34 182 LEU B N 1
ATOM 4019 C CA . LEU B 1 182 ? -15.898 -2.258 7.828 1 38.34 182 LEU B CA 1
ATOM 4020 C C . LEU B 1 182 ? -15.656 -3.129 9.055 1 38.34 182 LEU B C 1
ATOM 4022 O O . LEU B 1 182 ? -16.562 -3.32 9.875 1 38.34 182 LEU B O 1
ATOM 4026 N N . THR B 1 183 ? -14.383 -3.467 9.062 1 39.19 183 THR B N 1
ATOM 4027 C CA . THR B 1 183 ? -14.172 -4.484 10.086 1 39.19 183 THR B CA 1
ATOM 4028 C C . THR B 1 183 ? -13.203 -3.986 11.148 1 39.19 183 THR B C 1
ATOM 4030 O O . THR B 1 183 ? -13.125 -4.559 12.242 1 39.19 183 THR B O 1
ATOM 4033 N N . GLY B 1 184 ? -12.719 -2.773 10.891 1 39.59 184 GLY B N 1
ATOM 4034 C CA . GLY B 1 184 ? -11.648 -2.328 11.773 1 39.59 184 GLY B CA 1
ATOM 4035 C C . GLY B 1 184 ? -10.344 -3.061 11.547 1 39.59 184 GLY B C 1
ATOM 4036 O O . GLY B 1 184 ? -9.344 -2.783 12.219 1 39.59 184 GLY B O 1
ATOM 4037 N N . GLU B 1 185 ? -10.391 -4.043 10.695 1 37.38 185 GLU B N 1
ATOM 4038 C CA . GLU B 1 185 ? -9.219 -4.887 10.461 1 37.38 185 GLU B CA 1
ATOM 4039 C C . GLU B 1 185 ? -8.711 -4.73 9.023 1 37.38 185 GLU B C 1
ATOM 4041 O O . GLU B 1 185 ? -9.492 -4.785 8.078 1 37.38 185 GLU B O 1
ATOM 4046 N N . SER B 1 186 ? -7.633 -4.199 8.922 1 39 186 SER B N 1
ATOM 4047 C CA . SER B 1 186 ? -7.039 -3.971 7.609 1 39 186 SER B CA 1
ATOM 4048 C C . SER B 1 186 ? -6.441 -5.254 7.043 1 39 186 SER B C 1
ATOM 4050 O O . SER B 1 186 ? -5.852 -6.047 7.777 1 39 186 SER B O 1
ATOM 4052 N N . PRO B 1 187 ? -6.727 -5.469 5.781 1 38.31 187 PRO B N 1
ATOM 4053 C CA . PRO B 1 187 ? -6.07 -6.641 5.199 1 38.31 187 PRO B CA 1
ATOM 4054 C C . PRO B 1 187 ? -4.551 -6.586 5.316 1 38.31 187 PRO B C 1
ATOM 4056 O O . PRO B 1 187 ? -3.898 -7.625 5.441 1 38.31 187 PRO B O 1
ATOM 4059 N N . ASN B 1 188 ? -4.008 -5.402 5.352 1 39.16 188 ASN B N 1
ATOM 4060 C CA . ASN B 1 188 ? -2.557 -5.277 5.426 1 39.16 188 ASN B CA 1
ATOM 4061 C C . ASN B 1 188 ? -2.027 -5.699 6.793 1 39.16 188 ASN B C 1
ATOM 4063 O O . ASN B 1 188 ? -0.865 -6.09 6.922 1 39.16 188 ASN B O 1
ATOM 4067 N N . THR B 1 189 ? -2.939 -5.535 7.785 1 34.91 189 THR B N 1
ATOM 4068 C CA . THR B 1 189 ? -2.527 -5.895 9.141 1 34.91 189 THR B CA 1
ATOM 4069 C C . THR B 1 189 ? -3.133 -7.234 9.547 1 34.91 189 THR B C 1
ATOM 4071 O O . THR B 1 189 ? -2.529 -7.98 10.32 1 34.91 189 THR B O 1
ATOM 4074 N N . VAL B 1 190 ? -4.391 -7.426 8.953 1 36.72 190 VAL B N 1
ATOM 4075 C CA . VAL B 1 190 ? -5.051 -8.625 9.461 1 36.72 190 VAL B CA 1
ATOM 4076 C C . VAL B 1 190 ? -5.184 -9.656 8.336 1 36.72 190 VAL B C 1
ATOM 4078 O O . VAL B 1 190 ? -5.594 -10.789 8.578 1 36.72 190 VAL B O 1
ATOM 4081 N N . GLY B 1 191 ? -4.73 -9.359 7.16 1 32.78 191 GLY B N 1
ATOM 4082 C CA . GLY B 1 191 ? -4.555 -10.328 6.09 1 32.78 191 GLY B CA 1
ATOM 4083 C C . GLY B 1 191 ? -5.812 -10.547 5.27 1 32.78 191 GLY B C 1
ATOM 4084 O O . GLY B 1 191 ? -5.852 -11.43 4.41 1 32.78 191 GLY B O 1
ATOM 4085 N N . ALA B 1 192 ? -6.922 -9.969 5.602 1 36.09 192 ALA B N 1
ATOM 4086 C CA . ALA B 1 192 ? -8.117 -10.234 4.812 1 36.09 192 ALA B CA 1
ATOM 4087 C C . ALA B 1 192 ? -8.938 -8.961 4.594 1 36.09 192 ALA B C 1
ATOM 4089 O O . ALA B 1 192 ? -9.086 -8.148 5.512 1 36.09 192 ALA B O 1
ATOM 4090 N N . CYS B 1 193 ? -9.312 -8.617 3.428 1 43.66 193 CYS B N 1
ATOM 4091 C CA . CYS B 1 193 ? -10.203 -7.5 3.133 1 43.66 193 CYS B CA 1
ATOM 4092 C C . CYS B 1 193 ? -11.531 -7.656 3.865 1 43.66 193 CYS B C 1
ATOM 4094 O O . CYS B 1 193 ? -12.133 -6.668 4.289 1 43.66 193 CYS B O 1
ATOM 4096 N N . SER B 1 194 ? -12.07 -8.805 4 1 40.53 194 SER B N 1
ATOM 4097 C CA . SER B 1 194 ? -13.32 -9.133 4.68 1 40.53 194 SER B CA 1
ATOM 4098 C C . SER B 1 194 ? -13.109 -10.242 5.711 1 40.53 194 SER B C 1
ATOM 4100 O O . SER B 1 194 ? -13.508 -11.383 5.496 1 40.53 194 SER B O 1
ATOM 4102 N N . PRO B 1 195 ? -12.516 -9.672 6.77 1 39.56 195 PRO B N 1
ATOM 4103 C CA . PRO B 1 195 ? -12.289 -10.75 7.73 1 39.56 195 PRO B CA 1
ATOM 4104 C C . PRO B 1 195 ? -13.57 -11.516 8.07 1 39.56 195 PRO B C 1
ATOM 4106 O O . PRO B 1 195 ? -14.617 -10.906 8.297 1 39.56 195 PRO B O 1
ATOM 4109 N N . ALA B 1 196 ? -13.531 -12.828 8.023 1 46.22 196 ALA B N 1
ATOM 4110 C CA . ALA B 1 196 ? -14.656 -13.742 8.156 1 46.22 196 ALA B CA 1
ATOM 4111 C C . ALA B 1 196 ? -15.469 -13.438 9.406 1 46.22 196 ALA B C 1
ATOM 4113 O O . ALA B 1 196 ? -16.703 -13.578 9.406 1 46.22 196 ALA B O 1
ATOM 4114 N N . ARG B 1 197 ? -14.766 -12.891 10.367 1 48.19 197 ARG B N 1
ATOM 4115 C CA . ARG B 1 197 ? -15.461 -12.664 11.633 1 48.19 197 ARG B CA 1
ATOM 4116 C C . ARG B 1 197 ? -16.531 -11.578 11.477 1 48.19 197 ARG B C 1
ATOM 4118 O O . ARG B 1 197 ? -17.453 -11.492 12.289 1 48.19 197 ARG B O 1
ATOM 4125 N N . PHE B 1 198 ? -16.312 -10.922 10.453 1 49.69 198 PHE B N 1
ATOM 4126 C CA . PHE B 1 198 ? -17.266 -9.836 10.273 1 49.69 198 PHE B CA 1
ATOM 4127 C C . PHE B 1 198 ? -18.281 -10.172 9.188 1 49.69 198 PHE B C 1
ATOM 4129 O O . PHE B 1 198 ? -19.172 -9.383 8.898 1 49.69 198 PHE B O 1
ATOM 4136 N N . VAL B 1 199 ? -18.094 -11.312 8.625 1 50.84 199 VAL B N 1
ATOM 4137 C CA . VAL B 1 199 ? -19.016 -11.734 7.566 1 50.84 199 VAL B CA 1
ATOM 4138 C C . VAL B 1 199 ? -20.172 -12.516 8.164 1 50.84 199 VAL B C 1
ATOM 4140 O O . VAL B 1 199 ? -19.969 -13.414 8.992 1 50.84 199 VAL B O 1
ATOM 4143 N N . ARG B 1 200 ? -21.359 -11.992 7.875 1 55.91 200 ARG B N 1
ATOM 4144 C CA . ARG B 1 200 ? -22.562 -12.711 8.266 1 55.91 200 ARG B CA 1
ATOM 4145 C C . ARG B 1 200 ? -23.406 -13.078 7.051 1 55.91 200 ARG B C 1
ATOM 4147 O O . ARG B 1 200 ? -23.578 -12.266 6.137 1 55.91 200 ARG B O 1
ATOM 4154 N N . TRP B 1 201 ? -23.688 -14.336 7.055 1 60.91 201 TRP B N 1
ATOM 4155 C CA . TRP B 1 201 ? -24.641 -14.805 6.055 1 60.91 201 TRP B CA 1
ATOM 4156 C C . TRP B 1 201 ? -26.031 -14.969 6.668 1 60.91 201 TRP B C 1
ATOM 4158 O O . TRP B 1 201 ? -26.172 -15.562 7.738 1 60.91 201 TRP B O 1
ATOM 4168 N N . GLN B 1 202 ? -27 -14.227 6.145 1 62.69 202 GLN B N 1
ATOM 4169 C CA . GLN B 1 202 ? -28.344 -14.305 6.672 1 62.69 202 GLN B CA 1
ATOM 4170 C C . GLN B 1 202 ? -29.344 -14.68 5.578 1 62.69 202 GLN B C 1
ATOM 4172 O O . GLN B 1 202 ? -29.391 -14.039 4.531 1 62.69 202 GLN B O 1
ATOM 4177 N N . GLU B 1 203 ? -30.031 -15.742 5.883 1 67 203 GLU B N 1
ATOM 4178 C CA . GLU B 1 203 ? -31.125 -16.109 5 1 67 203 GLU B CA 1
ATOM 4179 C C . GLU B 1 203 ? -32.375 -15.25 5.273 1 67 203 GLU B C 1
ATOM 4181 O O . GLU B 1 203 ? -32.812 -15.172 6.414 1 67 203 GLU B O 1
ATOM 4186 N N . THR B 1 204 ? -32.75 -14.539 4.297 1 66.75 204 THR B N 1
ATOM 4187 C CA . THR B 1 204 ? -33.969 -13.742 4.398 1 66.75 204 THR B CA 1
ATOM 4188 C C . THR B 1 204 ? -34.969 -14.164 3.334 1 66.75 204 THR B C 1
ATOM 4190 O O . THR B 1 204 ? -34.625 -14.914 2.416 1 66.75 204 THR B O 1
ATOM 4193 N N . PRO B 1 205 ? -36.219 -13.844 3.545 1 69 205 PRO B N 1
ATOM 4194 C CA . PRO B 1 205 ? -37.188 -14.156 2.504 1 69 205 PRO B CA 1
ATOM 4195 C C . PRO B 1 205 ? -36.781 -13.641 1.128 1 69 205 PRO B C 1
ATOM 4197 O O . PRO B 1 205 ? -37.25 -14.148 0.107 1 69 205 PRO B O 1
ATOM 4200 N N . GLN B 1 206 ? -35.812 -12.766 1.124 1 67.12 206 GLN B N 1
ATOM 4201 C CA . GLN B 1 206 ? -35.375 -12.148 -0.129 1 67.12 206 GLN B CA 1
ATOM 4202 C C . GLN B 1 206 ? -34.156 -12.844 -0.692 1 67.12 206 GLN B C 1
ATOM 4204 O O . GLN B 1 206 ? -33.75 -12.562 -1.816 1 67.12 206 GLN B O 1
ATOM 4209 N N . GLY B 1 207 ? -33.625 -13.703 0.065 1 65 207 GLY B N 1
ATOM 4210 C CA . GLY B 1 207 ? -32.438 -14.43 -0.368 1 65 207 GLY B CA 1
ATOM 4211 C C . GLY B 1 207 ? -31.344 -14.453 0.675 1 65 207 GLY B C 1
ATOM 4212 O O . GLY B 1 207 ? -31.531 -13.984 1.798 1 65 207 GLY B O 1
ATOM 4213 N N . LEU B 1 208 ? -30.297 -15.078 0.18 1 63.84 208 LEU B N 1
ATOM 4214 C CA . LEU B 1 208 ? -29.125 -15.141 1.043 1 63.84 208 LEU B CA 1
ATOM 4215 C C . LEU B 1 208 ? -28.375 -13.82 1.037 1 63.84 208 LEU B C 1
ATOM 4217 O O . LEU B 1 208 ? -27.906 -13.359 -0.015 1 63.84 208 LEU B O 1
ATOM 4221 N N . GLU B 1 209 ? -28.359 -13.266 2.199 1 63.53 209 GLU B N 1
ATOM 4222 C CA . GLU B 1 209 ? -27.688 -11.977 2.34 1 63.53 209 GLU B CA 1
ATOM 4223 C C . GLU B 1 209 ? -26.312 -12.148 2.965 1 63.53 209 GLU B C 1
ATOM 4225 O O . GLU B 1 209 ? -26.125 -12.953 3.877 1 63.53 209 GLU B O 1
ATOM 4230 N N . SER B 1 210 ? -25.406 -11.57 2.273 1 61.72 210 SER B N 1
ATOM 4231 C CA . SER B 1 210 ? -24.078 -11.469 2.875 1 61.72 210 SER B CA 1
ATOM 4232 C C . SER B 1 210 ? -23.828 -10.07 3.445 1 61.72 210 SER B C 1
ATOM 4234 O O . SER B 1 210 ? -24.141 -9.07 2.799 1 61.72 210 SER B O 1
ATOM 4236 N N . ARG B 1 211 ? -23.469 -10.133 4.68 1 56.16 211 ARG B N 1
ATOM 4237 C CA . ARG B 1 211 ? -23.25 -8.867 5.379 1 56.16 211 ARG B CA 1
ATOM 4238 C C . ARG B 1 211 ? -21.844 -8.805 5.961 1 56.16 211 ARG B C 1
ATOM 4240 O O . ARG B 1 211 ? -21.266 -9.836 6.328 1 56.16 211 ARG B O 1
ATOM 4247 N N . LEU B 1 212 ? -21.281 -7.715 5.832 1 53 212 LEU B N 1
ATOM 4248 C CA . LEU B 1 212 ? -20.078 -7.398 6.598 1 53 212 LEU B CA 1
ATOM 4249 C C . LEU B 1 212 ? -20.406 -6.504 7.785 1 53 212 LEU B C 1
ATOM 4251 O O . LEU B 1 212 ? -20.812 -5.352 7.605 1 53 212 LEU B O 1
ATOM 4255 N N . ASN B 1 213 ? -20.25 -7.066 8.922 1 51.62 213 ASN B N 1
ATOM 4256 C CA . ASN B 1 213 ? -20.891 -6.465 10.094 1 51.62 213 ASN B CA 1
ATOM 4257 C C . ASN B 1 213 ? -22.375 -6.227 9.867 1 51.62 213 ASN B C 1
ATOM 4259 O O . ASN B 1 213 ? -23.125 -7.164 9.609 1 51.62 213 ASN B O 1
ATOM 4263 N N . ASP B 1 214 ? -22.953 -5.199 9.867 1 49.94 214 ASP B N 1
ATOM 4264 C CA . ASP B 1 214 ? -24.391 -4.965 9.719 1 49.94 214 ASP B CA 1
ATOM 4265 C C . ASP B 1 214 ? -24.703 -4.363 8.352 1 49.94 214 ASP B C 1
ATOM 4267 O O . ASP B 1 214 ? -25.844 -3.971 8.094 1 49.94 214 ASP B O 1
ATOM 4271 N N . VAL B 1 215 ? -23.625 -4.488 7.57 1 52.44 215 VAL B N 1
ATOM 4272 C CA . VAL B 1 215 ? -23.828 -3.914 6.242 1 52.44 215 VAL B CA 1
ATOM 4273 C C . VAL B 1 215 ? -24.094 -5.027 5.234 1 52.44 215 VAL B C 1
ATOM 4275 O O . VAL B 1 215 ? -23.312 -5.973 5.121 1 52.44 215 VAL B O 1
ATOM 4278 N N . LEU B 1 216 ? -25.344 -4.93 4.613 1 56.12 216 LEU B N 1
ATOM 4279 C CA . LEU B 1 216 ? -25.672 -5.891 3.559 1 56.12 216 LEU B CA 1
ATOM 4280 C C . LEU B 1 216 ? -24.766 -5.684 2.35 1 56.12 216 LEU B C 1
ATOM 4282 O O . LEU B 1 216 ? -24.703 -4.582 1.796 1 56.12 216 LEU B O 1
ATOM 4286 N N . ILE B 1 217 ? -23.922 -6.594 2.076 1 54.91 217 ILE B N 1
ATOM 4287 C CA . ILE B 1 217 ? -22.969 -6.535 0.983 1 54.91 217 ILE B CA 1
ATOM 4288 C C . ILE B 1 217 ? -23.594 -7.066 -0.299 1 54.91 217 ILE B C 1
ATOM 4290 O O . ILE B 1 217 ? -23.406 -6.5 -1.377 1 54.91 217 ILE B O 1
ATOM 4294 N N . ASP B 1 218 ? -24.328 -8.18 -0.165 1 58.09 218 ASP B N 1
ATOM 4295 C CA . ASP B 1 218 ? -24.906 -8.836 -1.331 1 58.09 218 ASP B CA 1
ATOM 4296 C C . ASP B 1 218 ? -26.109 -9.695 -0.934 1 58.09 218 ASP B C 1
ATOM 4298 O O . ASP B 1 218 ? -26.266 -10.062 0.234 1 58.09 218 ASP B O 1
ATOM 4302 N N . ARG B 1 219 ? -27.047 -9.727 -1.893 1 61.09 219 ARG B N 1
ATOM 4303 C CA . ARG B 1 219 ? -28.156 -10.664 -1.773 1 61.09 219 ARG B CA 1
ATOM 4304 C C . ARG B 1 219 ? -28.188 -11.625 -2.955 1 61.09 219 ARG B C 1
ATOM 4306 O O . ARG B 1 219 ? -28.062 -11.211 -4.109 1 61.09 219 ARG B O 1
ATOM 4313 N N . TYR B 1 220 ? -28.141 -12.852 -2.633 1 58.94 220 TYR B N 1
ATOM 4314 C CA . TYR B 1 220 ? -28.094 -13.906 -3.637 1 58.94 220 TYR B CA 1
ATOM 4315 C C . TYR B 1 220 ? -29.438 -14.633 -3.715 1 58.94 220 TYR B C 1
ATOM 4317 O O . TYR B 1 220 ? -30.062 -14.922 -2.689 1 58.94 220 TYR B O 1
ATOM 4325 N N . GLY B 1 221 ? -29.828 -14.734 -4.961 1 58.12 221 GLY B N 1
ATOM 4326 C CA . GLY B 1 221 ? -31.031 -15.547 -5.172 1 58.12 221 GLY B CA 1
ATOM 4327 C C . GLY B 1 221 ? -30.797 -17.016 -4.902 1 58.12 221 GLY B C 1
ATOM 4328 O O . GLY B 1 221 ? -29.688 -17.438 -4.617 1 58.12 221 GLY B O 1
ATOM 4329 N N . ALA B 1 222 ? -31.891 -17.766 -4.898 1 58.44 222 ALA B N 1
ATOM 4330 C CA . ALA B 1 222 ? -31.906 -19.203 -4.574 1 58.44 222 ALA B CA 1
ATOM 4331 C C . ALA B 1 222 ? -30.938 -19.969 -5.465 1 58.44 222 ALA B C 1
ATOM 4333 O O . ALA B 1 222 ? -30.312 -20.938 -5.027 1 58.44 222 ALA B O 1
ATOM 4334 N N . ASP B 1 223 ? -30.688 -19.453 -6.629 1 55.88 223 ASP B N 1
ATOM 4335 C CA . ASP B 1 223 ? -29.875 -20.219 -7.57 1 55.88 223 ASP B CA 1
ATOM 4336 C C . ASP B 1 223 ? -28.547 -19.531 -7.82 1 55.88 223 ASP B C 1
ATOM 4338 O O . ASP B 1 223 ? -27.797 -19.906 -8.734 1 55.88 223 ASP B O 1
ATOM 4342 N N . GLU B 1 224 ? -28.266 -18.516 -7.027 1 55.78 224 GLU B N 1
ATOM 4343 C CA . GLU B 1 224 ? -27.031 -17.781 -7.27 1 55.78 224 GLU B CA 1
ATOM 4344 C C . GLU B 1 224 ? -25.938 -18.203 -6.301 1 55.78 224 GLU B C 1
ATOM 4346 O O . GLU B 1 224 ? -26.188 -18.422 -5.113 1 55.78 224 GLU B O 1
ATOM 4351 N N . ASN B 1 225 ? -24.828 -18.547 -6.887 1 49.62 225 ASN B N 1
ATOM 4352 C CA . ASN B 1 225 ? -23.672 -18.859 -6.055 1 49.62 225 ASN B CA 1
ATOM 4353 C C . ASN B 1 225 ? -23.172 -17.625 -5.309 1 49.62 225 ASN B C 1
ATOM 4355 O O . ASN B 1 225 ? -23 -16.562 -5.906 1 49.62 225 ASN B O 1
ATOM 4359 N N . ALA B 1 226 ? -23.234 -17.797 -4.004 1 51.31 226 ALA B N 1
ATOM 4360 C CA . ALA B 1 226 ? -22.797 -16.688 -3.158 1 51.31 226 ALA B CA 1
ATOM 4361 C C . ALA B 1 226 ? -21.266 -16.609 -3.111 1 51.31 226 ALA B C 1
ATOM 4363 O O . ALA B 1 226 ? -20.594 -17.625 -2.939 1 51.31 226 ALA B O 1
ATOM 4364 N N . GLY B 1 227 ? -20.719 -15.578 -3.625 1 48.28 227 GLY B N 1
ATOM 4365 C CA . GLY B 1 227 ? -19.281 -15.359 -3.438 1 48.28 227 GLY B CA 1
ATOM 4366 C C . GLY B 1 227 ? -18.953 -14.742 -2.094 1 48.28 227 GLY B C 1
ATOM 4367 O O . GLY B 1 227 ? -19.844 -14.266 -1.385 1 48.28 227 GLY B O 1
ATOM 4368 N N . TYR B 1 228 ? -17.781 -15.016 -1.613 1 45.94 228 TYR B N 1
ATOM 4369 C CA . TYR B 1 228 ? -17.344 -14.391 -0.373 1 45.94 228 TYR B CA 1
ATOM 4370 C C . TYR B 1 228 ? -17.609 -12.891 -0.395 1 45.94 228 TYR B C 1
ATOM 4372 O O . TYR B 1 228 ? -17.281 -12.211 -1.371 1 45.94 228 TYR B O 1
ATOM 4380 N N . PRO B 1 229 ? -18.359 -12.484 0.624 1 47.31 229 PRO B N 1
ATOM 4381 C CA . PRO B 1 229 ? -18.766 -11.078 0.63 1 47.31 229 PRO B CA 1
ATOM 4382 C C . PRO B 1 229 ? -17.609 -10.117 0.808 1 47.31 229 PRO B C 1
ATOM 4384 O O . PRO B 1 229 ? -16.859 -10.203 1.793 1 47.31 229 PRO B O 1
ATOM 4387 N N . THR B 1 230 ? -17.266 -9.617 -0.284 1 48.25 230 THR B N 1
ATOM 4388 C CA . THR B 1 230 ? -16.328 -8.5 -0.206 1 48.25 230 THR B CA 1
ATOM 4389 C C . THR B 1 230 ? -17.016 -7.199 -0.625 1 48.25 230 THR B C 1
ATOM 4391 O O . THR B 1 230 ? -17.875 -7.199 -1.503 1 48.25 230 THR B O 1
ATOM 4394 N N . LEU B 1 231 ? -16.812 -6.262 0.206 1 50.5 231 LEU B N 1
ATOM 4395 C CA . LEU B 1 231 ? -17.484 -4.988 -0.025 1 50.5 231 LEU B CA 1
ATOM 4396 C C . LEU B 1 231 ? -17.312 -4.539 -1.472 1 50.5 231 LEU B C 1
ATOM 4398 O O . LEU B 1 231 ? -18.25 -4.004 -2.072 1 50.5 231 LEU B O 1
ATOM 4402 N N . CYS B 1 232 ? -16.203 -4.902 -1.908 1 49.84 232 CYS B N 1
ATOM 4403 C CA . CYS B 1 232 ? -15.883 -4.359 -3.225 1 49.84 232 CYS B CA 1
ATOM 4404 C C . CYS B 1 232 ? -16.594 -5.141 -4.324 1 49.84 232 CYS B C 1
ATOM 4406 O O . CYS B 1 232 ? -16.734 -4.652 -5.445 1 49.84 232 CYS B O 1
ATOM 4408 N N . LYS B 1 233 ? -17.062 -6.262 -3.938 1 45.97 233 LYS B N 1
ATOM 4409 C CA . LYS B 1 233 ? -17.75 -7.098 -4.91 1 45.97 233 LYS B CA 1
ATOM 4410 C C . LYS B 1 233 ? -19.25 -7.148 -4.609 1 45.97 233 LYS B C 1
ATOM 4412 O O . LYS B 1 233 ? -19.984 -7.934 -5.219 1 45.97 233 LYS B O 1
ATOM 4417 N N . GLY B 1 234 ? -19.672 -6.383 -3.744 1 48.38 234 GLY B N 1
ATOM 4418 C CA . GLY B 1 234 ? -21.078 -6.402 -3.379 1 48.38 234 GLY B CA 1
ATOM 4419 C C . GLY B 1 234 ? -21.969 -5.73 -4.406 1 48.38 234 GLY B C 1
ATOM 4420 O O . GLY B 1 234 ? -21.5 -4.977 -5.254 1 48.38 234 GLY B O 1
ATOM 4421 N N . ARG B 1 235 ? -23.219 -6.359 -4.543 1 50 235 ARG B N 1
ATOM 4422 C CA . ARG B 1 235 ? -24.25 -5.758 -5.391 1 50 235 ARG B CA 1
ATOM 4423 C C . ARG B 1 235 ? -25.078 -4.742 -4.609 1 50 235 ARG B C 1
ATOM 4425 O O . ARG B 1 235 ? -25.484 -5.004 -3.475 1 50 235 ARG B O 1
ATOM 4432 N N . TYR B 1 236 ? -24.922 -3.607 -5.121 1 45.94 236 TYR B N 1
ATOM 4433 C CA . TYR B 1 236 ? -25.656 -2.525 -4.465 1 45.94 236 TYR B CA 1
ATOM 4434 C C . TYR B 1 236 ? -26.781 -2.02 -5.348 1 45.94 236 TYR B C 1
ATOM 4436 O O . TYR B 1 236 ? -26.688 -2.062 -6.578 1 45.94 236 TYR B O 1
ATOM 4444 N N . CYS B 1 237 ? -28 -2.135 -4.738 1 43.53 237 CYS B N 1
ATOM 4445 C CA . CYS B 1 237 ? -29.156 -1.689 -5.504 1 43.53 237 CYS B CA 1
ATOM 4446 C C . CYS B 1 237 ? -29.078 -0.196 -5.801 1 43.53 237 CYS B C 1
ATOM 4448 O O . CYS B 1 237 ? -28.922 0.614 -4.887 1 43.53 237 CYS B O 1
ATOM 4450 N N . VAL B 1 238 ? -28.703 0.105 -7.027 1 39.91 238 VAL B N 1
ATOM 4451 C CA . VAL B 1 238 ? -28.891 1.46 -7.535 1 39.91 238 VAL B CA 1
ATOM 4452 C C . VAL B 1 238 ? -30.141 1.521 -8.398 1 39.91 238 VAL B C 1
ATOM 4454 O O . VAL B 1 238 ? -30.297 0.749 -9.344 1 39.91 238 VAL B O 1
ATOM 4457 N N . ASP B 1 239 ? -31.016 2.365 -8.078 1 42.22 239 ASP B N 1
ATOM 4458 C CA . ASP B 1 239 ? -32.312 2.502 -8.742 1 42.22 239 ASP B CA 1
ATOM 4459 C C . ASP B 1 239 ? -33.062 1.171 -8.766 1 42.22 239 ASP B C 1
ATOM 4461 O O . ASP B 1 239 ? -33.625 0.789 -9.797 1 42.22 239 ASP B O 1
ATOM 4465 N N . SER B 1 240 ? -32.969 0.393 -7.719 1 45.38 240 SER B N 1
ATOM 4466 C CA . SER B 1 240 ? -33.719 -0.831 -7.496 1 45.38 240 SER B CA 1
ATOM 4467 C C . SER B 1 240 ? -33.188 -1.983 -8.328 1 45.38 240 SER B C 1
ATOM 4469 O O . SER B 1 240 ? -33.844 -2.99 -8.531 1 45.38 240 SER B O 1
ATOM 4471 N N . LYS B 1 241 ? -32.219 -1.744 -8.992 1 45.75 241 LYS B N 1
ATOM 4472 C CA . LYS B 1 241 ? -31.547 -2.84 -9.688 1 45.75 241 LYS B CA 1
ATOM 4473 C C . LYS B 1 241 ? -30.203 -3.17 -9.031 1 45.75 241 LYS B C 1
ATOM 4475 O O . LYS B 1 241 ? -29.406 -2.275 -8.75 1 45.75 241 LYS B O 1
ATOM 4480 N N . PRO B 1 242 ? -30.109 -4.34 -8.578 1 46.81 242 PRO B N 1
ATOM 4481 C CA . PRO B 1 242 ? -28.844 -4.742 -7.969 1 46.81 242 PRO B CA 1
ATOM 4482 C C . PRO B 1 242 ? -27.672 -4.637 -8.938 1 46.81 242 PRO B C 1
ATOM 4484 O O . PRO B 1 242 ? -27.797 -4.992 -10.109 1 46.81 242 PRO B O 1
ATOM 4487 N N . TYR B 1 243 ? -26.953 -3.697 -8.805 1 43.31 243 TYR B N 1
ATOM 4488 C CA . TYR B 1 243 ? -25.766 -3.545 -9.648 1 43.31 243 TYR B CA 1
ATOM 4489 C C . TYR B 1 243 ? -24.484 -3.643 -8.828 1 43.31 243 TYR B C 1
ATOM 4491 O O . TYR B 1 243 ? -24.484 -3.346 -7.633 1 43.31 243 TYR B O 1
ATOM 4499 N N . HIS B 1 244 ? -23.688 -4.488 -9.305 1 42.59 244 HIS B N 1
ATOM 4500 C CA . HIS B 1 244 ? -22.359 -4.449 -8.711 1 42.59 244 HIS B CA 1
ATOM 4501 C C . HIS B 1 244 ? -21.781 -3.037 -8.742 1 42.59 244 HIS B C 1
ATOM 4503 O O . HIS B 1 244 ? -21.375 -2.555 -9.797 1 42.59 244 HIS B O 1
ATOM 4509 N N . ALA B 1 245 ? -22.234 -2.305 -7.836 1 41.97 245 ALA B N 1
ATOM 4510 C CA . ALA B 1 245 ? -22.016 -0.863 -7.777 1 41.97 245 ALA B CA 1
ATOM 4511 C C . ALA B 1 245 ? -20.531 -0.54 -7.844 1 41.97 245 ALA B C 1
ATOM 4513 O O . ALA B 1 245 ? -20.125 0.501 -8.375 1 41.97 245 ALA B O 1
ATOM 4514 N N . LEU B 1 246 ? -19.922 -1.266 -7.168 1 40.94 246 LEU B N 1
ATOM 4515 C CA . LEU B 1 246 ? -18.531 -0.856 -7.008 1 40.94 246 LEU B CA 1
ATOM 4516 C C . LEU B 1 246 ? -17.672 -1.378 -8.156 1 40.94 246 LEU B C 1
ATOM 4518 O O . LEU B 1 246 ? -16.859 -0.641 -8.711 1 40.94 246 LEU B O 1
ATOM 4522 N N . GLU B 1 247 ? -17.281 -2.584 -8.375 1 40.16 247 GLU B N 1
ATOM 4523 C CA . GLU B 1 247 ? -16.531 -3.168 -9.477 1 40.16 247 GLU B CA 1
ATOM 4524 C C . GLU B 1 247 ? -17.281 -4.324 -10.125 1 40.16 247 GLU B C 1
ATOM 4526 O O . GLU B 1 247 ? -17.75 -5.234 -9.43 1 40.16 247 GLU B O 1
ATOM 4531 N N . GLU B 1 248 ? -18 -3.938 -11.312 1 36.69 248 GLU B N 1
ATOM 4532 C CA . GLU B 1 248 ? -18.25 -5.199 -12.008 1 36.69 248 GLU B CA 1
ATOM 4533 C C . GLU B 1 248 ? -17.062 -6.145 -11.867 1 36.69 248 GLU B C 1
ATOM 4535 O O . GLU B 1 248 ? -15.906 -5.73 -12.047 1 36.69 248 GLU B O 1
ATOM 4540 N N . PRO B 1 249 ? -17.234 -7.094 -11.164 1 40.28 249 PRO B N 1
ATOM 4541 C CA . PRO B 1 249 ? -16.172 -8.094 -11.008 1 40.28 249 PRO B CA 1
ATOM 4542 C C . PRO B 1 249 ? -15.414 -8.352 -12.305 1 40.28 249 PRO B C 1
ATOM 4544 O O . PRO B 1 249 ? -15.992 -8.805 -13.289 1 40.28 249 PRO B O 1
ATOM 4547 N N . THR B 1 250 ? -14.664 -7.309 -12.797 1 44.22 250 THR B N 1
ATOM 4548 C CA . THR B 1 250 ? -13.859 -7.66 -13.969 1 44.22 250 THR B CA 1
ATOM 4549 C C . THR B 1 250 ? -12.602 -8.414 -13.555 1 44.22 250 THR B C 1
ATOM 4551 O O . THR B 1 250 ? -12 -8.109 -12.523 1 44.22 250 THR B O 1
ATOM 4554 N N . SER B 1 251 ? -12.516 -9.633 -14.086 1 55.09 251 SER B N 1
ATOM 4555 C CA . SER B 1 251 ? -11.336 -10.477 -13.891 1 55.09 251 SER B CA 1
ATOM 4556 C C . SER B 1 251 ? -10.25 -10.156 -14.914 1 55.09 251 SER B C 1
ATOM 4558 O O . SER B 1 251 ? -10.547 -9.797 -16.047 1 55.09 251 SER B O 1
ATOM 4560 N N . LEU B 1 252 ? -9.109 -10.008 -14.352 1 70 252 LEU B N 1
ATOM 4561 C CA . LEU B 1 252 ? -7.938 -9.906 -15.219 1 70 252 LEU B CA 1
ATOM 4562 C C . LEU B 1 252 ? -7.746 -11.188 -16.031 1 70 252 LEU B C 1
ATOM 4564 O O . LEU B 1 252 ? -7.879 -12.289 -15.492 1 70 252 LEU B O 1
ATOM 4568 N N . ASN B 1 253 ? -7.676 -11.125 -17.328 1 78.44 253 ASN B N 1
ATOM 4569 C CA . ASN B 1 253 ? -7.305 -12.227 -18.219 1 78.44 253 ASN B CA 1
ATOM 4570 C C . ASN B 1 253 ? -6.297 -11.789 -19.266 1 78.44 253 ASN B C 1
ATOM 4572 O O . ASN B 1 253 ? -6.648 -11.078 -20.219 1 78.44 253 ASN B O 1
ATOM 4576 N N . THR B 1 254 ? -5.082 -12.25 -19.094 1 85.62 254 THR B N 1
ATOM 4577 C CA . THR B 1 254 ? -4.027 -11.789 -20 1 85.62 254 THR B CA 1
ATOM 4578 C C . THR B 1 254 ? -3.629 -12.898 -20.969 1 85.62 254 THR B C 1
ATOM 4580 O O . THR B 1 254 ? -2.523 -12.891 -21.516 1 85.62 254 THR B O 1
ATOM 4583 N N . LEU B 1 255 ? -4.5 -13.828 -21.188 1 90 255 LEU B N 1
ATOM 4584 C CA . LEU B 1 255 ? -4.207 -14.969 -22.062 1 90 255 LEU B CA 1
ATOM 4585 C C . LEU B 1 255 ? -3.793 -14.492 -23.453 1 90 255 LEU B C 1
ATOM 4587 O O . LEU B 1 255 ? -2.885 -15.062 -24.062 1 90 255 LEU B O 1
ATOM 4591 N N . GLU B 1 256 ? -4.395 -13.438 -23.938 1 87.56 256 GLU B N 1
ATOM 4592 C CA . GLU B 1 256 ? -4.121 -12.914 -25.266 1 87.56 256 GLU B CA 1
ATOM 4593 C C . GLU B 1 256 ? -2.758 -12.227 -25.312 1 87.56 256 GLU B C 1
ATOM 4595 O O . GLU B 1 256 ? -2.166 -12.094 -26.391 1 87.56 256 GLU B O 1
ATOM 4600 N N . LEU B 1 257 ? -2.271 -11.875 -24.188 1 90 257 LEU B N 1
ATOM 4601 C CA . LEU B 1 257 ? -1.051 -11.078 -24.125 1 90 257 LEU B CA 1
ATOM 4602 C C . LEU B 1 257 ? 0.165 -11.969 -23.891 1 90 257 LEU B C 1
ATOM 4604 O O . LEU B 1 257 ? 1.28 -11.469 -23.719 1 90 257 LEU B O 1
ATOM 4608 N N . LEU B 1 258 ? -0.01 -13.273 -23.953 1 94.69 258 LEU B N 1
ATOM 4609 C CA . LEU B 1 258 ? 1.044 -14.219 -23.609 1 94.69 258 LEU B CA 1
ATOM 4610 C C . LEU B 1 258 ? 2.273 -14.008 -24.484 1 94.69 258 LEU B C 1
ATOM 4612 O O . LEU B 1 258 ? 3.4 -13.969 -23.984 1 94.69 258 LEU B O 1
ATOM 4616 N N . PRO B 1 259 ? 2.098 -13.805 -25.797 1 95.06 259 PRO B N 1
ATOM 4617 C CA . PRO B 1 259 ? 3.293 -13.602 -26.609 1 95.06 259 PRO B CA 1
ATOM 4618 C C . PRO B 1 259 ? 4.078 -12.352 -26.219 1 95.06 259 PRO B C 1
ATOM 4620 O O . PRO B 1 259 ? 5.312 -12.375 -26.188 1 95.06 259 PRO B O 1
ATOM 4623 N N . GLU B 1 260 ? 3.365 -11.336 -25.875 1 92.5 260 GLU B N 1
ATOM 4624 C CA . GLU B 1 260 ? 4.016 -10.094 -25.469 1 92.5 260 GLU B CA 1
ATOM 4625 C C . GLU B 1 260 ? 4.754 -10.273 -24.141 1 92.5 260 GLU B C 1
ATOM 4627 O O . GLU B 1 260 ? 5.867 -9.766 -23.969 1 92.5 260 GLU B O 1
ATOM 4632 N N . LEU B 1 261 ? 4.133 -10.93 -23.266 1 95.62 261 LEU B N 1
ATOM 4633 C CA . LEU B 1 261 ? 4.746 -11.172 -21.969 1 95.62 261 LEU B CA 1
ATOM 4634 C C . LEU B 1 261 ? 6.004 -12.016 -22.094 1 95.62 261 LEU B C 1
ATOM 4636 O O . LEU B 1 261 ? 7.02 -11.742 -21.453 1 95.62 261 LEU B O 1
ATOM 4640 N N . MET B 1 262 ? 5.922 -13.039 -22.906 1 97 262 MET B N 1
ATOM 4641 C CA . MET B 1 262 ? 7.078 -13.898 -23.141 1 97 262 MET B CA 1
ATOM 4642 C C . MET B 1 262 ? 8.203 -13.133 -23.828 1 97 262 MET B C 1
ATOM 4644 O O . MET B 1 262 ? 9.367 -13.273 -23.469 1 97 262 MET B O 1
ATOM 4648 N N . ALA B 1 263 ? 7.824 -12.32 -24.75 1 96.19 263 ALA B N 1
ATOM 4649 C CA . ALA B 1 263 ? 8.805 -11.516 -25.469 1 96.19 263 ALA B CA 1
ATOM 4650 C C . ALA B 1 263 ? 9.5 -10.531 -24.547 1 96.19 263 ALA B C 1
ATOM 4652 O O . ALA B 1 263 ? 10.672 -10.203 -24.734 1 96.19 263 ALA B O 1
ATOM 4653 N N . ALA B 1 264 ? 8.766 -10.086 -23.562 1 96 264 ALA B N 1
ATOM 4654 C CA . ALA B 1 264 ? 9.305 -9.141 -22.594 1 96 264 ALA B CA 1
ATOM 4655 C C . ALA B 1 264 ? 10.109 -9.867 -21.516 1 96 264 ALA B C 1
ATOM 4657 O O . ALA B 1 264 ? 10.586 -9.242 -20.562 1 96 264 ALA B O 1
ATOM 4658 N N . ASN B 1 265 ? 10.211 -11.188 -21.594 1 97.12 265 ASN B N 1
ATOM 4659 C CA . ASN B 1 265 ? 10.977 -12.023 -20.672 1 97.12 265 ASN B CA 1
ATOM 4660 C C . ASN B 1 265 ? 10.398 -11.992 -19.266 1 97.12 265 ASN B C 1
ATOM 4662 O O . ASN B 1 265 ? 11.148 -11.953 -18.281 1 97.12 265 ASN B O 1
ATOM 4666 N N . ILE B 1 266 ? 9.125 -11.828 -19.219 1 97.88 266 ILE B N 1
ATOM 4667 C CA . ILE B 1 266 ? 8.469 -11.992 -17.922 1 97.88 266 ILE B CA 1
ATOM 4668 C C . ILE B 1 266 ? 8.75 -13.391 -17.375 1 97.88 266 ILE B C 1
ATOM 4670 O O . ILE B 1 266 ? 8.539 -14.391 -18.078 1 97.88 266 ILE B O 1
ATOM 4674 N N . ALA B 1 267 ? 9.195 -13.445 -16.156 1 98.44 267 ALA B N 1
ATOM 4675 C CA . ALA B 1 267 ? 9.695 -14.703 -15.602 1 98.44 267 ALA B CA 1
ATOM 4676 C C . ALA B 1 267 ? 8.539 -15.609 -15.172 1 98.44 267 ALA B C 1
ATOM 4678 O O . ALA B 1 267 ? 8.648 -16.828 -15.227 1 98.44 267 ALA B O 1
ATOM 4679 N N . SER B 1 268 ? 7.445 -14.969 -14.734 1 98.44 268 SER B N 1
ATOM 4680 C CA . SER B 1 268 ? 6.363 -15.742 -14.141 1 98.44 268 SER B CA 1
ATOM 4681 C C . SER B 1 268 ? 5.016 -15.055 -14.344 1 98.44 268 SER B C 1
ATOM 4683 O O . SER B 1 268 ? 4.91 -13.836 -14.234 1 98.44 268 SER B O 1
ATOM 4685 N N . VAL B 1 269 ? 4.012 -15.891 -14.719 1 97.56 269 VAL B N 1
ATOM 4686 C CA . VAL B 1 269 ? 2.623 -15.445 -14.68 1 97.56 269 VAL B CA 1
ATOM 4687 C C . VAL B 1 269 ? 1.925 -16.047 -13.461 1 97.56 269 VAL B C 1
ATOM 4689 O O . VAL B 1 269 ? 1.927 -17.266 -13.266 1 97.56 269 VAL B O 1
ATOM 4692 N N . LYS B 1 270 ? 1.34 -15.133 -12.656 1 95.75 270 LYS B N 1
ATOM 4693 C CA . LYS B 1 270 ? 0.728 -15.484 -11.383 1 95.75 270 LYS B CA 1
ATOM 4694 C C . LYS B 1 270 ? -0.795 -15.469 -11.477 1 95.75 270 LYS B C 1
ATOM 4696 O O . LYS B 1 270 ? -1.383 -14.5 -11.969 1 95.75 270 LYS B O 1
ATOM 4701 N N . ILE B 1 271 ? -1.318 -16.594 -11.07 1 93.94 271 ILE B N 1
ATOM 4702 C CA . ILE B 1 271 ? -2.773 -16.688 -11.055 1 93.94 271 ILE B CA 1
ATOM 4703 C C . ILE B 1 271 ? -3.299 -16.328 -9.672 1 93.94 271 ILE B C 1
ATOM 4705 O O . ILE B 1 271 ? -2.766 -16.781 -8.656 1 93.94 271 ILE B O 1
ATOM 4709 N N . GLU B 1 272 ? -4.289 -15.461 -9.609 1 83.94 272 GLU B N 1
ATOM 4710 C CA . GLU B 1 272 ? -4.918 -15.102 -8.344 1 83.94 272 GLU B CA 1
ATOM 4711 C C . GLU B 1 272 ? -5.957 -16.141 -7.926 1 83.94 272 GLU B C 1
ATOM 4713 O O . GLU B 1 272 ? -6.652 -16.703 -8.773 1 83.94 272 GLU B O 1
ATOM 4718 N N . GLY B 1 273 ? -6.008 -16.422 -6.547 1 80.88 273 GLY B N 1
ATOM 4719 C CA . GLY B 1 273 ? -7.156 -17.234 -6.168 1 80.88 273 GLY B CA 1
ATOM 4720 C C . GLY B 1 273 ? -6.848 -18.219 -5.059 1 80.88 273 GLY B C 1
ATOM 4721 O O . GLY B 1 273 ? -7.312 -19.359 -5.086 1 80.88 273 GLY B O 1
ATOM 4722 N N . ARG B 1 274 ? -6.051 -17.828 -4.074 1 85.31 274 ARG B N 1
ATOM 4723 C CA . ARG B 1 274 ? -5.785 -18.734 -2.969 1 85.31 274 ARG B CA 1
ATOM 4724 C C . ARG B 1 274 ? -7.074 -19.094 -2.234 1 85.31 274 ARG B C 1
ATOM 4726 O O . ARG B 1 274 ? -7.16 -20.141 -1.594 1 85.31 274 ARG B O 1
ATOM 4733 N N . GLN B 1 275 ? -8.07 -18.172 -2.357 1 74.81 275 GLN B N 1
ATOM 4734 C CA . GLN B 1 275 ? -9.336 -18.406 -1.676 1 74.81 275 GLN B CA 1
ATOM 4735 C C . GLN B 1 275 ? -10.289 -19.234 -2.543 1 74.81 275 GLN B C 1
ATOM 4737 O O . GLN B 1 275 ? -11.406 -19.547 -2.127 1 74.81 275 GLN B O 1
ATOM 4742 N N . ARG B 1 276 ? -9.859 -19.547 -3.723 1 78.38 276 ARG B N 1
ATOM 4743 C CA . ARG B 1 276 ? -10.734 -20.234 -4.668 1 78.38 276 ARG B CA 1
ATOM 4744 C C . ARG B 1 276 ? -10.672 -21.75 -4.477 1 78.38 276 ARG B C 1
ATOM 4746 O O . ARG B 1 276 ? -9.812 -22.25 -3.748 1 78.38 276 ARG B O 1
ATOM 4753 N N . SER B 1 277 ? -11.594 -22.453 -5.152 1 80.94 277 SER B N 1
ATOM 4754 C CA . SER B 1 277 ? -11.758 -23.891 -4.98 1 80.94 277 SER B CA 1
ATOM 4755 C C . SER B 1 277 ? -10.695 -24.672 -5.746 1 80.94 277 SER B C 1
ATOM 4757 O O . SER B 1 277 ? -10.086 -24.141 -6.68 1 80.94 277 SER B O 1
ATOM 4759 N N . PRO B 1 278 ? -10.469 -26 -5.301 1 88.38 278 PRO B N 1
ATOM 4760 C CA . PRO B 1 278 ? -9.586 -26.875 -6.086 1 88.38 278 PRO B CA 1
ATOM 4761 C C . PRO B 1 278 ? -10.039 -27.016 -7.535 1 88.38 278 PRO B C 1
ATOM 4763 O O . PRO B 1 278 ? -9.211 -27.141 -8.438 1 88.38 278 PRO B O 1
ATOM 4766 N N . ALA B 1 279 ? -11.359 -26.969 -7.75 1 85.12 279 ALA B N 1
ATOM 4767 C CA . ALA B 1 279 ? -11.883 -27.047 -9.109 1 85.12 279 ALA B CA 1
ATOM 4768 C C . ALA B 1 279 ? -11.453 -25.844 -9.938 1 85.12 279 ALA B C 1
ATOM 4770 O O . ALA B 1 279 ? -11.07 -25.984 -11.102 1 85.12 279 ALA B O 1
ATOM 4771 N N . TYR B 1 280 ? -11.578 -24.688 -9.359 1 85.94 280 TYR B N 1
ATOM 4772 C CA . TYR B 1 280 ? -11.086 -23.484 -9.992 1 85.94 280 TYR B CA 1
ATOM 4773 C C . TYR B 1 280 ? -9.609 -23.625 -10.367 1 85.94 280 TYR B C 1
ATOM 4775 O O . TYR B 1 280 ? -9.227 -23.344 -11.508 1 85.94 280 TYR B O 1
ATOM 4783 N N . VAL B 1 281 ? -8.773 -24.125 -9.445 1 94.06 281 VAL B N 1
ATOM 4784 C CA . VAL B 1 281 ? -7.328 -24.219 -9.633 1 94.06 281 VAL B CA 1
ATOM 4785 C C . VAL B 1 281 ? -7.023 -25.25 -10.727 1 94.06 281 VAL B C 1
ATOM 4787 O O . VAL B 1 281 ? -6.141 -25.031 -11.555 1 94.06 281 VAL B O 1
ATOM 4790 N N . THR B 1 282 ? -7.805 -26.297 -10.742 1 95.12 282 THR B N 1
ATOM 4791 C CA . THR B 1 282 ? -7.641 -27.312 -11.766 1 95.12 282 THR B CA 1
ATOM 4792 C C . THR B 1 282 ? -7.84 -26.734 -13.164 1 95.12 282 THR B C 1
ATOM 4794 O O . THR B 1 282 ? -6.973 -26.859 -14.031 1 95.12 282 THR B O 1
ATOM 4797 N N . ASP B 1 283 ? -8.914 -26.047 -13.32 1 92.88 283 ASP B N 1
ATOM 4798 C CA . ASP B 1 283 ? -9.289 -25.531 -14.633 1 92.88 283 ASP B CA 1
ATOM 4799 C C . ASP B 1 283 ? -8.328 -24.438 -15.094 1 92.88 283 ASP B C 1
ATOM 4801 O O . ASP B 1 283 ? -7.875 -24.453 -16.25 1 92.88 283 ASP B O 1
ATOM 4805 N N . VAL B 1 284 ? -8.008 -23.547 -14.203 1 95.12 284 VAL B N 1
ATOM 4806 C CA . VAL B 1 284 ? -7.16 -22.422 -14.578 1 95.12 284 VAL B CA 1
ATOM 4807 C C . VAL B 1 284 ? -5.75 -22.922 -14.891 1 95.12 284 VAL B C 1
ATOM 4809 O O . VAL B 1 284 ? -5.129 -22.5 -15.859 1 95.12 284 VAL B O 1
ATOM 4812 N N . ALA B 1 285 ? -5.223 -23.844 -14.102 1 98.06 285 ALA B N 1
ATOM 4813 C CA . ALA B 1 285 ? -3.883 -24.375 -14.328 1 98.06 285 ALA B CA 1
ATOM 4814 C C . ALA B 1 285 ? -3.801 -25.094 -15.68 1 98.06 285 ALA B C 1
ATOM 4816 O O . ALA B 1 285 ? -2.846 -24.891 -16.438 1 98.06 285 ALA B O 1
ATOM 4817 N N . LYS B 1 286 ? -4.812 -25.859 -15.969 1 97.81 286 LYS B N 1
ATOM 4818 C CA . LYS B 1 286 ? -4.836 -26.594 -17.234 1 97.81 286 LYS B CA 1
ATOM 4819 C C . LYS B 1 286 ? -4.816 -25.656 -18.422 1 97.81 286 LYS B C 1
ATOM 4821 O O . LYS B 1 286 ? -4.031 -25.828 -19.359 1 97.81 286 LYS B O 1
ATOM 4826 N N . VAL B 1 287 ? -5.688 -24.703 -18.375 1 97 287 VAL B N 1
ATOM 4827 C CA . VAL B 1 287 ? -5.809 -23.766 -19.484 1 97 287 VAL B CA 1
ATOM 4828 C C . VAL B 1 287 ? -4.496 -23 -19.672 1 97 287 VAL B C 1
ATOM 4830 O O . VAL B 1 287 ? -3.971 -22.922 -20.781 1 97 287 VAL B O 1
ATOM 4833 N N . TRP B 1 288 ? -3.959 -22.516 -18.625 1 98.06 288 TRP B N 1
ATOM 4834 C CA . TRP B 1 288 ? -2.762 -21.688 -18.719 1 98.06 288 TRP B CA 1
ATOM 4835 C C . TRP B 1 288 ? -1.551 -22.516 -19.125 1 98.06 288 TRP B C 1
ATOM 4837 O O . TRP B 1 288 ? -0.693 -22.062 -19.875 1 98.06 288 TRP B O 1
ATOM 4847 N N . ARG B 1 289 ? -1.443 -23.75 -18.609 1 98.56 289 ARG B N 1
ATOM 4848 C CA . ARG B 1 289 ? -0.362 -24.625 -19.031 1 98.56 289 ARG B CA 1
ATOM 4849 C C . ARG B 1 289 ? -0.41 -24.859 -20.531 1 98.56 289 ARG B C 1
ATOM 4851 O O . ARG B 1 289 ? 0.607 -24.75 -21.219 1 98.56 289 ARG B O 1
ATOM 4858 N N . GLN B 1 290 ? -1.568 -25.141 -21.031 1 98.31 290 GLN B N 1
ATOM 4859 C CA . GLN B 1 290 ? -1.74 -25.359 -22.469 1 98.31 290 GLN B CA 1
ATOM 4860 C C . GLN B 1 290 ? -1.393 -24.109 -23.266 1 98.31 290 GLN B C 1
ATOM 4862 O O . GLN B 1 290 ? -0.728 -24.188 -24.297 1 98.31 290 GLN B O 1
ATOM 4867 N N . ALA B 1 291 ? -1.867 -23.016 -22.781 1 97.81 291 ALA B N 1
ATOM 4868 C CA . ALA B 1 291 ? -1.632 -21.75 -23.469 1 97.81 291 ALA B CA 1
ATOM 4869 C C . ALA B 1 291 ? -0.143 -21.422 -23.516 1 97.81 291 ALA B C 1
ATOM 4871 O O . ALA B 1 291 ? 0.379 -21.031 -24.562 1 97.81 291 ALA B O 1
ATOM 4872 N N . ILE B 1 292 ? 0.538 -21.594 -22.391 1 98.38 292 ILE B N 1
ATOM 4873 C CA . ILE B 1 292 ? 1.966 -21.312 -22.312 1 98.38 292 ILE B CA 1
ATOM 4874 C C . ILE B 1 292 ? 2.73 -22.219 -23.266 1 98.38 292 ILE B C 1
ATOM 4876 O O . ILE B 1 292 ? 3.604 -21.766 -24 1 98.38 292 ILE B O 1
ATOM 4880 N N . ASP B 1 293 ? 2.4 -23.5 -23.219 1 98.06 293 ASP B N 1
ATOM 4881 C CA . ASP B 1 293 ? 3.08 -24.469 -24.078 1 98.06 293 ASP B CA 1
ATOM 4882 C C . ASP B 1 293 ? 2.848 -24.141 -25.547 1 98.06 293 ASP B C 1
ATOM 4884 O O . ASP B 1 293 ? 3.779 -24.203 -26.359 1 98.06 293 ASP B O 1
ATOM 4888 N N . ARG B 1 294 ? 1.63 -23.812 -25.859 1 97.31 294 ARG B N 1
ATOM 4889 C CA . ARG B 1 294 ? 1.313 -23.453 -27.234 1 97.31 294 ARG B CA 1
ATOM 4890 C C . ARG B 1 294 ? 2.098 -22.219 -27.672 1 97.31 294 ARG B C 1
ATOM 4892 O O . ARG B 1 294 ? 2.631 -22.172 -28.781 1 97.31 294 ARG B O 1
ATOM 4899 N N . CYS B 1 295 ? 2.094 -21.219 -26.844 1 97.5 295 CYS B N 1
ATOM 4900 C CA . CYS B 1 295 ? 2.797 -19.984 -27.156 1 97.5 295 CYS B CA 1
ATOM 4901 C C . CYS B 1 295 ? 4.293 -20.234 -27.297 1 97.5 295 CYS B C 1
ATOM 4903 O O . CYS B 1 295 ? 4.934 -19.672 -28.188 1 97.5 295 CYS B O 1
ATOM 4905 N N . LYS B 1 296 ? 4.848 -21.031 -26.469 1 97 296 LYS B N 1
ATOM 4906 C CA . LYS B 1 296 ? 6.27 -21.375 -26.531 1 97 296 LYS B CA 1
ATOM 4907 C C . LYS B 1 296 ? 6.609 -22.062 -27.844 1 97 296 LYS B C 1
ATOM 4909 O O . LYS B 1 296 ? 7.664 -21.812 -28.438 1 97 296 LYS B O 1
ATOM 4914 N N . ALA B 1 297 ? 5.742 -22.891 -28.266 1 97 297 ALA B N 1
ATOM 4915 C CA . ALA B 1 297 ? 5.969 -23.656 -29.484 1 97 297 ALA B CA 1
ATOM 4916 C C . ALA B 1 297 ? 5.898 -22.766 -30.719 1 97 297 ALA B C 1
ATOM 4918 O O . ALA B 1 297 ? 6.637 -22.969 -31.688 1 97 297 ALA B O 1
ATOM 4919 N N . ASP B 1 298 ? 4.984 -21.75 -30.688 1 97 298 ASP B N 1
ATOM 4920 C CA . ASP B 1 298 ? 4.809 -20.875 -31.844 1 97 298 ASP B CA 1
ATOM 4921 C C . ASP B 1 298 ? 4.281 -19.516 -31.422 1 97 298 ASP B C 1
ATOM 4923 O O . ASP B 1 298 ? 3.119 -19.188 -31.672 1 97 298 ASP B O 1
ATOM 4927 N N . PRO B 1 299 ? 5.168 -18.703 -30.953 1 94.81 299 PRO B N 1
ATOM 4928 C CA . PRO B 1 299 ? 4.742 -17.391 -30.422 1 94.81 299 PRO B CA 1
ATOM 4929 C C . PRO B 1 299 ? 4.168 -16.484 -31.5 1 94.81 299 PRO B C 1
ATOM 4931 O O . PRO B 1 299 ? 3.271 -15.68 -31.219 1 94.81 299 PRO B O 1
ATOM 4934 N N . ASP B 1 300 ? 4.582 -16.562 -32.719 1 94.88 300 ASP B N 1
ATOM 4935 C CA . ASP B 1 300 ? 4.191 -15.648 -33.781 1 94.88 300 ASP B CA 1
ATOM 4936 C C . ASP B 1 300 ? 2.758 -15.914 -34.25 1 94.88 300 ASP B C 1
ATOM 4938 O O . ASP B 1 300 ? 2.076 -15 -34.719 1 94.88 300 ASP B O 1
ATOM 4942 N N . ASN B 1 301 ? 2.301 -17.094 -34.031 1 95.44 301 ASN B N 1
ATOM 4943 C CA . ASN B 1 301 ? 0.958 -17.453 -34.5 1 95.44 301 ASN B CA 1
ATOM 4944 C C . ASN B 1 301 ? 0.059 -17.844 -33.312 1 95.44 301 ASN B C 1
ATOM 4946 O O . ASN B 1 301 ? -0.93 -18.547 -33.5 1 95.44 301 ASN B O 1
ATOM 4950 N N . TYR B 1 302 ? 0.5 -17.422 -32.188 1 96.44 302 TYR B N 1
ATOM 4951 C CA . TYR B 1 302 ? -0.276 -17.719 -31 1 96.44 302 TYR B CA 1
ATOM 4952 C C . TYR B 1 302 ? -1.616 -17 -31.016 1 96.44 302 TYR B C 1
ATOM 4954 O O . TYR B 1 302 ? -1.682 -15.812 -31.344 1 96.44 302 TYR B O 1
ATOM 4962 N N . ALA B 1 303 ? -2.709 -17.766 -30.703 1 92.56 303 ALA B N 1
ATOM 4963 C CA . ALA B 1 303 ? -4.039 -17.25 -30.391 1 92.56 303 ALA B CA 1
ATOM 4964 C C . ALA B 1 303 ? -4.715 -18.094 -29.312 1 92.56 303 ALA B C 1
ATOM 4966 O O . ALA B 1 303 ? -4.605 -19.328 -29.328 1 92.56 303 ALA B O 1
ATOM 4967 N N . PRO B 1 304 ? -5.316 -17.453 -28.422 1 91.19 304 PRO B N 1
ATOM 4968 C CA . PRO B 1 304 ? -6.023 -18.266 -27.422 1 91.19 304 PRO B CA 1
ATOM 4969 C C . PRO B 1 304 ? -7.141 -19.109 -28.031 1 91.19 304 PRO B C 1
ATOM 4971 O O . PRO B 1 304 ? -7.824 -18.656 -28.953 1 91.19 304 PRO B O 1
ATOM 4974 N N . ASP B 1 305 ? -7.234 -20.266 -27.547 1 93.69 305 ASP B N 1
ATOM 4975 C CA . ASP B 1 305 ? -8.344 -21.141 -27.938 1 93.69 305 ASP B CA 1
ATOM 4976 C C . ASP B 1 305 ? -9.664 -20.625 -27.375 1 93.69 305 ASP B C 1
ATOM 4978 O O . ASP B 1 305 ? -9.727 -20.156 -26.234 1 93.69 305 ASP B O 1
ATOM 4982 N N . ALA B 1 306 ? -10.664 -20.703 -28.172 1 90 306 ALA B N 1
ATOM 4983 C CA . ALA B 1 306 ? -11.992 -20.266 -27.766 1 90 306 ALA B CA 1
ATOM 4984 C C . ALA B 1 306 ? -12.469 -21.016 -26.516 1 90 306 ALA B C 1
ATOM 4986 O O . ALA B 1 306 ? -13.117 -20.438 -25.641 1 90 306 ALA B O 1
ATOM 4987 N N . ALA B 1 307 ? -12.133 -22.203 -26.484 1 92.38 307 ALA B N 1
ATOM 4988 C CA . ALA B 1 307 ? -12.523 -23.031 -25.344 1 92.38 307 ALA B CA 1
ATOM 4989 C C . ALA B 1 307 ? -11.852 -22.547 -24.062 1 92.38 307 ALA B C 1
ATOM 4991 O O . ALA B 1 307 ? -12.453 -22.594 -22.984 1 92.38 307 ALA B O 1
ATOM 4992 N N . TRP B 1 308 ? -10.586 -22.141 -24.172 1 93.75 308 TRP B N 1
ATOM 4993 C CA . TRP B 1 308 ? -9.867 -21.594 -23.016 1 93.75 308 TRP B CA 1
ATOM 4994 C C . TRP B 1 308 ? -10.562 -20.344 -22.5 1 93.75 308 TRP B C 1
ATOM 4996 O O . TRP B 1 308 ? -10.797 -20.203 -21.297 1 93.75 308 TRP B O 1
ATOM 5006 N N . MET B 1 309 ? -10.93 -19.5 -23.438 1 86.56 309 MET B N 1
ATOM 5007 C CA . MET B 1 309 ? -11.57 -18.234 -23.094 1 86.56 309 MET B CA 1
ATOM 5008 C C . MET B 1 309 ? -12.914 -18.469 -22.438 1 86.56 309 MET B C 1
ATOM 5010 O O . MET B 1 309 ? -13.281 -17.766 -21.484 1 86.56 309 MET B O 1
ATOM 5014 N N . GLN B 1 310 ? -13.594 -19.422 -22.875 1 84.19 310 GLN B N 1
ATOM 5015 C CA . GLN B 1 310 ? -14.883 -19.766 -22.281 1 84.19 310 GLN B CA 1
ATOM 5016 C C . GLN B 1 310 ? -14.711 -20.297 -20.859 1 84.19 310 GLN B C 1
ATOM 5018 O O . GLN B 1 310 ? -15.445 -19.891 -19.953 1 84.19 310 GLN B O 1
ATOM 5023 N N . THR B 1 311 ? -13.797 -21.156 -20.75 1 87.88 311 THR B N 1
ATOM 5024 C CA . THR B 1 311 ? -13.531 -21.719 -19.438 1 87.88 311 THR B CA 1
ATOM 5025 C C . THR B 1 311 ? -13.164 -20.625 -18.438 1 87.88 311 THR B C 1
ATOM 5027 O O . THR B 1 311 ? -13.742 -20.547 -17.344 1 87.88 311 THR B O 1
ATOM 5030 N N . LEU B 1 312 ? -12.242 -19.734 -18.797 1 86.56 312 LEU B N 1
ATOM 5031 C CA . LEU B 1 312 ? -11.789 -18.656 -17.922 1 86.56 312 LEU B CA 1
ATOM 5032 C C . LEU B 1 312 ? -12.898 -17.641 -17.688 1 86.56 312 LEU B C 1
ATOM 5034 O O . LEU B 1 312 ? -13.023 -17.109 -16.578 1 86.56 312 LEU B O 1
ATOM 5038 N N . GLY B 1 313 ? -13.641 -17.391 -18.688 1 76.5 313 GLY B N 1
ATOM 5039 C CA . GLY B 1 313 ? -14.766 -16.469 -18.562 1 76.5 313 GLY B CA 1
ATOM 5040 C C . GLY B 1 313 ? -15.797 -16.938 -17.547 1 76.5 313 GLY B C 1
ATOM 5041 O O . GLY B 1 313 ? -16.359 -16.125 -16.812 1 76.5 313 GLY B O 1
ATOM 5042 N N . GLY B 1 314 ? -16.016 -18.203 -17.516 1 70.88 314 GLY B N 1
ATOM 5043 C CA . GLY B 1 314 ? -16.969 -18.781 -16.578 1 70.88 314 GLY B CA 1
ATOM 5044 C C . GLY B 1 314 ? -16.531 -18.672 -15.133 1 70.88 314 GLY B C 1
ATOM 5045 O O . GLY B 1 314 ? -17.359 -18.75 -14.219 1 70.88 314 GLY B O 1
ATOM 5046 N N . MET B 1 315 ? -15.281 -18.516 -15 1 67.62 315 MET B N 1
ATOM 5047 C CA . MET B 1 315 ? -14.719 -18.484 -13.648 1 67.62 315 MET B CA 1
ATOM 5048 C C . MET B 1 315 ? -14.547 -17.047 -13.172 1 67.62 315 MET B C 1
ATOM 5050 O O . MET B 1 315 ? -14.172 -16.812 -12.016 1 67.62 315 MET B O 1
ATOM 5054 N N . SER B 1 316 ? -14.633 -16.094 -14.102 1 56 316 SER B N 1
ATOM 5055 C CA . SER B 1 316 ? -14.438 -14.688 -13.766 1 56 316 SER B CA 1
ATOM 5056 C C . SER B 1 316 ? -15.57 -14.164 -12.883 1 56 316 SER B C 1
ATOM 5058 O O . SER B 1 316 ? -16.719 -14.594 -13.023 1 56 316 SER B O 1
ATOM 5060 N N . GLU B 1 317 ? -14.984 -13.688 -11.789 1 46.91 317 GLU B N 1
ATOM 5061 C CA . GLU B 1 317 ? -16.016 -13.109 -10.93 1 46.91 317 GLU B CA 1
ATOM 5062 C C . GLU B 1 317 ? -16.828 -12.062 -11.68 1 46.91 317 GLU B C 1
ATOM 5064 O O . GLU B 1 317 ? -16.266 -11.133 -12.266 1 46.91 317 GLU B O 1
ATOM 5069 N N . GLY B 1 318 ? -17.859 -12.078 -11.742 1 41.97 318 GLY B N 1
ATOM 5070 C CA . GLY B 1 318 ? -18.734 -11.273 -12.57 1 41.97 318 GLY B CA 1
ATOM 5071 C C . GLY B 1 318 ? -18.484 -11.453 -14.055 1 41.97 318 GLY B C 1
ATOM 5072 O O . GLY B 1 318 ? -17.391 -11.797 -14.469 1 41.97 318 GLY B O 1
ATOM 5073 N N . ARG B 1 319 ? -19.25 -12.242 -14.867 1 40.69 319 ARG B N 1
ATOM 5074 C CA . ARG B 1 319 ? -19.328 -12.734 -16.25 1 40.69 319 ARG B CA 1
ATOM 5075 C C . ARG B 1 319 ? -18.484 -11.883 -17.188 1 40.69 319 ARG B C 1
ATOM 5077 O O . ARG B 1 319 ? -18.469 -12.117 -18.391 1 40.69 319 ARG B O 1
ATOM 5084 N N . GLN B 1 320 ? -17.719 -10.711 -16.578 1 33 320 GLN B N 1
ATOM 5085 C CA . GLN B 1 320 ? -16.969 -9.883 -17.516 1 33 320 GLN B CA 1
ATOM 5086 C C . GLN B 1 320 ? -15.469 -9.961 -17.234 1 33 320 GLN B C 1
ATOM 5088 O O . GLN B 1 320 ? -15.047 -9.953 -16.078 1 33 320 GLN B O 1
ATOM 5093 N N . THR B 1 321 ? -14.711 -10.492 -18.172 1 32.31 321 THR B N 1
ATOM 5094 C CA . THR B 1 321 ? -13.258 -10.539 -18.109 1 32.31 321 THR B CA 1
ATOM 5095 C C . THR B 1 321 ? -12.641 -9.328 -18.797 1 32.31 321 THR B C 1
ATOM 5097 O O . THR B 1 321 ? -13.227 -8.789 -19.75 1 32.31 321 THR B O 1
ATOM 5100 N N . THR B 1 322 ? -11.773 -8.516 -18.125 1 33.41 322 THR B N 1
ATOM 5101 C CA . THR B 1 322 ? -11.055 -7.406 -18.75 1 33.41 322 THR B CA 1
ATOM 5102 C C . THR B 1 322 ? -9.555 -7.695 -18.797 1 33.41 322 THR B C 1
ATOM 5104 O O . THR B 1 322 ? -9.047 -8.516 -18.031 1 33.41 322 THR B O 1
ATOM 5107 N N . LEU B 1 323 ? -8.898 -7.258 -19.828 1 34.16 323 LEU B N 1
ATOM 5108 C CA . LEU B 1 323 ? -7.445 -7.266 -19.906 1 34.16 323 LEU B CA 1
ATOM 5109 C C . LEU B 1 323 ? -6.84 -6.328 -18.875 1 34.16 323 LEU B C 1
ATOM 5111 O O . LEU B 1 323 ? -5.633 -6.363 -18.625 1 34.16 323 LEU B O 1
ATOM 5115 N N . GLY B 1 324 ? -7.75 -5.824 -18.109 1 34.84 324 GLY B N 1
ATOM 5116 C CA . GLY B 1 324 ? -7.305 -4.93 -17.047 1 34.84 324 GLY B CA 1
ATOM 5117 C C . GLY B 1 324 ? -6.512 -3.746 -17.562 1 34.84 324 GLY B C 1
ATOM 5118 O O . GLY B 1 324 ? -6.758 -3.266 -18.672 1 34.84 324 GLY B O 1
ATOM 5119 N N . ALA B 1 325 ? -5.602 -3.162 -16.812 1 33.31 325 ALA B N 1
ATOM 5120 C CA . ALA B 1 325 ? -4.805 -1.985 -17.156 1 33.31 325 ALA B CA 1
ATOM 5121 C C . ALA B 1 325 ? -3.916 -2.256 -18.359 1 33.31 325 ALA B C 1
ATOM 5123 O O . ALA B 1 325 ? -3.447 -1.321 -19.016 1 33.31 325 ALA B O 1
ATOM 5124 N N . TYR B 1 326 ? -3.707 -3.508 -18.688 1 33.16 326 TYR B N 1
ATOM 5125 C CA . TYR B 1 326 ? -2.805 -3.844 -19.781 1 33.16 326 TYR B CA 1
ATOM 5126 C C . TYR B 1 326 ? -3.355 -3.348 -21.109 1 33.16 326 TYR B C 1
ATOM 5128 O O . TYR B 1 326 ? -2.604 -3.16 -22.062 1 33.16 326 TYR B O 1
ATOM 5136 N N . HIS B 1 327 ? -4.531 -3.178 -21.281 1 32.25 327 HIS B N 1
ATOM 5137 C CA . HIS B 1 327 ? -5.133 -2.744 -22.531 1 32.25 327 HIS B CA 1
ATOM 5138 C C . HIS B 1 327 ? -5.129 -1.224 -22.641 1 32.25 327 HIS B C 1
ATOM 5140 O O . HIS B 1 327 ? -5.535 -0.674 -23.672 1 32.25 327 HIS B O 1
ATOM 5146 N N . ARG B 1 328 ? -4.895 -0.475 -21.734 1 30.89 328 ARG B N 1
ATOM 5147 C CA . ARG B 1 328 ? -5.043 0.957 -21.969 1 30.89 328 ARG B CA 1
ATOM 5148 C C . ARG B 1 328 ? -3.936 1.482 -22.875 1 30.89 328 ARG B C 1
ATOM 5150 O O . ARG B 1 328 ? -2.752 1.354 -22.562 1 30.89 328 ARG B O 1
ATOM 5157 N N . LYS B 1 329 ? -4.238 1.487 -24.266 1 28.23 329 LYS B N 1
ATOM 5158 C CA . LYS B 1 329 ? -3.488 2.26 -25.25 1 28.23 329 LYS B CA 1
ATOM 5159 C C . LYS B 1 329 ? -3.303 3.703 -24.797 1 28.23 329 LYS B C 1
ATOM 5161 O O . LYS B 1 329 ? -4.273 4.457 -24.688 1 28.23 329 LYS B O 1
ATOM 5166 N N . TRP B 1 330 ? -2.705 4.039 -23.812 1 23.34 330 TRP B N 1
ATOM 5167 C CA . TRP B 1 330 ? -2.469 5.473 -23.672 1 23.34 330 TRP B CA 1
ATOM 5168 C C . TRP B 1 330 ? -2.041 6.086 -25 1 23.34 330 TRP B C 1
ATOM 5170 O O . TRP B 1 330 ? -1.029 5.68 -25.578 1 23.34 330 TRP B O 1
ATOM 5180 N N . GLN B 1 331 ? -2.928 6.434 -25.953 1 20.09 331 GLN B N 1
ATOM 5181 C CA . GLN B 1 331 ? -2.572 7.484 -26.906 1 20.09 331 GLN B CA 1
ATOM 5182 C C . GLN B 1 331 ? -2.184 8.766 -26.172 1 20.09 331 GLN B C 1
ATOM 5184 O O . GLN B 1 331 ? -2.787 9.125 -25.156 1 20.09 331 GLN B O 1
#

InterPro domains:
  IPR001539 Peptidase U32 [PS01276] (161-179)
  IPR001539 Peptidase U32 [PTHR30217] (1-331)
  IPR036206 Thiamin phosphate synthase superfamily [SSF51391] (11-161)
  IPR043692 Ubiquinone biosynthesis protein UbiU [MF_02232] (1-331)
  IPR043692 Ubiquinone biosynthesis protein UbiU [NF047963] (1-331)
  IPR060007 Peptidase family U32, N-terminal domain [PF01136] (8-318)

Nearest PDB structures (foldseek):
  5lhe-assembly1_A  TM=5.567E-01  e=1.394E-04  Thermococcus kodakarensis KOD1
  4gfs-assembly1_B  TM=5.358E-01  e=1.327E-02  Salmonella enterica subsp. enterica serovar Typhimurium str. LT2
  3nnt-assembly1_B  TM=4.565E-01  e=1.698E-02  Salmonella enterica subsp. enterica serovar Typhimurium str. LT2
  3l2i-assembly1_B  TM=4.568E-01  e=2.955E-02  Salmonella enterica subsp. enterica serovar Typhimurium str. LT2
  4guf-assembly1_B  TM=4.957E-01  e=2.612E-02  Salmonella enterica subsp. enterica serovar Typhimurium str. LT2

Organism: NCBI:txid1124991

Radius of gyration: 24.22 Å; Cα contacts (8 Å, |Δi|>4): 1572; chains: 2; bounding box: 59×70×69 Å

Solvent-accessible surface area (backbone atoms only — not comparable to full-atom values): 32483 Å² total; per-residue (Å²): 114,41,39,35,30,30,18,21,40,70,68,15,41,50,28,17,52,76,29,53,29,46,26,39,36,32,35,49,65,44,48,42,11,48,72,39,43,83,94,36,32,30,50,74,68,53,43,48,52,48,38,52,55,36,50,74,68,73,37,40,40,32,38,37,45,37,18,40,46,44,56,91,35,49,64,58,46,51,47,51,51,51,49,42,55,73,62,54,41,50,27,38,27,31,30,28,66,40,56,42,46,48,43,37,70,76,41,66,86,45,41,34,28,38,26,40,60,51,59,56,49,26,54,59,34,47,47,49,47,33,73,72,38,62,40,56,31,39,33,40,56,70,71,49,24,48,66,46,49,43,57,39,48,73,64,42,94,48,45,38,27,38,69,34,34,28,69,53,62,40,30,42,66,45,39,21,8,59,18,13,54,56,60,70,35,30,4,33,60,44,1,17,41,52,44,56,90,31,51,38,79,42,84,46,100,83,23,43,27,26,18,48,56,89,30,77,22,30,71,24,51,94,86,43,83,75,67,85,63,29,76,59,63,14,40,33,29,56,93,84,37,72,31,47,57,58,35,63,36,38,6,31,46,38,70,80,44,45,52,59,42,56,73,43,57,38,44,29,41,30,39,56,48,38,88,50,52,39,65,56,29,30,54,52,27,38,44,50,39,51,50,51,52,48,30,70,75,38,46,91,74,56,70,73,52,69,66,48,52,49,55,54,35,73,67,23,48,48,82,41,65,32,55,53,36,39,61,63,73,78,124,114,39,38,35,31,31,17,20,40,71,66,16,40,50,29,17,52,75,29,52,29,47,25,39,38,33,35,48,65,45,48,43,12,46,73,40,43,82,94,37,34,29,49,75,70,53,42,47,52,47,38,52,55,35,51,75,69,72,36,40,40,33,38,35,45,35,19,41,47,44,55,89,36,48,64,58,47,51,47,51,52,49,50,43,54,73,60,55,41,50,27,38,28,28,29,27,65,39,57,41,47,49,44,37,72,75,41,66,87,45,41,34,27,38,26,40,58,52,60,58,50,27,54,60,34,46,48,49,45,34,75,73,39,62,39,56,30,39,33,40,57,72,71,48,24,49,67,46,51,44,56,39,48,75,65,42,94,46,48,38,28,38,70,35,33,27,67,52,63,40,28,40,63,44,40,21,9,58,18,13,53,57,61,69,36,31,4,33,60,44,1,17,41,51,47,55,88,32,50,38,79,42,83,44,100,81,23,42,28,26,16,49,54,91,30,76,23,30,71,24,50,97,86,44,84,75,66,83,64,30,76,60,61,15,40,33,31,57,94,82,36,72,31,46,56,59,36,65,35,38,7,31,46,38,69,81,46,47,51,60,42,54,72,43,56,40,43,29,42,30,39,57,47,37,89,48,52,38,68,56,30,30,54,54,26,39,44,49,38,51,49,52,52,49,31,70,76,38,47,91,75,55,70,72,51,67,66,49,51,50,56,53,34,72,65,24,46,47,84,40,66,32,54,52,35,40,61,63,73,79,126

Secondary structure (DSSP, 8-state):
-EEEEE-SSHHHHHHHHHTT-SEEEEEBSSTTSTT--TT-SB-HHHHHHHHHHHHHTT-EEEEEE-SPPPTT-HHHHHHHHHHHHHHT-SEEEE--HHHHHHHHHH-TTSEEEE-GGG---SHHHHHHHHHHH--SEEEPPTTS-HHHHHHHHHH-SS-EEEEEEEE--SS-TT--HHHHHHHS--HHHHS-SS-GGGEEEEEETTEEEEEETTEEEEEE-TTS------GGG-EEEETTEEEE-S---EEEE-GGGHHHHHHTT--EEEE--TTS-HHHHHHHHHHHHHHHHHHHH-GGG----HHHHHHHHHHSSSSEEE-GGGG----/-EEEEE-SSHHHHHHHHHTT-SEEEEEBSSTTSTT--TT-SB-HHHHHHHHHHHHHTT-EEEEEE-SPPPTT-HHHHHHHHHHHHHHT-SEEEE--HHHHHHHHHH-TTSEEEE-GGG---SHHHHHHHHHHH--SEEEPPTTS-HHHHHHHHHH-SS-EEEEEEEE--SS-TT--HHHHHHHS--HHHHS-SS-GGGEEEEEETTEEEEEETTEEEEEE-TTS------GGG-EEEETTEEEE-S---EEEE-GGGHHHHHHTT--EEEE--TTS-HHHHHHHHHHHHHHHHHHHH-GGG----HHHHHHHHHHSSSSEEE-GGGG----